Protein AF-A0A524PAL6-F1 (afdb_monomer_lite)

Radius of gyration: 29.42 Å; chains: 1; bounding box: 69×74×75 Å

Structure (mmCIF, N/CA/C/O backbone):
data_AF-A0A524PAL6-F1
#
_entry.id   AF-A0A524PAL6-F1
#
loop_
_atom_site.group_PDB
_atom_site.id
_atom_site.type_symbol
_atom_site.label_atom_id
_atom_site.label_alt_id
_atom_site.label_comp_id
_atom_site.label_asym_id
_atom_site.label_entity_id
_atom_site.label_seq_id
_atom_site.pdbx_PDB_ins_code
_atom_site.Cartn_x
_atom_site.Cartn_y
_atom_site.Cartn_z
_atom_site.occupancy
_atom_site.B_iso_or_equiv
_atom_site.auth_seq_id
_atom_site.auth_comp_id
_atom_site.auth_asym_id
_atom_site.auth_atom_id
_atom_site.pdbx_PDB_model_num
ATOM 1 N N . MET A 1 1 ? -21.044 19.427 4.331 1.00 35.91 1 MET A N 1
ATOM 2 C CA . MET A 1 1 ? -19.814 20.112 3.865 1.00 35.91 1 MET A CA 1
ATOM 3 C C . MET A 1 1 ? -18.650 19.748 4.795 1.00 35.91 1 MET A C 1
ATOM 5 O O . MET A 1 1 ? -18.665 20.103 5.966 1.00 35.91 1 MET A O 1
ATOM 9 N N . TRP A 1 2 ? -17.703 18.942 4.311 1.00 35.75 2 TRP A N 1
ATOM 10 C CA . TRP A 1 2 ? -16.699 18.186 5.087 1.00 35.75 2 TRP A CA 1
ATOM 11 C C . TRP A 1 2 ? -15.317 18.889 5.138 1.00 35.75 2 TRP A C 1
ATOM 13 O O . TRP A 1 2 ? -14.285 18.252 4.978 1.00 35.75 2 TRP A O 1
ATOM 23 N N . PHE A 1 3 ? -15.283 20.210 5.358 1.00 45.22 3 PHE A N 1
ATOM 24 C CA . PHE A 1 3 ? -14.034 21.006 5.452 1.00 45.22 3 PHE A CA 1
ATOM 25 C C . PHE A 1 3 ? -13.681 21.472 6.885 1.00 45.22 3 PHE A C 1
ATOM 27 O O . PHE A 1 3 ? -12.657 22.108 7.119 1.00 45.22 3 PHE A O 1
ATOM 34 N N . ASN A 1 4 ? -14.516 21.126 7.869 1.00 61.00 4 ASN A N 1
ATOM 35 C CA . ASN A 1 4 ? -14.557 21.744 9.201 1.00 61.00 4 ASN A CA 1
ATOM 36 C C . ASN A 1 4 ? -13.306 21.512 10.104 1.00 61.00 4 ASN A C 1
ATOM 38 O O . ASN A 1 4 ? -12.885 22.452 10.774 1.00 61.00 4 ASN A O 1
ATOM 42 N N . PRO A 1 5 ? -12.636 20.336 10.134 1.00 69.12 5 PRO A N 1
ATOM 43 C CA . PRO A 1 5 ? -11.552 20.104 11.101 1.00 69.12 5 PRO A CA 1
ATOM 44 C C . PRO A 1 5 ? -10.222 20.765 10.725 1.00 69.12 5 PRO A C 1
ATOM 46 O O . PRO A 1 5 ? -9.537 21.303 11.587 1.00 69.12 5 PRO A O 1
ATOM 49 N N . MET A 1 6 ? -9.851 20.726 9.443 1.00 71.56 6 MET A N 1
ATOM 50 C CA . MET A 1 6 ? -8.521 21.137 8.985 1.00 71.56 6 MET A CA 1
ATOM 51 C C . MET A 1 6 ? -8.369 22.663 9.011 1.00 71.56 6 MET A C 1
ATOM 53 O O . MET A 1 6 ? -7.381 23.169 9.536 1.00 71.56 6 MET A O 1
ATOM 57 N N . ILE A 1 7 ? -9.398 23.391 8.559 1.00 74.12 7 ILE A N 1
ATOM 58 C CA . ILE A 1 7 ? -9.457 24.859 8.656 1.00 74.12 7 ILE A CA 1
ATOM 59 C C . ILE A 1 7 ? -9.513 25.301 10.123 1.00 74.12 7 ILE A C 1
ATOM 61 O O . ILE A 1 7 ? -8.833 26.249 10.504 1.00 74.12 7 ILE A O 1
ATOM 65 N N . LYS A 1 8 ? -10.239 24.574 10.983 1.00 76.56 8 LYS A N 1
ATOM 66 C CA . LYS A 1 8 ? -10.259 24.843 12.427 1.00 76.56 8 LYS A CA 1
ATOM 67 C C . LYS A 1 8 ? -8.885 24.664 13.071 1.00 76.56 8 LYS A C 1
ATOM 69 O O . LYS A 1 8 ? -8.518 25.467 13.921 1.00 76.56 8 LYS A O 1
ATOM 74 N N . THR A 1 9 ? -8.118 23.649 12.675 1.00 78.75 9 THR A N 1
ATOM 75 C CA . THR A 1 9 ? -6.735 23.474 13.143 1.00 78.75 9 THR A CA 1
ATOM 76 C C . THR A 1 9 ? -5.812 24.565 12.596 1.00 78.75 9 THR A C 1
ATOM 78 O O . THR A 1 9 ? -5.019 25.102 13.362 1.00 78.75 9 THR A O 1
ATOM 81 N N . LEU A 1 10 ? -5.953 24.948 11.321 1.00 79.75 10 LEU A N 1
ATOM 82 C CA . LEU A 1 10 ? -5.163 26.015 10.698 1.00 79.75 10 LEU A CA 1
ATOM 83 C C . LEU A 1 10 ? -5.387 27.371 11.386 1.00 79.75 10 LEU A C 1
ATOM 85 O O . LEU A 1 10 ? -4.418 28.002 11.800 1.00 79.75 10 LEU A O 1
ATOM 89 N N . LEU A 1 11 ? -6.647 27.769 11.601 1.00 75.31 11 LEU A N 1
ATOM 90 C CA . LEU A 1 11 ? -7.023 29.029 12.266 1.00 75.31 11 LEU A CA 1
ATOM 91 C C . LEU A 1 11 ? -6.658 29.072 13.763 1.00 75.31 11 LEU A C 1
ATOM 93 O O . LEU A 1 11 ? -6.590 30.147 14.360 1.00 75.31 11 LEU A O 1
ATOM 97 N N . LYS A 1 12 ? -6.410 27.911 14.384 1.00 78.31 12 LYS A N 1
ATOM 98 C CA . LYS A 1 12 ? -5.885 27.802 15.756 1.00 78.31 12 LYS A CA 1
ATOM 99 C C . LYS A 1 12 ? -4.355 27.756 15.822 1.00 78.31 12 LYS A C 1
ATOM 101 O O . LYS A 1 12 ? -3.807 27.823 16.916 1.00 78.31 12 LYS A O 1
ATOM 106 N N . SER A 1 13 ? -3.671 27.618 14.687 1.00 77.69 13 SER A N 1
ATOM 107 C CA . SER A 1 13 ? -2.213 27.489 14.622 1.00 77.69 13 SER A CA 1
ATOM 108 C C . SER A 1 13 ? -1.515 28.838 14.384 1.00 77.69 13 SER A C 1
ATOM 110 O O . SER A 1 13 ? -2.156 29.790 13.936 1.00 77.69 13 SER A O 1
ATOM 112 N N . PRO A 1 14 ? -0.188 28.929 14.588 1.00 72.31 14 PRO A N 1
ATOM 113 C CA . PRO A 1 14 ? 0.599 30.105 14.198 1.00 72.31 14 PRO A CA 1
ATOM 114 C C . PRO A 1 14 ? 0.484 30.443 12.701 1.00 72.31 14 PRO A C 1
ATOM 116 O O . PRO A 1 14 ? 0.579 31.605 12.325 1.00 72.31 14 PRO A O 1
ATOM 119 N N . LEU A 1 15 ? 0.177 29.449 11.858 1.00 70.12 15 LEU A N 1
ATOM 120 C CA . LEU A 1 15 ? -0.016 29.586 10.409 1.00 70.12 15 LEU A CA 1
ATOM 121 C C . LEU A 1 15 ? -1.411 30.117 10.017 1.00 70.12 15 LEU A C 1
ATOM 123 O O . LEU A 1 15 ? -1.806 30.029 8.856 1.00 70.12 15 LEU A O 1
ATOM 127 N N . HIS A 1 16 ? -2.186 30.654 10.965 1.00 73.88 16 HIS A N 1
ATOM 128 C CA . HIS A 1 16 ? -3.544 31.148 10.715 1.00 73.88 16 HIS A CA 1
ATOM 129 C C . HIS A 1 16 ? -3.627 32.243 9.636 1.00 73.88 16 HIS A C 1
ATOM 131 O O . HIS A 1 16 ? -4.673 32.354 8.997 1.00 73.88 16 HIS A O 1
ATOM 137 N N . PHE A 1 17 ? -2.540 32.985 9.386 1.00 72.06 17 PHE A N 1
ATOM 138 C CA . PHE A 1 17 ? -2.474 34.060 8.388 1.00 72.06 17 PHE A CA 1
ATOM 139 C C . PHE A 1 17 ? -2.884 33.617 6.972 1.00 72.06 17 PHE A C 1
ATOM 141 O O . PHE A 1 17 ? -3.438 34.416 6.224 1.00 72.06 17 PHE A O 1
ATOM 148 N N . PHE A 1 18 ? -2.703 32.335 6.619 1.00 67.25 18 PHE A N 1
ATOM 149 C CA . PHE A 1 18 ? -3.121 31.785 5.321 1.00 67.25 18 PHE A CA 1
ATOM 150 C C . PHE A 1 18 ? -4.645 31.762 5.108 1.00 67.25 18 PHE A C 1
ATOM 152 O O . PHE A 1 18 ? -5.099 31.638 3.974 1.00 67.25 18 PHE A O 1
ATOM 159 N N . ALA A 1 19 ? -5.447 31.843 6.174 1.00 68.81 19 ALA A N 1
ATOM 160 C CA . ALA A 1 19 ? -6.909 31.747 6.098 1.00 68.81 19 ALA A CA 1
ATOM 161 C C . ALA A 1 19 ? -7.648 32.842 6.887 1.00 68.81 19 ALA A C 1
ATOM 163 O O . ALA A 1 19 ? -8.834 33.083 6.650 1.00 68.81 19 ALA A O 1
ATOM 164 N N . SER A 1 20 ? -6.969 33.528 7.809 1.00 71.38 20 SER A N 1
ATOM 165 C CA . SER A 1 20 ? -7.593 34.481 8.725 1.00 71.38 20 SER A CA 1
ATOM 166 C C . SER A 1 20 ? -8.033 35.787 8.078 1.00 71.38 20 SER A C 1
ATOM 168 O O . SER A 1 20 ? -8.810 36.496 8.694 1.00 71.38 20 SER A O 1
ATOM 170 N N . GLY A 1 21 ? -7.586 36.106 6.859 1.00 68.25 21 GLY A N 1
ATOM 171 C CA . GLY A 1 21 ? -8.021 37.313 6.141 1.00 68.25 21 GLY A CA 1
ATOM 172 C C . GLY A 1 21 ? -9.458 37.253 5.605 1.00 68.25 21 GLY A C 1
ATOM 173 O O . GLY A 1 21 ? -9.988 38.256 5.141 1.00 68.25 21 GLY A O 1
ATOM 174 N N . SER A 1 22 ? -10.099 36.080 5.626 1.00 73.94 22 SER A N 1
ATOM 175 C CA . SER A 1 22 ? -11.475 35.913 5.129 1.00 73.94 22 SER A CA 1
ATOM 176 C C . SER A 1 22 ? -12.329 34.947 5.945 1.00 73.94 22 SER A C 1
ATOM 178 O O . SER A 1 22 ? -13.524 34.829 5.679 1.00 73.94 22 SER A O 1
ATOM 180 N N . THR A 1 23 ? -11.747 34.242 6.921 1.00 82.38 23 THR A N 1
ATOM 181 C CA . THR A 1 23 ? -12.428 33.217 7.723 1.00 82.38 23 THR A CA 1
ATOM 182 C C . THR A 1 23 ? -12.092 33.376 9.204 1.00 82.38 23 THR A C 1
ATOM 184 O O . THR A 1 23 ? -10.921 33.453 9.570 1.00 82.38 23 THR A O 1
ATOM 187 N N . LEU A 1 24 ? -13.117 33.370 10.057 1.00 86.38 24 LEU A N 1
ATOM 188 C CA . LEU A 1 24 ? -12.996 33.378 11.517 1.00 86.38 24 LEU A CA 1
ATOM 189 C C . LEU A 1 24 ? -13.575 32.092 12.111 1.00 86.38 24 LEU A C 1
ATOM 191 O O . LEU A 1 24 ? -14.317 31.365 11.444 1.00 86.38 24 LEU A O 1
ATOM 195 N N . LEU A 1 25 ? -13.247 31.795 13.370 1.00 87.88 25 LEU A N 1
ATOM 196 C CA . LEU A 1 25 ? -13.949 30.751 14.121 1.00 87.88 25 LEU A CA 1
ATOM 197 C C . LEU A 1 25 ? -15.036 31.376 14.978 1.00 87.88 25 LEU A C 1
ATOM 199 O O . LEU A 1 25 ? -14.735 32.198 15.832 1.00 87.88 25 LEU A O 1
ATOM 203 N N . LEU A 1 26 ? -16.271 30.933 14.769 1.00 89.25 26 LEU A N 1
ATOM 204 C CA . LEU A 1 26 ? -17.419 31.291 15.585 1.00 89.25 26 LEU A CA 1
ATOM 205 C C . LEU A 1 26 ? -17.714 30.145 16.550 1.00 89.25 26 LEU A C 1
ATOM 207 O O . LEU A 1 26 ? -18.024 29.031 16.110 1.00 89.25 26 LEU A O 1
ATOM 211 N N . THR A 1 27 ? -17.635 30.417 17.847 1.00 88.06 27 THR A N 1
ATOM 212 C CA . THR A 1 27 ? -18.041 29.503 18.912 1.00 88.06 27 THR A CA 1
ATOM 213 C C . THR A 1 27 ? -19.342 29.992 19.540 1.00 88.06 27 THR A C 1
ATOM 215 O O . THR A 1 27 ? -19.436 31.130 19.985 1.00 88.06 27 THR A O 1
ATOM 218 N N . TYR A 1 28 ? -20.353 29.126 19.566 1.00 87.69 28 TYR A N 1
ATOM 219 C CA . TYR A 1 28 ? -21.675 29.419 20.120 1.00 87.69 28 TYR A CA 1
ATOM 220 C C . TYR A 1 28 ? -22.238 28.196 20.849 1.00 87.69 28 TYR A C 1
ATOM 222 O O . TYR A 1 28 ? -21.854 27.054 20.572 1.00 87.69 28 TYR A O 1
ATOM 230 N N . ARG A 1 29 ? -23.176 28.420 21.770 1.00 84.88 29 ARG A N 1
ATOM 231 C CA . ARG A 1 29 ? -23.887 27.355 22.486 1.00 84.88 29 ARG A CA 1
ATOM 232 C C . ARG A 1 29 ? -25.203 27.031 21.778 1.00 84.88 29 ARG A C 1
ATOM 234 O O . ARG A 1 29 ? -25.956 27.929 21.418 1.00 84.88 29 ARG A O 1
ATOM 241 N N . GLY A 1 30 ? -25.481 25.750 21.545 1.00 82.75 30 GLY A N 1
ATOM 242 C CA . GLY A 1 30 ? -26.741 25.323 20.935 1.00 82.75 30 GLY A CA 1
ATOM 243 C C . GLY A 1 30 ? -27.910 25.468 21.907 1.00 82.75 30 GLY A C 1
ATOM 244 O O . GLY A 1 30 ? -27.844 24.927 23.009 1.00 82.75 30 GLY A O 1
ATOM 245 N N . ILE A 1 31 ? -28.994 26.127 21.485 1.00 79.69 31 ILE A N 1
ATOM 246 C CA . ILE A 1 31 ? -30.157 26.406 22.352 1.00 79.69 31 ILE A CA 1
ATOM 247 C C . ILE A 1 31 ? -30.841 25.105 22.805 1.00 79.69 31 ILE A C 1
ATOM 249 O O . ILE A 1 31 ? -31.199 24.965 23.967 1.00 79.69 31 ILE A O 1
ATOM 253 N N . LYS A 1 32 ? -30.991 24.123 21.901 1.00 74.94 32 LYS A N 1
ATOM 254 C CA . LYS A 1 32 ? -31.661 22.842 22.209 1.00 74.94 32 LYS A CA 1
ATOM 255 C C . LYS A 1 32 ? -30.747 21.797 22.851 1.00 74.94 32 LYS A C 1
ATOM 257 O O . LYS A 1 32 ? -31.204 21.010 23.666 1.00 74.94 32 LYS A O 1
ATOM 262 N N . SER A 1 33 ? -29.481 21.734 22.434 1.00 78.94 33 SER A N 1
ATOM 263 C CA . SER A 1 33 ? -28.553 20.678 22.863 1.00 78.94 33 SER A CA 1
ATOM 264 C C . SER A 1 33 ? -27.675 21.075 24.047 1.00 78.94 33 SER A C 1
ATOM 266 O O . SER A 1 33 ? -27.014 20.216 24.620 1.00 78.94 33 SER A O 1
ATOM 268 N N . GLY A 1 34 ? -27.580 22.368 24.372 1.00 79.38 34 GLY A N 1
ATOM 269 C CA . GLY A 1 34 ? -26.705 22.896 25.420 1.00 79.38 34 GLY A CA 1
ATOM 270 C C . GLY A 1 34 ? -25.201 22.775 25.137 1.00 79.38 34 GLY A C 1
ATOM 271 O O . GLY A 1 34 ? -24.407 23.349 25.884 1.00 79.38 34 GLY A O 1
ATOM 272 N N . HIS A 1 35 ? -24.799 22.068 24.074 1.00 80.12 35 HIS A N 1
ATOM 273 C CA . HIS A 1 35 ? -23.407 21.865 23.678 1.00 80.12 35 HIS A CA 1
ATOM 274 C C . HIS A 1 35 ? -22.806 23.102 23.005 1.00 80.12 35 HIS A C 1
ATOM 276 O O . HIS A 1 35 ? -23.481 23.829 22.274 1.00 80.12 35 HIS A O 1
ATOM 282 N N . THR A 1 36 ? -21.503 23.292 23.202 1.00 82.25 36 THR A N 1
ATOM 283 C CA . THR A 1 36 ? -20.721 24.337 22.538 1.00 82.25 36 THR A CA 1
ATOM 284 C C . THR A 1 36 ? -20.215 23.852 21.182 1.00 82.25 36 THR A C 1
ATOM 286 O O . THR A 1 36 ? -19.549 22.819 21.076 1.00 82.25 36 THR A O 1
ATOM 289 N N . TYR A 1 37 ? -20.496 24.620 20.134 1.00 82.94 37 TYR A N 1
ATOM 290 C CA . TYR A 1 37 ? -20.076 24.346 18.765 1.00 82.94 37 TYR A CA 1
ATOM 291 C C . TYR A 1 37 ? -19.119 25.431 18.291 1.00 82.94 37 TYR A C 1
ATOM 293 O O . TYR A 1 37 ? -19.410 26.608 18.434 1.00 82.94 37 TYR A O 1
ATOM 301 N N . THR A 1 38 ? -18.015 25.039 17.650 1.00 86.19 38 THR A N 1
ATOM 302 C CA . THR A 1 38 ? -17.115 25.976 16.957 1.00 86.19 38 THR A CA 1
ATOM 303 C C . THR A 1 38 ? -17.119 25.671 15.470 1.00 86.19 38 THR A C 1
ATOM 305 O O . THR A 1 38 ?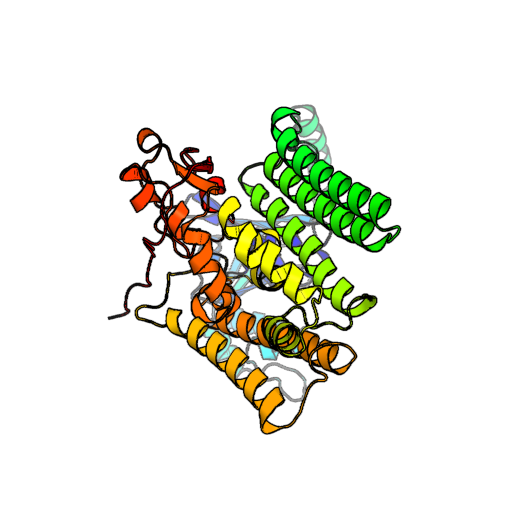 -16.754 24.554 15.082 1.00 86.19 38 THR A O 1
ATOM 308 N N . THR A 1 39 ? -17.475 26.658 14.655 1.00 81.31 39 THR A N 1
ATOM 309 C CA . THR A 1 39 ? -17.598 26.527 13.200 1.00 81.31 39 THR A CA 1
ATOM 310 C C . THR A 1 39 ? -16.794 27.624 12.498 1.00 81.31 39 THR A C 1
ATOM 312 O O . THR A 1 39 ? -16.917 28.787 12.876 1.00 81.31 39 THR A O 1
ATOM 315 N N . PRO A 1 40 ? -15.974 27.292 11.484 1.00 87.50 40 PRO A N 1
ATOM 316 C CA . PRO A 1 40 ? -15.351 28.294 10.637 1.00 87.50 40 PRO A CA 1
ATOM 317 C C . PRO A 1 40 ? -16.414 28.951 9.760 1.00 87.50 40 PRO A C 1
ATOM 319 O O . PRO A 1 40 ? -17.154 28.262 9.051 1.00 87.50 40 PRO A O 1
ATOM 322 N N . VAL A 1 41 ? -16.483 30.276 9.808 1.00 85.31 41 VAL A N 1
ATOM 323 C CA . VAL A 1 41 ? -17.388 31.078 8.986 1.00 85.31 41 VAL A CA 1
ATOM 324 C C . VAL A 1 41 ? -16.586 32.142 8.254 1.00 85.31 41 VAL A C 1
ATOM 326 O O . VAL A 1 41 ? -15.637 32.709 8.797 1.00 85.31 41 VAL A O 1
ATOM 329 N N . SER A 1 42 ? -16.936 32.384 6.993 1.00 82.81 42 SER A N 1
ATOM 330 C CA . SER A 1 42 ? -16.360 33.498 6.248 1.00 82.81 42 SER A CA 1
ATOM 331 C C . SER A 1 42 ? -16.823 34.805 6.871 1.00 82.81 42 SER A C 1
ATOM 333 O O . SER A 1 42 ? -18.004 34.913 7.206 1.00 82.81 42 SER A O 1
ATOM 335 N N . TYR A 1 43 ? -15.944 35.791 6.979 1.00 85.94 43 TYR A N 1
ATOM 336 C CA . TYR A 1 43 ? -16.314 37.104 7.487 1.00 85.94 43 TYR A CA 1
ATOM 337 C C . TYR A 1 43 ? -15.812 38.229 6.589 1.00 85.94 43 TYR A C 1
ATOM 339 O O . TYR A 1 43 ? -14.957 38.035 5.717 1.00 85.94 43 TYR A O 1
ATOM 347 N N . PHE A 1 44 ? -16.382 39.402 6.807 1.00 81.06 44 PHE A N 1
ATOM 348 C CA . PHE A 1 44 ? -15.923 40.663 6.258 1.00 81.06 44 PHE A CA 1
ATOM 349 C C . PHE A 1 44 ? -16.155 41.768 7.283 1.00 81.06 44 PHE A C 1
ATOM 351 O O . PHE A 1 44 ? -17.020 41.649 8.149 1.00 81.06 44 PHE A O 1
ATOM 358 N N . ASP A 1 45 ? -15.334 42.803 7.194 1.00 78.00 45 ASP A N 1
ATOM 359 C CA . ASP A 1 45 ? -15.350 43.956 8.084 1.00 78.00 45 ASP A CA 1
ATOM 360 C C . ASP A 1 45 ? -15.869 45.165 7.301 1.00 78.00 45 ASP A C 1
ATOM 362 O O . ASP A 1 45 ? -15.355 45.485 6.223 1.00 78.00 45 ASP A O 1
ATOM 366 N N . ILE A 1 46 ? -16.921 45.797 7.815 1.00 69.69 46 ILE A N 1
ATOM 367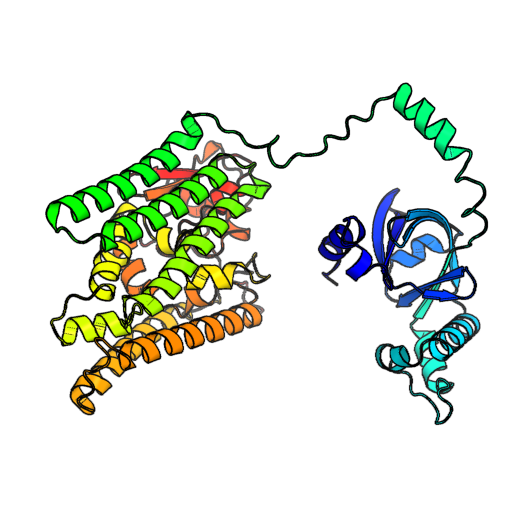 C CA . ILE A 1 46 ? -17.449 47.058 7.300 1.00 69.69 46 ILE A CA 1
ATOM 368 C C . ILE A 1 46 ? -17.448 48.038 8.467 1.00 69.69 46 ILE A C 1
ATOM 370 O O . ILE A 1 46 ? -18.273 47.929 9.373 1.00 69.69 46 ILE A O 1
ATOM 374 N N . ALA A 1 47 ? -16.521 49.000 8.422 1.00 64.94 47 ALA A N 1
ATOM 375 C CA . ALA A 1 47 ? -16.407 50.077 9.407 1.00 64.94 47 ALA A CA 1
ATOM 376 C C . ALA A 1 47 ? -16.352 49.579 10.871 1.00 64.94 47 ALA A C 1
ATOM 378 O O . ALA A 1 47 ? -16.939 50.191 11.757 1.00 64.94 47 ALA A O 1
ATOM 379 N N . GLY A 1 48 ? -15.663 48.459 11.124 1.00 65.38 48 GLY A N 1
ATOM 380 C CA . GLY A 1 48 ? -15.466 47.893 12.460 1.00 65.38 48 GLY A CA 1
ATOM 381 C C . GLY A 1 48 ? -16.541 46.896 12.895 1.00 65.38 48 GLY A C 1
ATOM 382 O O . GLY A 1 48 ? -16.351 46.208 13.895 1.00 65.38 48 GLY A O 1
ATOM 383 N N . THR A 1 49 ? -17.640 46.757 12.147 1.00 76.94 49 THR A N 1
ATOM 384 C CA . THR A 1 49 ? -18.645 45.711 12.390 1.00 76.94 49 THR A CA 1
ATOM 385 C C . THR A 1 49 ? -18.309 44.481 11.555 1.00 76.94 49 THR A C 1
ATOM 387 O O . THR A 1 49 ? -18.088 44.573 10.344 1.00 76.94 49 THR A O 1
ATOM 390 N N . LEU A 1 50 ? -18.272 43.310 12.195 1.00 85.50 50 LEU A N 1
ATOM 391 C CA . LEU A 1 50 ? -18.008 42.052 11.503 1.00 85.50 50 LEU A CA 1
ATOM 392 C C . LEU A 1 50 ? -19.316 41.443 11.008 1.00 85.50 50 LEU A C 1
ATOM 394 O O . LEU A 1 50 ? -20.291 41.333 11.749 1.00 85.50 50 LEU A O 1
ATOM 398 N N . TYR A 1 51 ? -19.299 40.975 9.768 1.00 85.31 51 TYR A N 1
ATOM 399 C CA . TYR A 1 51 ? -20.447 40.362 9.116 1.00 85.31 51 TYR A CA 1
ATOM 400 C C . TYR A 1 51 ? -20.095 38.969 8.619 1.00 85.31 51 TYR A C 1
ATOM 402 O O . TYR A 1 51 ? -18.984 38.710 8.148 1.00 85.31 51 TYR A O 1
ATOM 410 N N . THR A 1 52 ? -21.068 38.066 8.652 1.00 88.75 52 THR A N 1
ATOM 411 C CA . THR A 1 52 ? -20.990 36.774 7.972 1.00 88.75 52 THR A CA 1
ATOM 412 C C . THR A 1 52 ? -22.282 36.484 7.219 1.00 88.75 52 THR A C 1
ATOM 414 O O . THR A 1 52 ? -23.374 36.825 7.668 1.00 88.75 52 THR A O 1
ATOM 417 N N . ILE A 1 53 ? -22.158 35.856 6.048 1.00 87.75 53 ILE A N 1
ATOM 418 C CA . ILE A 1 53 ? -23.290 35.482 5.196 1.00 87.75 53 ILE A CA 1
ATOM 419 C C . ILE A 1 53 ? -23.463 33.969 5.261 1.00 87.75 53 ILE A C 1
ATOM 421 O O . ILE A 1 53 ? -22.521 33.202 5.044 1.00 87.75 53 ILE A O 1
ATOM 425 N N . SER A 1 54 ? -24.691 33.534 5.514 1.00 88.06 54 SER A N 1
ATOM 426 C CA . SER A 1 54 ? -25.064 32.124 5.542 1.00 88.06 54 SER A CA 1
ATOM 427 C C . SER A 1 54 ? -26.272 31.877 4.651 1.00 88.06 54 SER A C 1
ATOM 429 O O . SER A 1 54 ? -27.041 32.785 4.349 1.00 88.06 54 SER A O 1
ATOM 431 N N . SER A 1 55 ? -26.450 30.634 4.222 1.00 86.38 55 SER A N 1
ATOM 432 C CA . SER A 1 55 ? -27.669 30.223 3.526 1.00 86.38 55 SER A CA 1
ATOM 433 C C . SER A 1 55 ? -28.788 29.913 4.537 1.00 86.38 55 SER A C 1
ATOM 435 O O . SER A 1 55 ? -28.519 29.374 5.619 1.00 86.38 55 SER A O 1
ATOM 437 N N . ARG A 1 56 ? -30.045 30.233 4.193 1.00 85.44 56 ARG A N 1
ATOM 438 C CA . ARG A 1 56 ? -31.237 30.029 5.050 1.00 85.44 56 ARG A CA 1
ATOM 439 C C . ARG A 1 56 ? -31.515 28.560 5.405 1.00 85.44 56 ARG A C 1
ATOM 441 O O . ARG A 1 56 ? -32.103 28.276 6.452 1.00 85.44 56 ARG A O 1
ATOM 448 N N . ASP A 1 57 ? -31.066 27.626 4.571 1.00 83.75 57 ASP A N 1
ATOM 449 C CA . ASP A 1 57 ? -31.162 26.176 4.789 1.00 83.75 57 ASP A CA 1
ATOM 450 C C . ASP A 1 57 ? -30.285 25.686 5.958 1.00 83.75 57 ASP A C 1
ATOM 452 O O . ASP A 1 57 ? -30.558 24.646 6.560 1.00 83.75 57 ASP A O 1
ATOM 456 N N . ARG A 1 58 ? -29.242 26.440 6.331 1.00 82.94 58 ARG A N 1
ATOM 457 C CA . ARG A 1 58 ? -28.355 26.071 7.442 1.00 82.94 58 ARG A CA 1
ATOM 458 C C . ARG A 1 58 ? -29.034 26.283 8.796 1.00 82.94 58 ARG A C 1
ATOM 460 O O . ARG A 1 58 ? -29.842 27.182 8.985 1.00 82.94 58 ARG A O 1
ATOM 467 N N . VAL A 1 59 ? -28.661 25.462 9.778 1.00 82.81 59 VAL A N 1
ATOM 468 C CA . VAL A 1 59 ? -29.307 25.472 11.106 1.00 82.81 59 VAL A CA 1
ATOM 469 C C . VAL A 1 59 ? -28.527 26.293 12.142 1.00 82.81 59 VAL A C 1
ATOM 471 O O . VAL A 1 59 ? -29.114 26.793 13.093 1.00 82.81 59 VAL A O 1
ATOM 474 N N . TRP A 1 60 ? -27.212 26.471 11.966 1.00 85.69 60 TRP A N 1
ATOM 475 C CA . TRP A 1 60 ? -26.341 27.053 12.999 1.00 85.69 60 TRP A CA 1
ATOM 476 C C . TRP A 1 60 ? -26.723 28.487 13.390 1.00 85.69 60 TRP A C 1
ATOM 478 O O . TRP A 1 60 ? -26.786 28.784 14.579 1.00 85.69 60 TRP A O 1
ATOM 488 N N . TRP A 1 61 ? -27.041 29.341 12.412 1.00 86.88 61 TRP A N 1
ATOM 489 C CA . TRP A 1 61 ? -27.346 30.760 12.626 1.00 86.88 61 TRP A CA 1
ATOM 490 C C . TRP A 1 61 ? -28.655 30.967 13.396 1.00 86.88 61 TRP A C 1
ATOM 492 O O . TRP A 1 61 ? -28.822 31.978 14.068 1.00 86.88 61 TRP A O 1
ATOM 502 N N . ARG A 1 62 ? -29.563 29.981 13.383 1.00 87.12 62 ARG A N 1
ATOM 503 C CA . ARG A 1 62 ? -30.826 30.036 14.136 1.00 87.12 62 ARG A CA 1
ATOM 504 C C . ARG A 1 62 ? -30.596 30.081 15.646 1.00 87.12 62 ARG A C 1
ATOM 506 O O . ARG A 1 62 ? -31.443 30.601 16.361 1.00 87.12 62 ARG A O 1
ATOM 513 N N . ASN A 1 63 ? -29.450 29.580 16.120 1.00 85.69 63 ASN A N 1
ATOM 514 C CA . ASN A 1 63 ? -29.057 29.674 17.530 1.00 85.69 63 ASN A CA 1
ATOM 515 C C . ASN A 1 63 ? -28.669 31.101 17.952 1.00 85.69 63 ASN A C 1
ATOM 517 O O . ASN A 1 63 ? -28.467 31.331 19.135 1.00 85.69 63 ASN A O 1
ATOM 521 N N . LEU A 1 64 ? -28.547 32.039 17.006 1.00 86.94 64 LEU A N 1
ATOM 522 C CA . LEU A 1 64 ? -28.081 33.407 17.251 1.00 86.94 64 LEU A CA 1
ATOM 523 C C . LEU A 1 64 ? -29.210 34.448 17.190 1.00 86.94 64 LEU A C 1
ATOM 525 O O . LEU A 1 64 ? -28.975 35.610 17.484 1.00 86.94 64 LEU A O 1
ATOM 529 N N . ARG A 1 65 ? -30.441 34.045 16.836 1.00 80.88 65 ARG A N 1
ATOM 530 C CA . ARG A 1 65 ? -31.598 34.946 16.638 1.00 80.88 65 ARG A CA 1
ATOM 531 C C . ARG A 1 65 ? -31.955 35.814 17.850 1.00 80.88 65 ARG A C 1
ATOM 533 O O . ARG A 1 65 ? -32.566 36.855 17.670 1.00 80.88 65 ARG A O 1
ATOM 540 N N . GLN A 1 66 ? -31.620 35.374 19.062 1.00 74.44 66 GLN A N 1
ATOM 541 C CA . GLN A 1 66 ? -31.988 36.044 20.317 1.00 74.44 66 GLN A CA 1
ATOM 542 C C . GLN A 1 66 ? -30.841 36.875 20.919 1.00 74.44 66 GLN A C 1
ATOM 544 O O . GLN A 1 66 ? -30.788 37.031 22.133 1.00 74.44 66 GLN A O 1
ATOM 549 N N . GLY A 1 67 ? -29.896 37.364 20.108 1.00 73.50 67 GLY A N 1
ATOM 550 C CA . GLY A 1 67 ? -28.763 38.137 20.631 1.00 73.50 67 GLY A CA 1
ATOM 551 C C . GLY A 1 67 ? -27.820 37.266 21.461 1.00 73.50 67 GLY A C 1
ATOM 552 O O . GLY A 1 67 ? -27.511 37.578 22.606 1.00 73.50 67 GLY A O 1
ATOM 553 N N . ALA A 1 68 ? -27.410 36.114 20.921 1.00 79.69 68 ALA A N 1
ATOM 554 C CA . ALA A 1 68 ? -26.588 35.168 21.671 1.00 79.69 68 ALA A CA 1
ATOM 555 C C . ALA A 1 68 ? -25.168 35.715 21.886 1.00 79.69 68 ALA A C 1
ATOM 557 O O . ALA A 1 68 ? -24.537 36.200 20.943 1.00 79.69 68 ALA A O 1
ATOM 558 N N . GLN A 1 69 ? -24.639 35.562 23.103 1.00 83.00 69 GLN A N 1
ATOM 559 C CA . GLN A 1 69 ? -23.220 35.784 23.365 1.00 83.00 69 GLN A CA 1
ATOM 560 C C . GLN A 1 69 ? -22.398 34.702 22.652 1.00 83.00 69 GLN A C 1
ATOM 562 O O . GLN A 1 69 ? -22.656 33.501 22.789 1.00 83.00 69 GLN A O 1
ATOM 567 N N . VAL A 1 70 ? -21.413 35.132 21.871 1.00 87.19 70 VAL A N 1
ATOM 568 C CA . VAL A 1 70 ? -20.544 34.270 21.072 1.00 87.19 70 VAL A CA 1
ATOM 569 C C . VAL A 1 70 ? -19.082 34.624 21.284 1.00 87.19 70 VAL A C 1
ATOM 571 O O . VAL A 1 70 ? -18.734 35.767 21.580 1.00 87.19 70 VAL A O 1
ATOM 574 N N . GLU A 1 71 ? -18.215 33.639 21.078 1.00 88.25 71 GLU A N 1
ATOM 575 C CA . GLU A 1 71 ? -16.771 33.852 21.031 1.00 88.25 71 GLU A CA 1
ATOM 576 C C . GLU A 1 71 ? -16.303 33.767 19.576 1.00 88.25 71 GLU A C 1
ATOM 578 O O . GLU A 1 71 ? -16.559 32.784 18.871 1.00 88.25 71 GLU A O 1
ATOM 583 N N . LEU A 1 72 ? -15.590 34.788 19.123 1.00 87.56 72 LEU A N 1
ATOM 584 C CA . LEU A 1 72 ? -14.971 34.858 17.810 1.00 87.56 72 LEU A CA 1
ATOM 585 C C . LEU A 1 72 ? -13.462 34.706 17.949 1.00 87.56 72 LEU A C 1
ATOM 587 O O . LEU A 1 72 ? -12.847 35.360 18.784 1.00 87.56 72 LEU A O 1
ATOM 591 N N . ARG A 1 73 ? -12.841 33.908 17.078 1.00 85.62 73 ARG A N 1
ATOM 592 C CA . ARG A 1 73 ? -11.388 33.934 16.873 1.00 85.62 73 ARG A CA 1
ATOM 593 C C . ARG A 1 73 ? -11.070 34.547 15.516 1.00 85.62 73 ARG A C 1
ATOM 595 O O . ARG A 1 73 ? -11.230 33.877 14.492 1.00 85.62 73 ARG A O 1
ATOM 602 N N . VAL A 1 74 ? -10.609 35.796 15.519 1.00 83.38 74 VAL A N 1
ATOM 603 C CA . VAL A 1 74 ? -10.308 36.605 14.327 1.00 83.38 74 VAL A CA 1
ATOM 604 C C . VAL A 1 74 ? -8.825 36.957 14.339 1.00 83.38 74 VAL A C 1
ATOM 606 O O . VAL A 1 74 ? -8.334 37.495 15.326 1.00 83.38 74 VAL A O 1
ATOM 609 N N . ALA A 1 75 ? -8.093 36.621 13.271 1.00 78.44 75 ALA A N 1
ATOM 610 C CA . ALA A 1 75 ? -6.651 36.899 13.163 1.00 78.44 75 ALA A CA 1
ATOM 611 C C . ALA A 1 75 ? -5.843 36.516 14.431 1.00 78.44 75 ALA A C 1
ATOM 613 O O . ALA A 1 75 ? -4.999 37.267 14.914 1.00 78.44 75 ALA A O 1
ATOM 614 N N . GLY A 1 76 ? -6.167 35.357 15.019 1.00 73.69 76 GLY A N 1
ATOM 615 C CA . GLY A 1 76 ? -5.497 34.832 16.212 1.00 73.69 76 GLY A CA 1
ATOM 616 C C . GLY A 1 76 ? -5.939 35.441 17.550 1.00 73.69 76 GLY A C 1
ATOM 617 O O . GLY A 1 76 ? -5.546 34.906 18.585 1.00 73.69 76 GLY A O 1
ATOM 618 N N . LYS A 1 77 ? -6.777 36.486 17.547 1.00 78.06 77 LYS A N 1
ATOM 619 C CA . LYS A 1 77 ? -7.359 37.117 18.742 1.00 78.06 77 LYS A CA 1
ATOM 620 C C . LYS A 1 77 ? -8.722 36.516 19.065 1.00 78.06 77 LYS A C 1
ATOM 622 O O . LYS A 1 77 ? -9.492 36.236 18.150 1.00 78.06 77 LYS A O 1
ATOM 627 N N . GLU A 1 78 ? -9.011 36.329 20.348 1.00 80.62 78 GLU A N 1
ATOM 628 C CA . GLU A 1 78 ? -10.317 35.874 20.837 1.00 80.62 78 GLU A CA 1
ATOM 629 C C . GLU A 1 78 ? -11.132 37.068 21.336 1.00 80.62 78 GLU A C 1
ATOM 631 O O . GLU A 1 78 ? -10.603 37.934 22.031 1.00 80.62 78 GLU A O 1
ATOM 636 N N . ILE A 1 79 ? -12.396 37.138 20.920 1.00 82.25 79 ILE A N 1
ATOM 637 C CA . ILE A 1 79 ? -13.301 38.265 21.154 1.00 82.25 79 ILE A CA 1
ATOM 638 C C . ILE A 1 79 ? -14.654 37.703 21.590 1.00 82.25 79 ILE A C 1
ATOM 640 O O . ILE A 1 79 ? -15.234 36.895 20.869 1.00 82.25 79 ILE A O 1
ATOM 644 N N . CYS A 1 80 ? -15.178 38.150 22.729 1.00 82.75 80 CYS A N 1
ATOM 645 C CA . CYS A 1 80 ? -16.552 37.864 23.137 1.00 82.75 80 CYS A CA 1
ATOM 646 C C . CYS A 1 80 ? -17.460 39.006 22.676 1.00 82.75 80 CYS A C 1
ATOM 648 O O . CYS A 1 80 ? -17.173 40.168 22.950 1.00 82.75 80 CYS A O 1
ATOM 650 N N . THR A 1 81 ? -18.541 38.692 21.972 1.00 85.62 81 THR A N 1
ATOM 651 C CA . THR A 1 81 ? -19.478 39.690 21.431 1.00 85.62 81 THR A CA 1
ATOM 652 C C . THR A 1 81 ? -20.888 39.108 21.336 1.00 85.62 81 THR A C 1
ATOM 654 O O . THR A 1 81 ? -21.082 37.906 21.526 1.00 85.62 81 THR A O 1
ATOM 657 N N . HIS A 1 82 ? -21.879 39.953 21.073 1.00 85.75 82 HIS A N 1
ATOM 658 C CA . HIS A 1 82 ? -23.242 39.530 20.787 1.00 85.75 82 HIS A CA 1
ATOM 659 C C . HIS A 1 82 ? -23.432 39.401 19.278 1.00 85.75 82 HIS A C 1
ATOM 661 O O . HIS A 1 82 ? -22.990 40.246 18.500 1.00 85.75 82 HIS A O 1
ATOM 667 N N . ALA A 1 83 ? -24.064 38.303 18.869 1.00 88.75 83 ALA A N 1
ATOM 668 C CA . ALA A 1 83 ? -24.429 38.074 17.483 1.00 88.75 83 ALA A CA 1
ATOM 669 C C . ALA A 1 83 ? -25.893 38.455 17.251 1.00 88.75 83 ALA A C 1
ATOM 671 O O . ALA A 1 83 ? -26.773 37.950 17.950 1.00 88.75 83 ALA A O 1
ATOM 672 N N . SER A 1 84 ? -26.146 39.255 16.218 1.00 87.19 84 SER A N 1
ATOM 673 C CA . SER A 1 84 ? -27.490 39.621 15.761 1.00 87.19 84 SER A CA 1
ATOM 674 C C . SER A 1 84 ? -27.733 39.069 14.358 1.00 87.19 84 SER A C 1
ATOM 676 O O . SER A 1 84 ? -26.819 38.994 13.537 1.00 87.19 84 SER A O 1
ATOM 678 N N . VAL A 1 85 ? -28.959 38.621 14.072 1.00 90.00 85 VAL A N 1
ATOM 679 C CA . VAL A 1 85 ? -29.308 37.997 12.785 1.00 90.00 85 VAL A CA 1
ATOM 680 C C . VAL A 1 85 ? -30.267 38.894 12.017 1.00 90.00 85 VAL A C 1
ATOM 682 O O . VAL A 1 85 ? -31.359 39.191 12.490 1.00 90.00 85 VAL A O 1
ATOM 685 N N . ILE A 1 86 ? -29.879 39.259 10.799 1.00 89.12 86 ILE A N 1
ATOM 686 C CA . ILE A 1 86 ? -30.706 39.993 9.845 1.00 89.12 86 ILE A CA 1
ATOM 687 C C . ILE A 1 86 ? -31.356 38.976 8.903 1.00 89.12 86 ILE A C 1
ATOM 689 O O . ILE A 1 86 ? -30.688 38.315 8.098 1.00 89.12 86 ILE A O 1
ATOM 693 N N . GLU A 1 87 ? -32.675 38.840 9.024 1.00 88.00 87 GLU A N 1
ATOM 694 C CA . GLU A 1 87 ? -33.494 37.945 8.196 1.00 88.00 87 GLU A CA 1
ATOM 695 C C . GLU A 1 87 ? -34.412 38.684 7.228 1.00 88.00 87 GLU A C 1
ATOM 697 O O . GLU A 1 87 ? -34.880 38.074 6.259 1.00 88.00 87 GLU A O 1
ATOM 702 N N . ASP A 1 88 ? -34.674 39.965 7.490 1.00 89.19 88 ASP A N 1
ATOM 703 C CA . ASP A 1 88 ? -35.488 40.798 6.620 1.00 89.19 88 ASP A CA 1
ATOM 704 C C . ASP A 1 88 ? -34.834 40.908 5.238 1.00 89.19 88 ASP A C 1
ATOM 706 O O . ASP A 1 88 ? -33.637 41.173 5.112 1.00 89.19 88 ASP A O 1
ATOM 710 N N . ARG A 1 89 ? -35.613 40.638 4.187 1.00 87.62 89 ARG A N 1
ATOM 711 C CA . ARG A 1 89 ? -35.077 40.508 2.825 1.00 87.62 89 ARG A CA 1
ATOM 712 C C . ARG A 1 89 ? -34.515 41.828 2.314 1.00 87.62 89 ARG A C 1
ATOM 714 O O . ARG A 1 89 ? -33.524 41.806 1.589 1.00 87.62 89 ARG A O 1
ATOM 721 N N . GLU A 1 90 ? -35.108 42.948 2.707 1.00 84.31 90 GLU A N 1
ATOM 722 C CA . GLU A 1 90 ? -34.685 44.270 2.264 1.00 84.31 90 GLU A CA 1
ATOM 723 C C . GLU A 1 90 ? -33.388 44.697 2.964 1.00 84.31 90 GLU A C 1
ATOM 725 O O . GLU A 1 90 ? -32.443 45.174 2.327 1.00 84.31 90 GLU A O 1
ATOM 730 N N . GLN A 1 91 ? -33.278 44.404 4.260 1.00 84.19 91 GLN A N 1
ATOM 731 C CA . GLN A 1 91 ? -32.050 44.630 5.024 1.00 84.19 91 GLN A CA 1
ATOM 732 C C . GLN A 1 91 ? -30.905 43.702 4.582 1.00 84.19 91 GLN A C 1
ATOM 734 O O . GLN A 1 91 ? -29.771 44.156 4.420 1.00 84.19 91 GLN A O 1
ATOM 739 N N . VAL A 1 92 ? -31.183 42.418 4.307 1.00 88.00 92 VAL A N 1
ATOM 740 C CA . VAL A 1 92 ? -30.194 41.478 3.742 1.00 88.00 92 VAL A CA 1
ATOM 741 C C . VAL A 1 92 ? -29.724 41.951 2.366 1.00 88.00 92 VAL A C 1
ATOM 743 O O . VAL A 1 92 ? -28.523 41.931 2.094 1.00 88.00 92 VAL A O 1
ATOM 746 N N . ARG A 1 93 ? -30.646 42.405 1.506 1.00 88.06 93 ARG A N 1
ATOM 747 C CA . ARG A 1 93 ? -30.329 42.964 0.185 1.00 88.06 93 ARG A CA 1
ATOM 748 C C . ARG A 1 93 ? -29.397 44.167 0.303 1.00 88.06 93 ARG A C 1
ATOM 750 O O . ARG A 1 93 ? -28.377 44.210 -0.381 1.00 88.06 93 ARG A O 1
ATOM 757 N N . SER A 1 94 ? -29.714 45.095 1.202 1.00 85.00 94 SER A N 1
ATOM 758 C CA . SER A 1 94 ? -28.914 46.297 1.453 1.00 85.00 94 SER A CA 1
ATOM 759 C C . SER A 1 94 ? -27.505 45.957 1.956 1.00 85.00 94 SER A C 1
ATOM 761 O O . SER A 1 94 ? -26.519 46.476 1.431 1.00 85.00 94 SER A O 1
ATOM 763 N N . ALA A 1 95 ? -27.383 45.014 2.898 1.00 84.31 95 ALA A N 1
ATOM 764 C CA . ALA A 1 95 ? -26.091 44.555 3.413 1.00 84.31 95 ALA A CA 1
ATOM 765 C C . ALA A 1 95 ? -25.242 43.836 2.344 1.00 84.31 95 ALA A C 1
ATOM 767 O O . ALA A 1 95 ? -24.029 44.034 2.269 1.00 84.31 95 ALA A O 1
ATOM 768 N N . LEU A 1 96 ? -25.870 43.021 1.488 1.00 85.44 96 LEU A N 1
ATOM 769 C CA . LEU A 1 96 ? -25.198 42.354 0.367 1.00 85.44 96 LEU A CA 1
ATOM 770 C C . LEU A 1 96 ? -24.742 43.349 -0.705 1.00 85.44 96 LEU A C 1
ATOM 772 O O . LEU A 1 96 ? -23.648 43.187 -1.247 1.00 85.44 96 LEU A O 1
ATOM 776 N N . ALA A 1 97 ? -25.547 44.376 -0.991 1.00 86.12 97 ALA A N 1
ATOM 777 C CA . ALA A 1 97 ? -25.192 45.434 -1.930 1.00 86.12 97 ALA A CA 1
ATOM 778 C C . ALA A 1 97 ? -23.942 46.190 -1.463 1.00 86.12 97 ALA A C 1
ATOM 780 O O . ALA A 1 97 ? -22.985 46.322 -2.225 1.00 86.12 97 ALA A O 1
ATOM 781 N N . GLU A 1 98 ? -23.916 46.621 -0.199 1.00 83.69 98 GLU A N 1
ATOM 782 C CA . GLU A 1 98 ? -22.772 47.333 0.379 1.00 83.69 98 GLU A CA 1
ATOM 783 C C . GLU A 1 98 ? -21.504 46.469 0.386 1.00 83.69 98 GLU A C 1
ATOM 785 O O . GLU A 1 98 ? -20.420 46.917 0.006 1.00 83.69 98 GLU A O 1
ATOM 790 N N . TYR A 1 99 ? -21.641 45.190 0.733 1.00 82.50 99 TYR A N 1
ATOM 791 C CA . TYR A 1 99 ? -20.533 44.246 0.692 1.00 82.50 99 TYR A CA 1
ATOM 792 C C . TYR A 1 99 ? -19.961 44.056 -0.722 1.00 82.50 99 TYR A C 1
ATOM 794 O O . TYR A 1 99 ? -18.741 44.084 -0.903 1.00 82.50 99 TYR A O 1
ATOM 802 N N . LEU A 1 100 ? -20.817 43.876 -1.732 1.00 83.62 100 LEU A N 1
ATOM 803 C CA . LEU A 1 100 ? -20.369 43.651 -3.108 1.00 83.62 100 LEU A CA 1
ATOM 804 C C . LEU A 1 100 ? -19.789 44.912 -3.759 1.00 83.62 100 LEU A C 1
ATOM 806 O O . LEU A 1 100 ? -18.877 44.772 -4.568 1.00 83.62 100 LEU A O 1
ATOM 810 N N . ARG A 1 101 ? -20.218 46.119 -3.362 1.00 83.38 101 ARG A N 1
ATOM 811 C CA . ARG A 1 101 ? -19.564 47.373 -3.785 1.00 83.38 101 ARG A CA 1
ATOM 812 C C . ARG A 1 101 ? -18.125 47.475 -3.280 1.00 83.38 101 ARG A C 1
ATOM 814 O O . ARG A 1 101 ? -17.246 47.908 -4.015 1.00 83.38 101 ARG A O 1
ATOM 821 N N . ARG A 1 102 ? -17.860 47.043 -2.041 1.00 76.19 102 ARG A N 1
ATOM 822 C CA . ARG A 1 102 ? -16.504 47.059 -1.456 1.00 76.19 102 ARG A CA 1
ATOM 823 C C . ARG A 1 102 ? -15.623 45.904 -1.931 1.00 76.19 102 ARG A C 1
ATOM 825 O O . ARG A 1 102 ? -14.401 46.015 -1.910 1.00 76.19 102 ARG A O 1
ATOM 832 N N . ALA A 1 103 ? -16.227 44.789 -2.337 1.00 74.75 103 ALA A N 1
ATOM 833 C CA . ALA A 1 103 ? -15.521 43.592 -2.786 1.00 74.75 103 ALA A CA 1
ATOM 834 C C . ALA A 1 103 ? -16.098 43.041 -4.108 1.00 74.75 103 ALA A C 1
ATOM 836 O O . ALA A 1 103 ? -16.582 41.901 -4.132 1.00 74.75 103 ALA A O 1
ATOM 837 N N . PRO A 1 104 ? -16.000 43.789 -5.227 1.00 77.06 104 PRO A N 1
ATOM 838 C CA . PRO A 1 104 ? -16.627 43.417 -6.501 1.00 77.06 104 PRO A CA 1
ATOM 839 C C . PRO A 1 104 ? -16.142 42.058 -7.027 1.00 77.06 104 PRO A C 1
ATOM 841 O O . PRO A 1 104 ? -16.925 41.271 -7.557 1.00 77.06 104 PRO A O 1
ATOM 844 N N . GLY A 1 105 ? -14.880 41.690 -6.765 1.00 74.62 105 GLY A N 1
ATOM 845 C CA . GLY A 1 105 ? -14.325 40.377 -7.121 1.00 74.62 105 GLY A CA 1
ATOM 846 C C . GLY A 1 105 ? -15.040 39.174 -6.483 1.00 74.62 105 GLY A C 1
ATOM 847 O O . GLY A 1 105 ? -14.872 38.043 -6.939 1.00 74.62 105 GLY A O 1
ATOM 848 N N . ARG A 1 106 ? -15.869 39.386 -5.450 1.00 78.12 106 ARG A N 1
ATOM 849 C CA . ARG A 1 106 ? -16.665 38.330 -4.809 1.00 78.12 106 ARG A CA 1
ATOM 850 C C . ARG A 1 106 ? -18.057 38.160 -5.421 1.00 78.12 106 ARG A C 1
ATOM 852 O O . ARG A 1 106 ? -18.705 37.160 -5.119 1.00 78.12 106 ARG A O 1
ATOM 859 N N . ALA A 1 107 ? -18.495 39.042 -6.321 1.00 80.81 107 ALA A N 1
ATOM 860 C CA . ALA A 1 107 ? -19.806 38.955 -6.971 1.00 80.81 107 ALA A CA 1
ATOM 861 C C . ALA A 1 107 ? -20.001 37.620 -7.715 1.00 80.81 107 ALA A C 1
ATOM 863 O O . ALA A 1 107 ? -21.032 36.964 -7.562 1.00 80.81 107 ALA A O 1
ATOM 864 N N . ARG A 1 108 ? -18.944 37.122 -8.381 1.00 78.50 108 ARG A N 1
ATOM 865 C CA . ARG A 1 108 ? -18.932 35.812 -9.062 1.00 78.50 108 ARG A CA 1
ATOM 866 C C . ARG A 1 108 ? -19.234 34.637 -8.128 1.00 78.50 108 ARG A C 1
ATOM 868 O O . ARG A 1 108 ? -19.888 33.690 -8.546 1.00 78.50 108 ARG A O 1
ATOM 875 N N . TYR A 1 109 ? -18.778 34.685 -6.875 1.00 75.50 109 TYR A N 1
ATOM 876 C CA . TYR A 1 109 ? -19.045 33.626 -5.893 1.00 75.50 109 TYR A CA 1
ATOM 877 C C . TYR A 1 109 ? -20.527 33.568 -5.500 1.00 75.50 109 TYR A C 1
ATOM 879 O O . TYR A 1 109 ? -21.053 32.494 -5.220 1.00 75.50 109 TYR A O 1
ATOM 887 N N . PHE A 1 110 ? -21.200 34.719 -5.499 1.00 79.44 110 PHE A N 1
ATOM 888 C CA . PHE A 1 110 ? -22.623 34.830 -5.188 1.00 79.44 110 PHE A CA 1
ATOM 889 C C . PHE A 1 110 ? -23.529 34.756 -6.423 1.00 79.44 110 PHE A C 1
ATOM 891 O O . PHE A 1 110 ? -24.744 34.791 -6.264 1.00 79.44 110 PHE A O 1
ATOM 898 N N . GLY A 1 111 ? -22.961 34.631 -7.627 1.00 79.69 111 GLY A N 1
ATOM 899 C CA . GLY A 1 111 ? -23.722 34.615 -8.878 1.00 79.69 111 GLY A CA 1
ATOM 900 C C . GLY A 1 111 ? -24.350 35.964 -9.239 1.00 79.69 111 GLY A C 1
ATOM 901 O O . GLY A 1 111 ? -25.313 35.981 -9.992 1.00 79.69 111 GLY A O 1
ATOM 902 N N . VAL A 1 112 ? -23.824 37.072 -8.706 1.00 86.19 112 VAL A N 1
ATOM 903 C CA . VAL A 1 112 ? -24.333 38.431 -8.947 1.00 86.19 112 VAL A CA 1
ATOM 904 C C . VAL A 1 112 ? -23.540 39.081 -10.077 1.00 86.19 112 VAL A C 1
ATOM 906 O O . VAL A 1 112 ? -22.305 39.087 -10.039 1.00 86.19 112 VAL A O 1
ATOM 909 N N . LYS A 1 113 ? -24.230 39.629 -11.079 1.00 86.75 113 LYS A N 1
ATOM 910 C CA . LYS A 1 113 ? -23.611 40.416 -12.152 1.00 86.75 113 LYS A CA 1
ATOM 911 C C . LYS A 1 113 ? -23.347 41.849 -11.690 1.00 86.75 113 LYS A C 1
ATOM 913 O O . LYS A 1 113 ? -24.071 42.387 -10.853 1.00 86.75 113 LYS A O 1
ATOM 918 N N . LEU A 1 114 ? -22.297 42.456 -12.240 1.00 86.25 114 LEU A N 1
ATOM 919 C CA . LEU A 1 114 ? -21.945 43.855 -12.000 1.00 86.25 114 LEU A CA 1
ATOM 920 C C . LEU A 1 114 ? -22.282 44.692 -13.238 1.00 86.25 114 LEU A C 1
ATOM 922 O O . LEU A 1 114 ? -22.130 44.214 -14.364 1.00 86.25 114 LEU A O 1
ATOM 926 N N . ASP A 1 115 ? -22.738 45.921 -13.022 1.00 83.25 115 ASP A N 1
ATOM 927 C CA . ASP A 1 115 ? -22.916 46.925 -14.067 1.00 83.25 115 ASP A CA 1
ATOM 928 C C . ASP A 1 115 ? -21.548 47.459 -14.567 1.00 83.25 115 ASP A C 1
ATOM 930 O O . ASP A 1 115 ? -20.504 47.154 -13.976 1.00 83.25 115 ASP A O 1
ATOM 934 N N . PRO A 1 116 ? -21.512 48.260 -15.651 1.00 75.38 116 PRO A N 1
ATOM 935 C CA . PRO A 1 116 ? -20.270 48.849 -16.165 1.00 75.38 116 PRO A CA 1
ATOM 936 C C . PRO A 1 116 ? -19.523 49.746 -15.164 1.00 75.38 116 PRO A C 1
ATOM 938 O O . PRO A 1 116 ? -18.326 49.967 -15.321 1.00 75.38 116 PRO A O 1
ATOM 941 N N . ASN A 1 117 ? -20.210 50.230 -14.125 1.00 75.00 117 ASN A N 1
ATOM 942 C CA . ASN A 1 117 ? -19.655 51.052 -13.052 1.00 75.00 117 ASN A CA 1
ATOM 943 C C . ASN A 1 117 ? -19.196 50.210 -11.842 1.00 75.00 117 ASN A C 1
ATOM 945 O O . ASN A 1 117 ? -18.776 50.765 -10.827 1.00 75.00 117 ASN A O 1
ATOM 949 N N . GLY A 1 118 ? -19.267 48.875 -11.928 1.00 72.62 118 GLY A N 1
ATOM 950 C CA . GLY A 1 118 ? -18.862 47.946 -10.874 1.00 72.62 118 GLY A CA 1
ATOM 951 C C . GLY A 1 118 ? -19.898 47.727 -9.764 1.00 72.62 118 GLY A C 1
ATOM 952 O O . GLY A 1 118 ? -19.574 47.084 -8.764 1.00 72.62 118 GLY A O 1
ATOM 953 N N . ASN A 1 119 ? -21.134 48.213 -9.912 1.00 83.00 119 ASN A N 1
ATOM 954 C CA . ASN A 1 119 ? -22.199 48.016 -8.929 1.00 83.00 119 ASN A CA 1
ATOM 955 C C . ASN A 1 119 ? -22.962 46.706 -9.163 1.00 83.00 119 ASN A C 1
ATOM 957 O O . ASN A 1 119 ? -23.233 46.340 -10.304 1.00 83.00 119 ASN A O 1
ATOM 961 N N . PRO A 1 120 ? -23.369 45.999 -8.097 1.00 85.88 120 PRO A N 1
ATOM 962 C CA . PRO A 1 120 ? -24.169 44.784 -8.218 1.00 85.88 120 PRO A CA 1
ATOM 963 C C . PRO A 1 120 ? -25.567 45.060 -8.791 1.00 85.88 120 PRO A C 1
ATOM 965 O O . PRO A 1 120 ? -26.259 45.974 -8.341 1.00 85.88 120 PRO A O 1
ATOM 968 N N . MET A 1 121 ? -26.003 44.231 -9.746 1.00 84.44 121 MET A N 1
ATOM 969 C CA . MET A 1 121 ? -27.346 44.305 -10.327 1.00 84.44 121 MET A CA 1
ATOM 970 C C . MET A 1 121 ? -28.425 44.080 -9.254 1.00 84.44 121 MET A C 1
ATOM 972 O O . MET A 1 121 ? -28.368 43.125 -8.475 1.00 84.44 121 MET A O 1
ATOM 976 N N . SER A 1 122 ? -29.432 44.958 -9.226 1.00 81.44 122 SER A N 1
ATOM 977 C CA . SER A 1 122 ? -30.484 44.973 -8.199 1.00 81.44 122 SER A CA 1
ATOM 978 C C . SER A 1 122 ? -31.360 43.715 -8.201 1.00 81.44 122 SER A C 1
ATOM 980 O O . SER A 1 122 ? -31.730 43.232 -7.130 1.00 81.44 122 SER A O 1
ATOM 982 N N . GLU A 1 123 ? -31.652 43.159 -9.380 1.00 84.00 123 GLU A N 1
ATOM 983 C CA . GLU A 1 123 ? -32.464 41.944 -9.528 1.00 84.00 123 GLU A CA 1
ATOM 984 C C . GLU A 1 123 ? -31.743 40.709 -8.965 1.00 84.00 123 GLU A C 1
ATOM 986 O O . GLU A 1 123 ? -32.307 39.966 -8.161 1.00 84.00 123 GLU A O 1
ATOM 991 N N . ASP A 1 124 ? -30.457 40.537 -9.280 1.00 84.31 124 ASP A N 1
ATOM 992 C CA . ASP A 1 124 ? -29.644 39.426 -8.768 1.00 84.31 124 ASP A CA 1
ATOM 993 C C . ASP A 1 124 ? -29.514 39.482 -7.235 1.00 84.31 124 ASP A C 1
ATOM 995 O O . ASP A 1 124 ? -29.586 38.458 -6.550 1.00 84.31 124 ASP A O 1
ATOM 999 N N . LEU A 1 125 ? -29.375 40.689 -6.674 1.00 85.19 125 LEU A N 1
ATOM 1000 C CA . LEU A 1 125 ? -29.373 40.913 -5.228 1.00 85.19 125 LEU A CA 1
ATOM 1001 C C . LEU A 1 125 ? -30.718 40.567 -4.579 1.00 85.19 125 LEU A C 1
ATOM 1003 O O . LEU A 1 125 ? -30.738 40.003 -3.482 1.00 85.19 125 LEU A O 1
ATOM 1007 N N . TYR A 1 126 ? -31.834 40.885 -5.242 1.00 84.56 126 TYR A N 1
ATOM 1008 C CA . TYR A 1 126 ? -33.170 40.542 -4.761 1.00 84.56 126 TYR A CA 1
ATOM 1009 C C . TYR A 1 126 ? -33.371 39.024 -4.708 1.00 84.56 126 TYR A C 1
ATOM 1011 O O . TYR A 1 126 ? -33.859 38.503 -3.702 1.00 84.56 126 TYR A O 1
ATOM 1019 N N . GLN A 1 127 ? -32.933 38.296 -5.739 1.00 84.31 127 GLN A N 1
ATOM 1020 C CA . GLN A 1 127 ? -32.980 36.831 -5.741 1.00 84.31 127 GLN A CA 1
ATOM 1021 C C . GLN A 1 127 ? -32.052 36.235 -4.674 1.00 84.31 127 GLN A C 1
ATOM 1023 O O . GLN A 1 127 ? -32.467 35.361 -3.915 1.00 84.31 127 GLN A O 1
ATOM 1028 N N . LEU A 1 128 ? -30.833 36.758 -4.524 1.00 85.81 128 LEU A N 1
ATOM 1029 C CA . LEU A 1 128 ? -29.883 36.288 -3.514 1.00 85.81 128 LEU A CA 1
ATOM 1030 C C . LEU A 1 128 ? -30.392 36.503 -2.077 1.00 85.81 128 LEU A C 1
ATOM 1032 O O . LEU A 1 128 ? -30.230 35.629 -1.223 1.00 85.81 128 LEU A O 1
ATOM 1036 N N . ALA A 1 129 ? -31.044 37.635 -1.797 1.00 88.06 129 ALA A N 1
ATOM 1037 C CA . ALA A 1 129 ? -31.587 37.949 -0.474 1.00 88.06 129 ALA A CA 1
ATOM 1038 C C . ALA A 1 129 ? -32.712 36.992 -0.028 1.00 88.06 129 ALA A C 1
ATOM 1040 O O . ALA A 1 129 ? -32.929 36.806 1.179 1.00 88.06 129 ALA A O 1
ATOM 1041 N N . LYS A 1 130 ? -33.395 36.325 -0.974 1.00 86.38 130 LYS A N 1
ATOM 1042 C CA . LYS A 1 130 ? -34.393 35.287 -0.662 1.00 86.38 130 LYS A CA 1
ATOM 1043 C C . LYS A 1 130 ? -33.770 34.078 0.025 1.00 86.38 130 LYS A C 1
ATOM 1045 O O . LYS A 1 130 ? -34.403 33.524 0.918 1.00 86.38 130 LYS A O 1
ATOM 1050 N N . ASP A 1 131 ? -32.522 33.745 -0.303 1.00 85.81 131 ASP A N 1
ATOM 1051 C CA . ASP A 1 131 ? -31.869 32.501 0.128 1.00 85.81 131 ASP A CA 1
ATOM 1052 C C . ASP A 1 131 ? -30.769 32.702 1.178 1.00 85.81 131 ASP A C 1
ATOM 1054 O O . ASP A 1 131 ? -30.234 31.728 1.727 1.00 85.81 131 ASP A O 1
ATOM 1058 N N . LYS A 1 132 ? -30.410 33.955 1.479 1.00 88.62 132 LYS A N 1
ATOM 1059 C CA . LYS A 1 132 ? -29.348 34.306 2.431 1.00 88.62 132 LYS A CA 1
ATOM 1060 C C . LYS A 1 132 ? -29.874 34.939 3.715 1.00 88.62 132 LYS A C 1
ATOM 1062 O O . LYS A 1 132 ? -30.961 35.508 3.758 1.00 88.62 132 LYS A O 1
ATOM 1067 N N . VAL A 1 133 ? -29.056 34.817 4.755 1.00 90.44 133 VAL A N 1
ATOM 1068 C CA . VAL A 1 133 ? -29.138 35.561 6.016 1.00 90.44 133 VAL A CA 1
ATOM 1069 C C . VAL A 1 133 ? -27.785 36.191 6.300 1.00 90.44 133 VAL A C 1
ATOM 1071 O O . VAL A 1 133 ? -26.742 35.628 5.940 1.00 90.44 133 VAL A O 1
ATOM 1074 N N . VAL A 1 134 ? -27.810 37.338 6.966 1.00 88.81 134 VAL A N 1
ATOM 1075 C CA . VAL A 1 134 ? -26.608 38.039 7.416 1.00 88.81 134 VAL A CA 1
ATOM 1076 C C . VAL A 1 134 ? -26.574 37.989 8.937 1.00 88.81 134 VAL A C 1
ATOM 1078 O O . VAL A 1 134 ? -27.595 38.184 9.588 1.00 88.81 134 VAL A O 1
ATOM 1081 N N . VAL A 1 135 ? -25.413 37.686 9.505 1.00 90.25 135 VAL A N 1
ATOM 1082 C CA . VAL A 1 135 ? -25.182 37.748 10.951 1.00 90.25 135 VAL A CA 1
ATOM 1083 C C . VAL A 1 135 ? -24.140 38.824 11.210 1.00 90.25 135 VAL A C 1
ATOM 1085 O O . VAL A 1 135 ? -23.099 38.830 10.548 1.00 90.25 135 VAL A O 1
ATOM 1088 N N . THR A 1 136 ? -24.434 39.718 12.147 1.00 88.56 136 THR A N 1
ATOM 1089 C CA . THR A 1 136 ? -23.574 40.828 12.561 1.00 88.56 136 THR A CA 1
ATOM 1090 C C . THR A 1 136 ? -23.026 40.584 13.960 1.00 88.56 136 THR A C 1
ATOM 1092 O O . THR A 1 136 ? -23.642 39.876 14.761 1.00 88.56 136 THR A O 1
ATOM 1095 N N . PHE A 1 137 ? -21.857 41.154 14.241 1.00 87.25 137 PHE A N 1
ATOM 1096 C CA . PHE A 1 137 ? -21.206 41.087 15.545 1.00 87.25 137 PHE A CA 1
ATOM 1097 C C . PHE A 1 137 ? -20.772 42.493 15.979 1.00 87.25 137 PHE A C 1
ATOM 1099 O O . PHE A 1 137 ? -20.008 43.140 15.254 1.00 87.25 137 PHE A O 1
ATOM 1106 N N . ASP A 1 138 ? -21.243 42.948 17.142 1.00 75.19 138 ASP A N 1
ATOM 1107 C CA . ASP A 1 138 ? -21.030 44.319 17.633 1.00 75.19 138 ASP A CA 1
ATOM 1108 C C . ASP A 1 138 ? -19.618 44.520 18.224 1.00 75.19 138 ASP A C 1
ATOM 1110 O O . ASP A 1 138 ? -19.053 43.627 18.867 1.00 75.19 138 ASP A O 1
ATOM 1114 N N . HIS A 1 139 ? -19.027 45.700 18.003 1.00 57.16 139 HIS A N 1
ATOM 1115 C CA . HIS A 1 139 ? -17.613 45.991 18.296 1.00 57.16 139 HIS A CA 1
ATOM 1116 C C . HIS A 1 139 ? -17.345 46.610 19.690 1.00 57.16 139 HIS A C 1
ATOM 1118 O O . HIS A 1 139 ? -16.200 46.607 20.146 1.00 57.16 139 HIS A O 1
ATOM 1124 N N . ASP A 1 140 ? -18.351 47.089 20.430 1.00 46.78 140 ASP A N 1
ATOM 1125 C CA . ASP A 1 140 ? -18.131 47.915 21.641 1.00 46.78 140 ASP A CA 1
ATOM 1126 C C . ASP A 1 140 ? -17.479 47.198 22.847 1.00 46.78 140 ASP A C 1
ATOM 1128 O O . ASP A 1 140 ? -17.079 47.837 23.820 1.00 46.78 140 ASP A O 1
ATOM 1132 N N . ALA A 1 141 ? -17.260 45.883 22.777 1.00 44.00 141 ALA A N 1
ATOM 1133 C CA . ALA A 1 141 ? -16.524 45.121 23.793 1.00 44.00 141 ALA A CA 1
ATOM 1134 C C . ALA A 1 141 ? -15.020 44.927 23.482 1.00 44.00 141 ALA A C 1
ATOM 1136 O O . ALA A 1 141 ? -14.291 44.339 24.281 1.00 44.00 141 ALA A O 1
ATOM 1137 N N . VAL A 1 142 ? -14.520 45.398 22.330 1.00 45.75 142 VAL A N 1
ATOM 1138 C CA . VAL A 1 142 ? -13.187 45.013 21.816 1.00 45.75 142 VAL A CA 1
ATOM 1139 C C . VAL A 1 142 ? -12.022 45.783 22.464 1.00 45.75 142 VAL A C 1
ATOM 1141 O O . VAL A 1 142 ? -10.898 45.277 22.475 1.00 45.75 142 VAL A O 1
ATOM 1144 N N . GLN A 1 143 ? -12.245 46.966 23.054 1.00 39.94 143 GLN A N 1
ATOM 1145 C CA . GLN A 1 143 ? -11.149 47.804 23.584 1.00 39.94 143 GLN A CA 1
ATOM 1146 C C . GLN A 1 143 ? -11.098 47.971 25.114 1.00 39.94 143 GLN A C 1
ATOM 1148 O O . GLN A 1 143 ? -10.011 48.194 25.646 1.00 39.94 143 GLN A O 1
ATOM 1153 N N . SER A 1 144 ? -12.200 47.816 25.855 1.00 38.03 144 SER A N 1
ATOM 1154 C CA . SER A 1 144 ? -12.227 48.123 27.300 1.00 38.03 144 SER A CA 1
ATOM 1155 C C . SER A 1 144 ? -11.769 46.965 28.206 1.00 38.03 144 SER A C 1
ATOM 1157 O O . SER A 1 144 ? -11.159 47.198 29.249 1.00 38.03 144 SER A O 1
ATOM 1159 N N . GLN A 1 145 ? -11.966 45.709 27.792 1.00 40.25 145 GLN A N 1
ATOM 1160 C CA . GLN A 1 145 ? -11.633 44.516 28.592 1.00 40.25 145 GLN A CA 1
ATOM 1161 C C . GLN A 1 145 ? -10.170 44.053 28.484 1.00 40.25 145 GLN A C 1
ATOM 1163 O O . GLN A 1 145 ? -9.725 43.219 29.276 1.00 40.25 145 GLN A O 1
ATOM 1168 N N . SER A 1 146 ? -9.374 44.605 27.558 1.00 42.16 146 SER A N 1
ATOM 1169 C CA . SER A 1 146 ? -7.984 44.160 27.351 1.00 42.16 146 SER A CA 1
ATOM 1170 C C . SER A 1 146 ? -7.059 44.477 28.536 1.00 42.16 146 SER A C 1
ATOM 1172 O O . SER A 1 146 ? -6.010 43.848 28.672 1.00 42.16 146 SER A O 1
ATOM 1174 N N . ARG A 1 147 ? -7.420 45.451 29.385 1.00 37.22 147 ARG A N 1
ATOM 1175 C CA . ARG A 1 147 ? -6.608 45.882 30.537 1.00 37.22 147 ARG A CA 1
ATOM 1176 C C . ARG A 1 147 ? -7.034 45.245 31.865 1.00 37.22 147 ARG A C 1
ATOM 1178 O O . ARG A 1 147 ? -6.158 44.977 32.685 1.00 37.22 147 ARG A O 1
ATOM 1185 N N . SER A 1 148 ? -8.321 44.947 32.073 1.00 41.22 148 SER A N 1
ATOM 1186 C CA . SER A 1 148 ? -8.798 44.259 33.288 1.00 41.22 148 SER A CA 1
ATOM 1187 C C . SER A 1 148 ? -8.519 42.755 33.234 1.00 41.22 148 SER A C 1
ATOM 1189 O O . SER A 1 148 ? -7.956 42.200 34.179 1.00 41.22 148 SER A O 1
ATOM 1191 N N . ASN A 1 149 ? -8.770 42.116 32.083 1.00 45.12 149 ASN A N 1
ATOM 1192 C CA . ASN A 1 149 ? -8.602 40.670 31.921 1.00 45.12 149 ASN A CA 1
ATOM 1193 C C . ASN A 1 149 ? -7.136 40.229 32.016 1.00 45.12 149 ASN A C 1
ATOM 1195 O O . ASN A 1 149 ? -6.869 39.092 32.381 1.00 45.12 149 ASN A O 1
ATOM 1199 N N . GLN A 1 150 ? -6.160 41.108 31.752 1.00 44.56 150 GLN A N 1
ATOM 1200 C CA . GLN A 1 150 ? -4.741 40.788 31.965 1.00 44.56 150 GLN A CA 1
ATOM 1201 C C . GLN A 1 150 ? -4.342 40.741 33.446 1.00 44.56 150 GLN A C 1
ATOM 1203 O O . GLN A 1 150 ? -3.396 40.028 33.790 1.00 44.56 150 GLN A O 1
ATOM 1208 N N . ARG A 1 151 ? -5.030 41.488 34.321 1.00 42.53 151 ARG A N 1
ATOM 1209 C CA . ARG A 1 151 ? -4.789 41.449 35.771 1.00 42.53 151 ARG A CA 1
ATOM 1210 C C . ARG A 1 151 ? -5.504 40.260 36.410 1.00 42.53 151 ARG A C 1
ATOM 1212 O O . ARG A 1 151 ? -4.851 39.505 37.122 1.00 42.53 151 ARG A O 1
ATOM 1219 N N . GLU A 1 152 ? -6.767 40.016 36.060 1.00 43.22 152 GLU A N 1
ATOM 1220 C CA . GLU A 1 152 ? -7.504 38.838 36.543 1.00 43.22 152 GLU A CA 1
ATOM 1221 C C . GLU A 1 152 ? -6.949 37.519 35.993 1.00 43.22 152 GLU A C 1
ATOM 1223 O O . GLU A 1 152 ? -6.800 36.570 36.756 1.00 43.22 152 GLU A O 1
ATOM 1228 N N . ALA A 1 153 ? -6.545 37.441 34.718 1.00 42.31 153 ALA A N 1
ATOM 1229 C CA . ALA A 1 153 ? -5.932 36.222 34.181 1.00 42.31 153 ALA A CA 1
ATOM 1230 C C . ALA A 1 153 ? -4.594 35.903 34.863 1.00 42.31 153 ALA A C 1
ATOM 1232 O O . ALA A 1 153 ? -4.299 34.735 35.103 1.00 42.31 153 ALA A O 1
ATOM 1233 N N . LYS A 1 154 ? -3.799 36.916 35.241 1.00 43.41 154 LYS A N 1
ATOM 1234 C CA . LYS A 1 154 ? -2.566 36.694 36.013 1.00 43.41 154 LYS A CA 1
ATOM 1235 C C . LYS A 1 154 ? -2.851 36.194 37.428 1.00 43.41 154 LYS A C 1
ATOM 1237 O O . LYS A 1 154 ? -2.112 35.334 37.897 1.00 43.41 154 LYS A O 1
ATOM 1242 N N . ASP A 1 155 ? -3.908 36.674 38.079 1.00 42.72 155 ASP A N 1
ATOM 1243 C CA . ASP A 1 155 ? -4.274 36.240 39.433 1.00 42.72 155 ASP A CA 1
ATOM 1244 C C . ASP A 1 155 ? -4.938 34.856 39.452 1.00 42.72 155 ASP A C 1
ATOM 1246 O O . ASP A 1 155 ? -4.593 34.007 40.275 1.00 42.72 155 ASP A O 1
ATOM 1250 N N . VAL A 1 156 ? -5.819 34.564 38.492 1.00 44.94 156 VAL A N 1
ATOM 1251 C CA . VAL A 1 156 ? -6.454 33.244 38.346 1.00 44.94 156 VAL A CA 1
ATOM 1252 C C . VAL A 1 156 ? -5.422 32.181 37.974 1.00 44.94 156 VAL A C 1
ATOM 1254 O O . VAL A 1 156 ? -5.451 31.088 38.533 1.00 44.94 156 VAL A O 1
ATOM 1257 N N . GLN A 1 157 ? -4.453 32.499 37.114 1.00 47.59 157 GLN A N 1
ATOM 1258 C CA . GLN A 1 157 ? -3.395 31.563 36.717 1.00 47.59 157 GLN A CA 1
ATOM 1259 C C . GLN A 1 157 ? -2.338 31.351 37.810 1.00 47.59 157 GLN A C 1
ATOM 1261 O O . GLN A 1 157 ? -1.664 30.321 37.829 1.00 47.59 157 GLN A O 1
ATOM 1266 N N . ARG A 1 158 ? -2.238 32.287 38.763 1.00 48.25 158 ARG A N 1
ATOM 1267 C CA . ARG A 1 158 ? -1.460 32.138 40.000 1.00 48.25 158 ARG A CA 1
ATOM 1268 C C . ARG A 1 158 ? -2.190 31.280 41.039 1.00 48.25 158 ARG A C 1
ATOM 1270 O O . ARG A 1 158 ? -1.535 30.560 41.785 1.00 48.25 158 ARG A O 1
ATOM 1277 N N . LYS A 1 159 ? -3.527 31.345 41.075 1.00 38.66 159 LYS A N 1
ATOM 1278 C CA . LYS A 1 159 ? -4.382 30.645 42.052 1.00 38.66 159 LYS A CA 1
ATOM 1279 C C . LYS A 1 159 ? -4.792 29.232 41.610 1.00 38.66 159 LYS A C 1
ATOM 1281 O O . LYS A 1 159 ? -4.983 28.365 42.455 1.00 38.66 159 LYS A O 1
ATOM 1286 N N . TYR A 1 160 ? -4.872 28.988 40.301 1.00 35.22 160 TYR A N 1
ATOM 1287 C CA . TYR A 1 160 ? -5.188 27.700 39.685 1.00 35.22 160 TYR A CA 1
ATOM 1288 C C . TYR A 1 160 ? -4.282 27.476 38.467 1.00 35.22 160 TYR A C 1
ATOM 1290 O O . TYR A 1 160 ? -4.629 27.897 37.359 1.00 35.22 160 TYR A O 1
ATOM 1298 N N . PRO A 1 161 ? -3.117 26.822 38.624 1.00 35.06 161 PRO A N 1
ATOM 1299 C CA . PRO A 1 161 ? -2.286 26.480 37.483 1.00 35.06 161 PRO A CA 1
ATOM 1300 C C . PRO A 1 161 ? -3.056 25.492 36.604 1.00 35.06 161 PRO A C 1
ATOM 1302 O O . PRO A 1 161 ? -3.210 24.313 36.931 1.00 35.06 161 PRO A O 1
ATOM 1305 N N . THR A 1 162 ? -3.561 25.973 35.469 1.00 36.97 162 THR A N 1
ATOM 1306 C CA . THR A 1 162 ? -4.039 25.109 34.400 1.00 36.97 162 THR A CA 1
ATOM 1307 C C . THR A 1 162 ? -2.861 24.250 33.970 1.00 36.97 162 THR A C 1
ATOM 1309 O O . THR A 1 162 ? -1.871 24.727 33.417 1.00 36.97 162 THR A O 1
ATOM 1312 N N . THR A 1 163 ? -2.954 22.949 34.225 1.00 36.84 163 THR A N 1
ATOM 1313 C CA . THR A 1 163 ? -2.098 21.958 33.580 1.00 36.84 163 THR A CA 1
ATOM 1314 C C . THR A 1 163 ? -2.506 21.873 32.108 1.00 36.84 163 THR A C 1
ATOM 1316 O O . THR A 1 163 ? -3.046 20.876 31.633 1.00 36.84 163 THR A O 1
ATOM 1319 N N . GLU A 1 164 ? -2.242 22.942 31.349 1.00 39.59 164 GLU A N 1
ATOM 1320 C CA . GLU A 1 164 ? -2.057 22.856 29.910 1.00 39.59 164 GLU A CA 1
ATOM 1321 C C . GLU A 1 164 ? -0.877 21.918 29.695 1.00 39.59 164 GLU A C 1
ATOM 1323 O O . GLU A 1 164 ? 0.293 22.305 29.686 1.00 39.59 164 GLU A O 1
ATOM 1328 N N . ARG A 1 165 ? -1.187 20.634 29.533 1.00 37.31 165 ARG A N 1
ATOM 1329 C CA . ARG A 1 165 ? -0.247 19.674 28.987 1.00 37.31 165 ARG A CA 1
ATOM 1330 C C . ARG A 1 165 ? -0.036 20.091 27.529 1.00 37.31 165 ARG A C 1
ATOM 1332 O O . ARG A 1 165 ? -0.678 19.569 26.620 1.00 37.31 165 ARG A O 1
ATOM 1339 N N . ARG A 1 166 ? 0.845 21.077 27.303 1.00 38.47 166 ARG A N 1
ATOM 1340 C CA . ARG A 1 166 ? 1.537 21.279 26.029 1.00 38.47 166 ARG A CA 1
ATOM 1341 C C . ARG A 1 166 ? 2.143 19.927 25.703 1.00 38.47 166 ARG A C 1
ATOM 1343 O O . ARG A 1 166 ? 3.167 19.551 26.268 1.00 38.47 166 ARG A O 1
ATOM 1350 N N . GLY A 1 167 ? 1.459 19.161 24.861 1.00 39.34 167 GLY A N 1
ATOM 1351 C C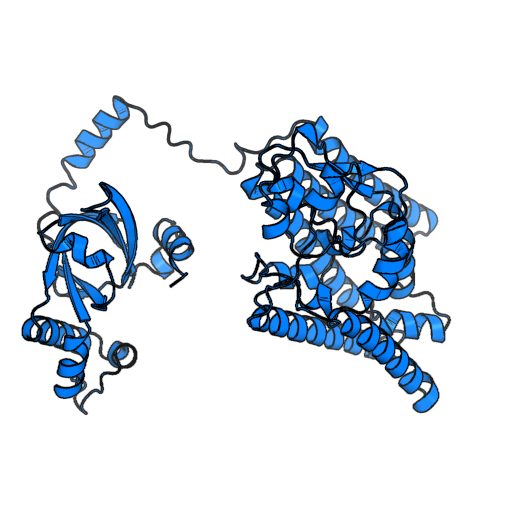A . GLY A 1 167 ? 1.968 17.905 24.348 1.00 39.34 167 GLY A CA 1
ATOM 1352 C C . GLY A 1 167 ? 3.178 18.218 23.487 1.00 39.34 167 GLY A C 1
ATOM 1353 O O . GLY A 1 167 ? 3.054 18.357 22.273 1.00 39.34 167 GLY A O 1
ATOM 1354 N N . HIS A 1 168 ? 4.347 18.351 24.114 1.00 43.72 168 HIS A N 1
ATOM 1355 C CA . HIS A 1 168 ? 5.602 18.098 23.436 1.00 43.72 168 HIS A CA 1
ATOM 1356 C C . HIS A 1 168 ? 5.420 16.748 22.749 1.00 43.72 168 HIS A C 1
ATOM 1358 O O . HIS A 1 168 ? 5.107 15.760 23.407 1.00 43.72 168 HIS A O 1
ATOM 1364 N N . PHE A 1 169 ? 5.566 16.695 21.426 1.00 48.62 169 PHE A N 1
ATOM 1365 C CA . PHE A 1 169 ? 5.442 15.451 20.660 1.00 48.62 169 PHE A CA 1
ATOM 1366 C C . PHE A 1 169 ? 6.350 14.337 21.231 1.00 48.62 169 PHE A C 1
ATOM 1368 O O . PHE A 1 169 ? 6.019 13.160 21.123 1.00 48.62 169 PHE A O 1
ATOM 1375 N N . ALA A 1 170 ? 7.438 14.736 21.904 1.00 48.81 170 ALA A N 1
ATOM 1376 C CA . ALA A 1 170 ? 8.356 13.897 22.667 1.00 48.81 170 ALA A CA 1
ATOM 1377 C C . ALA A 1 170 ? 7.754 13.250 23.939 1.00 48.81 170 ALA A C 1
ATOM 1379 O O . ALA A 1 170 ? 8.138 12.139 24.286 1.00 48.81 170 ALA A O 1
ATOM 1380 N N . ALA A 1 171 ? 6.804 13.901 24.620 1.00 50.88 171 ALA A N 1
ATOM 1381 C CA . ALA A 1 171 ? 6.311 13.501 25.945 1.00 50.88 171 ALA A CA 1
ATOM 1382 C C . ALA A 1 171 ? 5.329 12.307 25.938 1.00 50.88 171 ALA A C 1
ATOM 1384 O O . ALA A 1 171 ? 5.026 11.766 26.998 1.00 50.88 171 ALA A O 1
ATOM 1385 N N . ASP A 1 172 ? 4.860 11.871 24.762 1.00 66.69 172 ASP A N 1
ATOM 1386 C CA . ASP A 1 172 ? 3.912 10.752 24.603 1.00 66.69 172 ASP A CA 1
ATOM 1387 C C . ASP A 1 172 ? 4.549 9.482 23.986 1.00 66.69 172 ASP A C 1
ATOM 1389 O O . ASP A 1 172 ? 3.832 8.533 23.650 1.00 66.69 172 ASP A O 1
ATOM 1393 N N . LEU A 1 173 ? 5.870 9.460 23.759 1.00 78.12 173 LEU A N 1
ATOM 1394 C CA . LEU A 1 173 ? 6.577 8.314 23.170 1.00 78.12 173 LEU A CA 1
ATOM 1395 C C . LEU A 1 173 ? 6.943 7.282 24.244 1.00 78.12 173 LEU A C 1
ATOM 1397 O O . LEU A 1 173 ? 7.717 7.561 25.154 1.00 78.12 173 LEU A O 1
ATOM 1401 N N . ASP A 1 174 ? 6.434 6.057 24.105 1.00 82.50 174 ASP A N 1
ATOM 1402 C CA . ASP A 1 174 ? 6.815 4.940 24.975 1.00 82.50 174 ASP A CA 1
ATOM 1403 C C . ASP A 1 174 ? 8.027 4.196 24.392 1.00 82.50 174 ASP A C 1
ATOM 1405 O O . ASP A 1 174 ? 7.884 3.288 23.567 1.00 82.50 174 ASP A O 1
ATOM 1409 N N . LEU A 1 175 ? 9.223 4.601 24.826 1.00 85.19 175 LEU A N 1
ATOM 1410 C CA . LEU A 1 175 ? 10.516 4.083 24.360 1.00 85.19 175 LEU A CA 1
ATOM 1411 C C . LEU A 1 175 ? 11.022 2.869 25.160 1.00 85.19 175 LEU A C 1
ATOM 1413 O O . LEU A 1 175 ? 12.223 2.605 25.196 1.00 85.19 175 LEU A O 1
ATOM 1417 N N . LYS A 1 176 ? 10.135 2.105 25.812 1.00 88.88 176 LYS A N 1
ATOM 1418 C CA . LYS A 1 176 ? 10.546 0.900 26.552 1.00 88.88 176 LYS A CA 1
ATOM 1419 C C . LYS A 1 176 ? 11.357 -0.058 25.658 1.00 88.88 176 LYS A C 1
ATOM 1421 O O . LYS A 1 176 ? 10.883 -0.396 24.567 1.00 88.88 176 LYS A O 1
ATOM 1426 N N . PRO A 1 177 ? 12.492 -0.611 26.137 1.00 86.06 177 PRO A N 1
ATOM 1427 C CA . PRO A 1 177 ? 13.366 -1.479 25.340 1.00 86.06 177 PRO A CA 1
ATOM 1428 C C . PRO A 1 177 ? 12.626 -2.657 24.698 1.00 86.06 177 PRO A C 1
ATOM 1430 O O . PRO A 1 177 ? 12.816 -2.956 23.524 1.00 86.06 177 PRO A O 1
ATOM 1433 N N . ARG A 1 178 ? 11.682 -3.266 25.430 1.00 88.44 178 ARG A N 1
ATOM 1434 C CA . ARG A 1 178 ? 10.853 -4.377 24.930 1.00 88.44 178 ARG A CA 1
ATOM 1435 C C . ARG A 1 178 ? 10.028 -4.019 23.686 1.00 88.44 178 ARG A C 1
ATOM 1437 O O . ARG A 1 178 ? 9.784 -4.889 22.859 1.00 88.44 178 ARG A O 1
ATOM 1444 N N . LYS A 1 179 ? 9.596 -2.762 23.535 1.00 86.44 179 LYS A N 1
ATOM 1445 C CA . LYS A 1 179 ? 8.843 -2.293 22.356 1.00 86.44 179 LYS A CA 1
ATOM 1446 C C . LYS A 1 179 ? 9.750 -1.980 21.168 1.00 86.44 179 LYS A C 1
ATOM 1448 O O . LYS A 1 179 ? 9.324 -2.131 20.026 1.00 86.44 179 LYS A O 1
ATOM 1453 N N . LEU A 1 180 ? 10.980 -1.550 21.443 1.00 91.69 180 LEU A N 1
ATOM 1454 C CA . LEU A 1 180 ? 11.968 -1.174 20.431 1.00 91.69 180 LEU A CA 1
ATOM 1455 C C . LEU A 1 180 ? 12.859 -2.342 19.987 1.00 91.69 180 LEU A C 1
ATOM 1457 O O . LEU A 1 180 ? 13.523 -2.228 18.961 1.00 91.69 180 LEU A O 1
ATOM 1461 N N . ALA A 1 181 ? 12.814 -3.475 20.692 1.00 92.94 181 ALA A N 1
ATOM 1462 C CA . ALA A 1 181 ? 13.584 -4.671 20.368 1.00 92.94 181 ALA A CA 1
ATOM 1463 C C . ALA A 1 181 ? 13.344 -5.157 18.930 1.00 92.94 181 ALA A C 1
ATOM 1465 O O . ALA A 1 181 ? 14.294 -5.294 18.170 1.00 92.94 181 ALA A O 1
ATOM 1466 N N . LEU A 1 182 ? 12.084 -5.356 18.518 1.00 90.94 182 LEU A N 1
ATOM 1467 C CA . LEU A 1 182 ? 11.771 -5.807 17.156 1.00 90.94 182 LEU A CA 1
ATOM 1468 C C . LEU A 1 182 ? 12.252 -4.810 16.076 1.00 90.94 182 LEU A C 1
ATOM 1470 O O . LEU A 1 182 ? 12.951 -5.245 15.162 1.00 90.94 182 LEU A O 1
ATOM 1474 N N . PRO A 1 183 ? 11.941 -3.499 16.156 1.00 93.88 183 PRO A N 1
ATOM 1475 C CA . PRO A 1 183 ? 12.503 -2.504 15.242 1.00 93.88 183 PRO A CA 1
ATOM 1476 C C . PRO A 1 183 ? 14.035 -2.535 15.153 1.00 93.88 183 PRO A C 1
ATOM 1478 O O . PRO A 1 183 ? 14.578 -2.491 14.049 1.00 93.88 183 PRO A O 1
ATOM 1481 N N . ALA A 1 184 ? 14.725 -2.649 16.293 1.00 94.19 184 ALA A N 1
ATOM 1482 C CA . ALA A 1 184 ? 16.182 -2.707 16.345 1.00 94.19 184 ALA A CA 1
ATOM 1483 C C . ALA A 1 184 ? 16.730 -3.988 15.698 1.00 94.19 184 ALA A C 1
ATOM 1485 O O . ALA A 1 184 ? 17.651 -3.909 14.892 1.00 94.19 184 ALA A O 1
ATOM 1486 N N . ILE A 1 185 ? 16.126 -5.150 15.972 1.00 95.12 185 ILE A N 1
ATOM 1487 C CA . ILE A 1 185 ? 16.504 -6.434 15.357 1.00 95.12 185 ILE A CA 1
ATOM 1488 C C . ILE A 1 185 ? 16.362 -6.366 13.836 1.00 95.12 185 ILE A C 1
ATOM 1490 O O . ILE A 1 185 ? 17.273 -6.773 13.118 1.00 95.12 185 ILE A O 1
ATOM 1494 N N . VAL A 1 186 ? 15.243 -5.831 13.335 1.00 93.00 186 VAL A N 1
ATOM 1495 C CA . VAL A 1 186 ? 15.022 -5.671 11.890 1.00 93.00 186 VAL A CA 1
ATOM 1496 C C . VAL A 1 186 ? 16.096 -4.767 11.290 1.00 93.00 186 VAL A C 1
ATOM 1498 O O . VAL A 1 186 ? 16.729 -5.148 10.310 1.00 93.00 186 VAL A O 1
ATOM 1501 N N . MET A 1 187 ? 16.355 -3.608 11.897 1.00 94.81 187 MET A N 1
ATOM 1502 C CA . MET A 1 187 ? 17.374 -2.674 11.416 1.00 94.81 187 MET A CA 1
ATOM 1503 C C . MET A 1 187 ? 18.772 -3.310 11.381 1.00 94.81 187 MET A C 1
ATOM 1505 O O . MET A 1 187 ? 19.461 -3.218 10.365 1.00 94.81 187 MET A O 1
ATOM 1509 N N . LEU A 1 188 ? 19.161 -4.003 12.455 1.00 95.56 188 LEU A N 1
ATOM 1510 C CA . LEU A 1 188 ? 20.450 -4.686 12.552 1.00 95.56 188 LEU A CA 1
ATOM 1511 C C . LEU A 1 188 ? 20.565 -5.824 11.541 1.00 95.56 188 LEU A C 1
ATOM 1513 O O . LEU A 1 188 ? 21.593 -5.938 10.893 1.00 95.56 188 LEU A O 1
ATOM 1517 N N . THR A 1 189 ? 19.506 -6.607 11.324 1.00 95.06 189 THR A N 1
ATOM 1518 C CA . THR A 1 189 ? 19.518 -7.715 10.353 1.00 95.06 189 THR A CA 1
ATOM 1519 C C . THR A 1 189 ? 19.807 -7.212 8.939 1.00 95.06 189 THR A C 1
ATOM 1521 O O . THR A 1 189 ? 20.644 -7.779 8.239 1.00 95.06 189 THR A O 1
ATOM 1524 N N . PHE A 1 190 ? 19.160 -6.120 8.523 1.00 94.69 190 PHE A N 1
ATOM 1525 C CA . PHE A 1 190 ? 19.418 -5.501 7.221 1.00 94.69 190 PHE A CA 1
ATOM 1526 C C . PHE A 1 190 ? 20.844 -4.941 7.126 1.00 94.69 190 PHE A C 1
ATOM 1528 O O . PHE A 1 190 ? 21.526 -5.176 6.129 1.00 94.69 190 PHE A O 1
ATOM 1535 N N . LEU A 1 191 ? 21.324 -4.250 8.163 1.00 94.69 191 LEU A N 1
ATOM 1536 C CA . LEU A 1 191 ? 22.682 -3.705 8.185 1.00 94.69 191 LEU A CA 1
ATOM 1537 C C . LEU A 1 191 ? 23.746 -4.813 8.136 1.00 94.69 191 LEU A C 1
ATOM 1539 O O . LEU A 1 191 ? 24.711 -4.709 7.378 1.00 94.69 191 LEU A O 1
ATOM 1543 N N . THR A 1 192 ? 23.554 -5.889 8.900 1.00 95.81 192 THR A N 1
ATOM 1544 C CA . THR A 1 192 ? 24.430 -7.063 8.897 1.00 95.81 192 THR A CA 1
ATOM 1545 C C . THR A 1 192 ? 24.439 -7.717 7.522 1.00 95.81 192 THR A C 1
ATOM 1547 O O . THR A 1 192 ? 25.516 -7.950 6.986 1.00 95.81 192 THR A O 1
ATOM 1550 N N . LEU A 1 193 ? 23.274 -7.938 6.903 1.00 93.88 193 LEU A N 1
ATOM 1551 C CA . LEU A 1 193 ? 23.192 -8.510 5.557 1.00 93.88 193 LEU A CA 1
ATOM 1552 C C . LEU A 1 193 ? 23.924 -7.641 4.522 1.00 93.88 193 LEU A C 1
ATOM 1554 O O . LEU A 1 193 ? 24.740 -8.155 3.760 1.00 93.88 193 LEU A O 1
ATOM 1558 N N . GLY A 1 194 ? 23.695 -6.324 4.536 1.00 93.31 194 GLY A N 1
ATOM 1559 C CA . GLY A 1 194 ? 24.398 -5.385 3.658 1.00 93.31 194 GLY A CA 1
ATOM 1560 C C . GLY A 1 194 ? 25.914 -5.398 3.870 1.00 93.31 194 GLY A C 1
ATOM 1561 O O . GLY A 1 194 ? 26.672 -5.400 2.903 1.00 93.31 194 GLY A O 1
ATOM 1562 N N . THR A 1 195 ? 26.359 -5.482 5.126 1.00 94.38 195 THR A N 1
ATOM 1563 C CA . THR A 1 195 ? 27.785 -5.552 5.479 1.00 94.38 195 THR A CA 1
ATOM 1564 C C . THR A 1 195 ? 28.417 -6.865 5.022 1.00 94.38 195 THR A C 1
ATOM 1566 O O . THR A 1 195 ? 29.513 -6.845 4.472 1.00 94.38 195 THR A O 1
ATOM 1569 N N . LEU A 1 196 ? 27.735 -7.999 5.198 1.00 95.44 196 LEU A N 1
ATOM 1570 C CA . LEU A 1 196 ? 28.222 -9.312 4.763 1.00 95.44 196 LEU A CA 1
ATOM 1571 C C . LEU A 1 196 ? 28.350 -9.398 3.237 1.00 95.44 196 LEU A C 1
ATOM 1573 O O . LEU A 1 196 ? 29.362 -9.884 2.731 1.00 95.44 196 LEU A O 1
ATOM 1577 N N . ILE A 1 197 ? 27.364 -8.886 2.493 1.00 91.38 197 ILE A N 1
ATOM 1578 C CA . ILE A 1 197 ? 27.424 -8.849 1.025 1.00 91.38 197 ILE A CA 1
ATOM 1579 C C . ILE A 1 197 ? 28.560 -7.931 0.567 1.00 91.38 197 ILE A C 1
ATOM 1581 O O . ILE A 1 197 ? 29.338 -8.308 -0.306 1.00 91.38 197 ILE A O 1
ATOM 1585 N N . TRP A 1 198 ? 28.716 -6.757 1.182 1.00 94.44 198 TRP A N 1
ATOM 1586 C CA . TRP A 1 198 ? 29.824 -5.860 0.858 1.00 94.44 198 TRP A CA 1
ATOM 1587 C C . TRP A 1 198 ? 31.187 -6.505 1.130 1.00 94.44 198 TRP A C 1
ATOM 1589 O O . TRP A 1 198 ? 32.070 -6.452 0.280 1.00 94.44 198 TRP A O 1
ATOM 1599 N N . ARG A 1 199 ? 31.356 -7.173 2.275 1.00 96.50 199 ARG A N 1
ATOM 1600 C CA . ARG A 1 199 ? 32.617 -7.839 2.635 1.00 96.50 199 ARG A CA 1
ATOM 1601 C C . ARG A 1 199 ? 32.951 -9.026 1.733 1.00 96.50 199 ARG A C 1
ATOM 1603 O O . ARG A 1 199 ? 34.127 -9.273 1.506 1.00 96.50 199 ARG A O 1
ATOM 1610 N N . SER A 1 200 ? 31.945 -9.740 1.232 1.00 94.12 200 SER A N 1
ATOM 1611 C CA . SER A 1 200 ? 32.148 -10.898 0.349 1.00 94.12 200 SER A CA 1
ATOM 1612 C C . SER A 1 200 ? 32.345 -10.519 -1.120 1.00 94.12 200 SER A C 1
ATOM 1614 O O . SER A 1 200 ? 33.078 -11.205 -1.821 1.00 94.12 200 SER A O 1
ATOM 1616 N N . THR A 1 201 ? 31.716 -9.438 -1.591 1.00 92.00 201 THR A N 1
ATOM 1617 C CA . THR A 1 201 ? 31.748 -9.040 -3.014 1.00 92.00 201 THR A CA 1
ATOM 1618 C C . THR A 1 201 ? 32.656 -7.847 -3.310 1.00 92.00 201 THR A C 1
ATOM 1620 O O . THR A 1 201 ? 32.975 -7.600 -4.467 1.00 92.00 201 THR A O 1
ATOM 1623 N N . GLY A 1 202 ? 33.028 -7.058 -2.298 1.00 91.12 202 GLY A N 1
ATOM 1624 C CA . GLY A 1 202 ? 33.723 -5.775 -2.458 1.00 91.12 202 GLY A CA 1
ATOM 1625 C C . GLY A 1 202 ? 32.829 -4.621 -2.938 1.00 91.12 202 GLY A C 1
ATOM 1626 O O . GLY A 1 202 ? 33.243 -3.464 -2.886 1.00 91.12 202 GLY A O 1
ATOM 1627 N N . VAL A 1 203 ? 31.583 -4.890 -3.349 1.00 86.12 203 VAL A N 1
ATOM 1628 C CA . VAL A 1 203 ? 30.654 -3.882 -3.885 1.00 86.12 203 VAL A CA 1
ATOM 1629 C C . VAL A 1 203 ? 29.929 -3.165 -2.745 1.00 86.12 203 VAL A C 1
ATOM 1631 O O . VAL A 1 203 ? 29.287 -3.800 -1.911 1.00 86.12 203 VAL A O 1
ATOM 1634 N N . ILE A 1 204 ? 29.996 -1.830 -2.705 1.00 88.25 204 ILE A N 1
ATOM 1635 C CA . ILE A 1 204 ? 29.403 -1.024 -1.619 1.00 88.25 204 ILE A CA 1
ATOM 1636 C C . ILE A 1 204 ? 27.886 -0.812 -1.763 1.00 88.25 204 ILE A C 1
ATOM 1638 O O . ILE A 1 204 ? 27.188 -0.590 -0.773 1.00 88.25 204 ILE A O 1
ATOM 1642 N N . THR A 1 205 ? 27.345 -0.905 -2.980 1.00 84.25 205 THR A N 1
ATOM 1643 C CA . THR A 1 205 ? 25.929 -0.632 -3.278 1.00 84.25 205 THR A CA 1
ATOM 1644 C C . THR A 1 205 ? 24.941 -1.418 -2.400 1.00 84.25 205 THR A C 1
ATOM 1646 O O . THR A 1 205 ? 24.014 -0.800 -1.868 1.00 84.25 205 THR A O 1
ATOM 1649 N N . PRO A 1 206 ? 25.124 -2.733 -2.148 1.00 84.81 206 PRO A N 1
ATOM 1650 C CA . PRO A 1 206 ? 24.271 -3.486 -1.230 1.00 84.81 206 PRO A CA 1
ATOM 1651 C C . PRO A 1 206 ? 24.253 -2.920 0.193 1.00 84.81 206 PRO A C 1
ATOM 1653 O O . PRO A 1 206 ? 23.192 -2.885 0.811 1.00 84.81 206 PRO A O 1
ATOM 1656 N N . LEU A 1 207 ? 25.381 -2.426 0.715 1.00 88.56 207 LEU A N 1
ATOM 1657 C CA . LEU A 1 207 ? 25.421 -1.825 2.050 1.00 88.56 207 LEU A CA 1
ATOM 1658 C C . LEU A 1 207 ? 24.529 -0.583 2.124 1.00 88.56 207 LEU A C 1
ATOM 1660 O O . LEU A 1 207 ? 23.747 -0.449 3.064 1.00 88.56 207 LEU A O 1
ATOM 1664 N N . PHE A 1 208 ? 24.598 0.292 1.119 1.00 88.25 208 PHE A N 1
ATOM 1665 C CA . PHE A 1 208 ? 23.731 1.469 1.048 1.00 88.25 208 PHE A CA 1
ATOM 1666 C C . PHE A 1 208 ? 22.257 1.071 0.902 1.00 88.25 208 PHE A C 1
ATOM 1668 O O . PHE A 1 208 ? 21.401 1.589 1.618 1.00 88.25 208 PHE A O 1
ATOM 1675 N N . PHE A 1 209 ? 21.962 0.102 0.033 1.00 87.38 209 PHE A N 1
ATOM 1676 C CA . PHE A 1 209 ? 20.602 -0.365 -0.227 1.00 87.38 209 PHE A CA 1
ATOM 1677 C C . PHE A 1 209 ? 19.950 -1.007 1.004 1.00 87.38 209 PHE A C 1
ATOM 1679 O O . PHE A 1 209 ? 18.888 -0.571 1.458 1.00 87.38 209 PHE A O 1
ATOM 1686 N N . PHE A 1 210 ? 20.595 -2.021 1.584 1.00 90.88 210 PHE A N 1
ATOM 1687 C CA . PHE A 1 210 ? 20.087 -2.694 2.776 1.00 90.88 210 PHE A CA 1
ATOM 1688 C C . PHE A 1 210 ? 20.130 -1.776 4.000 1.00 90.88 210 PHE A C 1
ATOM 1690 O O . PHE A 1 210 ? 19.176 -1.777 4.775 1.00 90.88 210 PHE A O 1
ATOM 1697 N N . GLY A 1 211 ? 21.164 -0.944 4.149 1.00 93.06 211 GLY A N 1
ATOM 1698 C CA . GLY A 1 211 ? 21.268 0.035 5.230 1.00 93.06 211 GLY A CA 1
ATOM 1699 C C . GLY A 1 211 ? 20.127 1.054 5.209 1.00 93.06 211 GLY A C 1
ATOM 1700 O O . GLY A 1 211 ? 19.462 1.252 6.227 1.00 93.06 211 GLY A O 1
ATOM 1701 N N . TYR A 1 212 ? 19.829 1.640 4.044 1.00 93.62 212 TYR A N 1
ATOM 1702 C CA . TYR A 1 212 ? 18.745 2.613 3.905 1.00 93.62 212 TYR A CA 1
ATOM 1703 C C . TYR A 1 212 ? 17.372 1.983 4.169 1.00 93.62 212 TYR A C 1
ATOM 1705 O O . TYR A 1 212 ? 16.569 2.532 4.931 1.00 93.62 212 TYR A O 1
ATOM 1713 N N . ILE A 1 213 ? 17.085 0.821 3.569 1.00 92.81 213 ILE A N 1
ATOM 1714 C CA . ILE A 1 213 ? 15.808 0.123 3.780 1.00 92.81 213 ILE A CA 1
ATOM 1715 C C . ILE A 1 213 ? 15.672 -0.309 5.242 1.00 92.81 213 ILE A C 1
ATOM 1717 O O . ILE A 1 213 ? 14.621 -0.090 5.847 1.00 92.81 213 ILE A O 1
ATOM 1721 N N . GLY A 1 214 ? 16.734 -0.869 5.826 1.00 94.69 214 GLY A N 1
ATOM 1722 C CA . GLY A 1 214 ? 16.781 -1.293 7.222 1.00 94.69 214 GLY A CA 1
ATOM 1723 C C . GLY A 1 214 ? 16.497 -0.146 8.185 1.00 94.69 214 GLY A C 1
ATOM 1724 O O . GLY A 1 214 ? 15.641 -0.281 9.059 1.00 94.69 214 GLY A O 1
ATOM 1725 N N . LEU A 1 215 ? 17.137 1.008 7.979 1.00 95.38 215 LEU A N 1
ATOM 1726 C CA . LEU A 1 215 ? 16.889 2.215 8.765 1.00 95.38 215 LEU A CA 1
ATOM 1727 C C . LEU A 1 215 ? 15.456 2.727 8.574 1.00 95.38 215 LEU A C 1
ATOM 1729 O O . LEU A 1 215 ? 14.764 3.015 9.548 1.00 95.38 215 LEU A O 1
ATOM 1733 N N . SER A 1 216 ? 14.972 2.789 7.334 1.00 96.06 216 SER A N 1
ATOM 1734 C CA . SER A 1 216 ? 13.631 3.290 7.005 1.00 96.06 216 SER A CA 1
ATOM 1735 C C . SER A 1 216 ? 12.516 2.450 7.631 1.00 96.06 216 SER A C 1
ATOM 1737 O O . SER A 1 216 ? 11.554 2.981 8.196 1.00 96.06 216 SER A O 1
ATOM 1739 N N . VAL A 1 217 ? 12.637 1.123 7.549 1.00 95.00 217 VAL A N 1
ATOM 1740 C CA . VAL A 1 217 ? 11.696 0.181 8.166 1.00 95.00 217 VAL A CA 1
ATOM 1741 C C . VAL A 1 217 ? 11.859 0.178 9.685 1.00 95.00 217 VAL A C 1
ATOM 1743 O O . VAL A 1 217 ? 10.854 0.219 10.392 1.00 95.00 217 VAL A O 1
ATOM 1746 N N . GLY A 1 218 ? 13.092 0.203 10.198 1.00 95.56 218 GLY A N 1
ATOM 1747 C CA . GLY A 1 218 ? 13.391 0.270 11.629 1.00 95.56 218 GLY A CA 1
ATOM 1748 C C . GLY A 1 218 ? 12.786 1.505 12.296 1.00 95.56 218 GLY A C 1
ATOM 1749 O O . GLY A 1 218 ? 12.041 1.379 13.267 1.00 95.56 218 GLY A O 1
ATOM 1750 N N . VAL A 1 219 ? 13.001 2.695 11.729 1.00 95.38 219 VAL A N 1
ATOM 1751 C CA . VAL A 1 219 ? 12.404 3.954 12.207 1.00 95.38 219 VAL A CA 1
ATOM 1752 C C . VAL A 1 219 ? 10.878 3.901 12.120 1.00 95.38 219 VAL A C 1
ATOM 1754 O O . VAL A 1 219 ? 10.188 4.259 13.076 1.00 95.38 219 VAL A O 1
ATOM 1757 N N . GLY A 1 220 ? 10.324 3.410 11.008 1.00 95.88 220 GLY A N 1
ATOM 1758 C CA . GLY A 1 220 ? 8.877 3.291 10.835 1.00 95.88 220 GLY A CA 1
ATOM 1759 C C . GLY A 1 220 ? 8.209 2.343 11.838 1.00 95.88 220 GLY A C 1
ATOM 1760 O O . GLY A 1 220 ? 7.174 2.686 12.420 1.00 95.88 220 GLY A O 1
ATOM 1761 N N . LEU A 1 221 ? 8.805 1.171 12.078 1.00 94.75 221 LEU A N 1
ATOM 1762 C CA . LEU A 1 221 ? 8.349 0.198 13.073 1.00 94.75 221 LEU A CA 1
ATOM 1763 C C . LEU A 1 221 ? 8.539 0.718 14.500 1.00 94.75 221 LEU A C 1
ATOM 1765 O O . LEU A 1 221 ? 7.634 0.572 15.319 1.00 94.75 221 LEU A O 1
ATOM 1769 N N . GLY A 1 222 ? 9.673 1.360 14.791 1.00 94.69 222 GLY A N 1
ATOM 1770 C CA . GLY A 1 222 ? 9.958 1.974 16.087 1.00 94.69 222 GLY A CA 1
ATOM 1771 C C . GLY A 1 222 ? 8.929 3.040 16.434 1.00 94.69 222 GLY A C 1
ATOM 1772 O O . GLY A 1 222 ? 8.319 2.998 17.503 1.00 94.69 222 GLY A O 1
ATOM 1773 N N . LEU A 1 223 ? 8.630 3.924 15.481 1.00 94.25 223 LEU A N 1
ATOM 1774 C CA . LEU A 1 223 ? 7.606 4.945 15.651 1.00 94.25 223 LEU A CA 1
ATOM 1775 C C . LEU A 1 223 ? 6.205 4.323 15.796 1.00 94.25 223 LEU A C 1
ATOM 1777 O O . LEU A 1 223 ? 5.416 4.760 16.631 1.00 94.25 223 LEU A O 1
ATOM 1781 N N . TYR A 1 224 ? 5.887 3.267 15.040 1.00 93.62 224 TYR A N 1
ATOM 1782 C CA . TYR A 1 224 ? 4.622 2.538 15.191 1.00 93.62 224 TYR A CA 1
ATOM 1783 C C . TYR A 1 224 ? 4.481 1.863 16.570 1.00 93.62 224 TYR A C 1
ATOM 1785 O O . TYR A 1 224 ? 3.378 1.799 17.122 1.00 93.62 224 TYR A O 1
ATOM 1793 N N . ALA A 1 225 ? 5.578 1.361 17.138 1.00 92.25 225 ALA A N 1
ATOM 1794 C CA . ALA A 1 225 ? 5.596 0.716 18.448 1.00 92.25 225 ALA A CA 1
ATOM 1795 C C . ALA A 1 225 ? 5.500 1.726 19.605 1.00 92.25 225 ALA A C 1
ATOM 1797 O O . ALA A 1 225 ? 4.773 1.474 20.572 1.00 92.25 225 ALA A O 1
ATOM 1798 N N . ALA A 1 226 ? 6.192 2.863 19.484 1.00 92.44 226 ALA A N 1
ATOM 1799 C CA . ALA A 1 226 ? 6.306 3.876 20.531 1.00 92.44 226 ALA A CA 1
ATOM 1800 C C . ALA A 1 226 ? 5.133 4.872 20.565 1.00 92.44 226 ALA A C 1
ATOM 1802 O O . ALA A 1 226 ? 4.809 5.394 21.631 1.00 92.44 226 ALA A O 1
ATOM 1803 N N . LEU A 1 227 ? 4.470 5.136 19.430 1.00 92.19 227 LEU A N 1
ATOM 1804 C CA . LEU A 1 227 ? 3.359 6.090 19.371 1.00 92.19 227 LEU A CA 1
ATOM 1805 C C . LEU A 1 227 ? 2.058 5.554 20.005 1.00 92.19 227 LEU A C 1
ATOM 1807 O O . LEU A 1 227 ? 1.737 4.361 19.902 1.00 92.19 227 LEU A O 1
ATOM 1811 N N . PRO A 1 228 ? 1.212 6.448 20.556 1.00 89.06 228 PRO A N 1
ATOM 1812 C CA . PRO A 1 228 ? -0.123 6.085 21.023 1.00 89.06 228 PRO A CA 1
ATOM 1813 C C . PRO A 1 228 ? -0.994 5.579 19.864 1.00 89.06 228 PRO A C 1
ATOM 1815 O O . PRO A 1 228 ? -0.840 6.023 18.722 1.00 89.06 228 PRO A O 1
ATOM 1818 N N . LYS A 1 229 ? -1.971 4.695 20.148 1.00 85.56 229 LYS A N 1
ATOM 1819 C CA . LYS A 1 229 ? -2.817 4.011 19.135 1.00 85.56 229 LYS A CA 1
ATOM 1820 C C . LYS A 1 229 ? -3.323 4.933 18.018 1.00 85.56 229 LYS A C 1
ATOM 1822 O O . LYS A 1 229 ? -3.215 4.595 16.845 1.00 85.56 229 LYS A O 1
ATOM 1827 N N . LYS A 1 230 ? -3.807 6.132 18.364 1.00 86.62 230 LYS A N 1
ATOM 1828 C CA . LYS A 1 230 ? -4.336 7.116 17.398 1.00 86.62 230 LYS A CA 1
ATOM 1829 C C . LYS A 1 230 ? -3.298 7.591 16.368 1.00 86.62 230 LYS A C 1
ATOM 1831 O O . LYS A 1 230 ? -3.675 7.940 15.253 1.00 86.62 230 LYS A O 1
ATOM 1836 N N . LYS A 1 231 ? -2.011 7.616 16.735 1.00 90.00 231 LYS A N 1
ATOM 1837 C CA . LYS A 1 231 ? -0.902 8.104 15.902 1.00 90.00 231 LYS A CA 1
ATOM 1838 C C . LYS A 1 231 ? -0.067 6.979 15.277 1.00 90.00 231 LYS A C 1
ATOM 1840 O O . LYS A 1 231 ? 0.658 7.262 14.332 1.00 90.00 231 LYS A O 1
ATOM 1845 N N . LYS A 1 232 ? -0.212 5.714 15.699 1.00 91.00 232 LYS A N 1
ATOM 1846 C CA . LYS A 1 232 ? 0.524 4.563 15.129 1.00 91.00 232 LYS A CA 1
ATOM 1847 C C . LYS A 1 232 ? 0.567 4.504 13.595 1.00 91.00 232 LYS A C 1
ATOM 1849 O O . LYS A 1 232 ? 1.650 4.266 13.062 1.00 91.00 232 LYS A O 1
ATOM 1854 N N . PRO A 1 233 ? -0.520 4.796 12.844 1.00 91.44 233 PRO A N 1
ATOM 1855 C CA . PRO A 1 233 ? -0.471 4.773 11.380 1.00 91.44 233 PRO A CA 1
ATOM 1856 C C . PRO A 1 233 ? 0.575 5.715 10.763 1.00 91.44 233 PRO A C 1
ATOM 1858 O O . PRO A 1 233 ? 0.932 5.528 9.602 1.00 91.44 233 PRO A O 1
ATOM 1861 N N . LEU A 1 234 ? 1.063 6.710 11.514 1.00 92.50 234 LEU A N 1
ATOM 1862 C CA . LEU A 1 234 ? 2.145 7.595 11.095 1.00 92.50 234 LEU A CA 1
ATOM 1863 C C . LEU A 1 234 ? 3.454 6.830 10.862 1.00 92.50 234 LEU A C 1
ATOM 1865 O O . LEU A 1 234 ? 4.073 7.043 9.829 1.00 92.50 234 LEU A O 1
ATOM 1869 N N . GLY A 1 235 ? 3.831 5.901 11.750 1.00 94.19 235 GLY A N 1
ATOM 1870 C CA . GLY A 1 235 ? 5.051 5.095 11.591 1.00 94.19 235 GLY A CA 1
ATOM 1871 C C . GLY A 1 235 ? 5.035 4.258 10.313 1.00 94.19 235 GLY A C 1
ATOM 1872 O O . GLY A 1 235 ? 5.988 4.269 9.537 1.00 94.19 235 GLY A O 1
ATOM 1873 N N . ARG A 1 236 ? 3.887 3.637 10.015 1.00 94.94 236 ARG A N 1
ATOM 1874 C CA . ARG A 1 236 ? 3.677 2.906 8.757 1.00 94.94 236 ARG A CA 1
ATOM 1875 C C . ARG A 1 236 ? 3.805 3.808 7.529 1.00 94.94 236 ARG A C 1
ATOM 1877 O O . ARG A 1 236 ? 4.446 3.425 6.557 1.00 94.94 236 ARG A O 1
ATOM 1884 N N . ARG A 1 237 ? 3.186 4.994 7.550 1.00 95.00 237 ARG A N 1
ATOM 1885 C CA . ARG A 1 237 ? 3.269 5.948 6.429 1.00 95.00 237 ARG A CA 1
ATOM 1886 C C . ARG A 1 237 ? 4.683 6.481 6.232 1.00 95.00 237 ARG A C 1
ATOM 1888 O O . ARG A 1 237 ? 5.100 6.623 5.093 1.00 95.00 237 ARG A O 1
ATOM 1895 N N . LEU A 1 238 ? 5.408 6.742 7.318 1.00 95.81 238 LEU A N 1
ATOM 1896 C CA . LEU A 1 238 ? 6.799 7.174 7.252 1.00 95.81 238 LEU A CA 1
ATOM 1897 C C . LEU A 1 238 ? 7.666 6.107 6.575 1.00 95.81 238 LEU A C 1
ATOM 1899 O O . LEU A 1 238 ? 8.387 6.431 5.641 1.00 95.81 238 LEU A O 1
ATOM 1903 N N . SER A 1 239 ? 7.521 4.837 6.970 1.00 96.44 239 SER A N 1
ATOM 1904 C CA . SER A 1 239 ? 8.215 3.721 6.311 1.00 96.44 239 SER A CA 1
ATOM 1905 C C . SER A 1 239 ? 7.899 3.649 4.814 1.00 96.44 239 SER A C 1
ATOM 1907 O O . SER A 1 239 ? 8.818 3.580 4.005 1.00 96.44 239 SER A O 1
ATOM 1909 N N . LEU A 1 240 ? 6.616 3.756 4.441 1.00 95.75 240 LEU A N 1
ATOM 1910 C CA . LEU A 1 240 ? 6.184 3.762 3.039 1.00 95.75 240 LEU A CA 1
ATOM 1911 C C . LEU A 1 240 ? 6.817 4.896 2.230 1.00 95.75 240 LEU A C 1
ATOM 1913 O O . LEU A 1 240 ? 7.203 4.669 1.090 1.00 95.75 240 LEU A O 1
ATOM 1917 N N . ILE A 1 241 ? 6.897 6.101 2.802 1.00 96.25 241 ILE A N 1
ATOM 1918 C CA . ILE A 1 241 ? 7.474 7.273 2.136 1.00 96.25 241 ILE A CA 1
ATOM 1919 C C . ILE A 1 241 ? 8.978 7.104 1.960 1.00 96.25 241 ILE A C 1
ATOM 1921 O O . ILE A 1 241 ? 9.469 7.249 0.847 1.00 96.25 241 ILE A O 1
ATOM 1925 N N . LEU A 1 242 ? 9.699 6.756 3.026 1.00 96.06 242 LEU A N 1
ATOM 1926 C CA . LEU A 1 242 ? 11.152 6.599 2.967 1.00 96.06 242 LEU A CA 1
ATOM 1927 C C . LEU A 1 242 ? 11.547 5.486 1.988 1.00 96.06 242 LEU A C 1
ATOM 1929 O O . LEU A 1 242 ? 12.309 5.720 1.055 1.00 96.06 242 LEU A O 1
ATOM 1933 N N . VAL A 1 243 ? 10.961 4.293 2.135 1.00 94.88 243 VAL A N 1
ATOM 1934 C CA . VAL A 1 243 ? 11.254 3.157 1.249 1.00 94.88 243 VAL A CA 1
ATOM 1935 C C . VAL A 1 243 ? 10.773 3.428 -0.180 1.00 94.88 243 VAL A C 1
ATOM 1937 O O . VAL A 1 243 ? 11.481 3.118 -1.133 1.00 94.88 243 VAL A O 1
ATOM 1940 N N . GLY A 1 244 ? 9.591 4.024 -0.351 1.00 93.31 244 GLY A N 1
ATOM 1941 C CA . GLY A 1 244 ? 9.023 4.307 -1.667 1.00 93.31 244 GLY A CA 1
ATOM 1942 C C . GLY A 1 244 ? 9.836 5.326 -2.466 1.00 93.31 244 GLY A C 1
ATOM 1943 O O . GLY A 1 244 ? 10.147 5.065 -3.626 1.00 93.31 244 GLY A O 1
ATOM 1944 N N . LEU A 1 245 ? 10.227 6.446 -1.846 1.00 92.81 245 LEU A N 1
ATOM 1945 C CA . LEU A 1 245 ? 11.080 7.457 -2.479 1.00 92.81 245 LEU A CA 1
ATOM 1946 C C . LEU A 1 245 ? 12.450 6.887 -2.836 1.00 92.81 245 LEU A C 1
ATOM 1948 O O . LEU A 1 245 ? 12.951 7.145 -3.928 1.00 92.81 245 LEU A O 1
ATOM 1952 N N . PHE A 1 246 ? 13.023 6.077 -1.947 1.00 90.88 246 PHE A N 1
ATOM 1953 C CA . PHE A 1 246 ? 14.295 5.421 -2.207 1.00 90.88 246 PHE A CA 1
ATOM 1954 C C . PHE A 1 246 ? 14.233 4.492 -3.413 1.00 90.88 246 PHE A C 1
ATOM 1956 O O . PHE A 1 246 ? 15.102 4.572 -4.267 1.00 90.88 246 PHE A O 1
ATOM 1963 N N . LEU A 1 247 ? 13.204 3.654 -3.536 1.00 87.00 247 LEU A N 1
ATOM 1964 C CA . LEU A 1 247 ? 13.108 2.713 -4.655 1.00 87.00 247 LEU A CA 1
ATOM 1965 C C . LEU A 1 247 ? 12.848 3.407 -5.997 1.00 87.00 247 LEU A C 1
ATOM 1967 O O . LEU A 1 247 ? 13.413 2.987 -7.002 1.00 87.00 247 LEU A O 1
ATOM 1971 N N . ILE A 1 248 ? 12.049 4.481 -6.010 1.00 86.88 248 ILE A N 1
ATOM 1972 C CA . ILE A 1 248 ? 11.846 5.300 -7.217 1.00 86.88 248 ILE A CA 1
ATOM 1973 C C . ILE A 1 248 ? 13.145 6.010 -7.611 1.00 86.88 248 ILE A C 1
ATOM 1975 O O . ILE A 1 248 ? 13.542 5.972 -8.773 1.00 86.88 248 ILE A O 1
ATOM 1979 N N . GLY A 1 249 ? 13.817 6.641 -6.645 1.00 82.81 249 GLY A N 1
ATOM 1980 C CA . GLY A 1 249 ? 15.054 7.381 -6.889 1.00 82.81 249 GLY A CA 1
ATOM 1981 C C . GLY A 1 249 ? 16.225 6.476 -7.267 1.00 82.81 249 GLY A C 1
ATOM 1982 O O . GLY A 1 249 ? 16.961 6.776 -8.200 1.00 82.81 249 GLY A O 1
ATOM 1983 N N . PHE A 1 250 ? 16.382 5.339 -6.590 1.00 78.38 250 PHE A N 1
ATOM 1984 C CA . PHE A 1 250 ? 17.467 4.391 -6.838 1.00 78.38 250 PHE A CA 1
ATOM 1985 C C . PHE A 1 250 ? 17.384 3.786 -8.243 1.00 78.38 250 PHE A C 1
ATOM 1987 O O . PHE A 1 250 ? 18.395 3.739 -8.943 1.00 78.38 250 PHE A O 1
ATOM 1994 N N . ALA A 1 251 ? 16.183 3.394 -8.685 1.00 71.44 251 ALA A N 1
ATOM 1995 C CA . ALA A 1 251 ? 15.970 2.884 -10.039 1.00 71.44 251 ALA A CA 1
ATOM 1996 C C . ALA A 1 251 ? 16.346 3.921 -11.116 1.00 71.44 251 ALA A C 1
ATOM 1998 O O . ALA A 1 251 ? 16.941 3.560 -12.130 1.00 71.44 251 ALA A O 1
ATOM 1999 N N . ALA A 1 252 ? 16.067 5.207 -10.866 1.00 68.88 252 ALA A N 1
ATOM 2000 C CA . ALA A 1 252 ? 16.398 6.297 -11.783 1.00 68.88 252 ALA A CA 1
ATOM 2001 C C . ALA A 1 252 ? 17.897 6.655 -11.812 1.00 68.88 252 ALA A C 1
ATOM 2003 O O . ALA A 1 252 ? 18.410 7.023 -12.865 1.00 68.88 252 ALA A O 1
ATOM 2004 N N . ILE A 1 253 ? 18.597 6.554 -10.674 1.00 67.69 253 ILE A N 1
ATOM 2005 C CA . ILE A 1 253 ? 19.986 7.028 -10.527 1.00 67.69 253 ILE A CA 1
ATOM 2006 C C . ILE A 1 253 ? 21.018 5.928 -10.811 1.00 67.69 253 ILE A C 1
ATOM 2008 O O . ILE A 1 253 ? 22.016 6.197 -11.471 1.00 67.69 253 ILE A O 1
ATOM 2012 N N . GLN A 1 254 ? 20.810 4.708 -10.303 1.00 65.81 254 GLN A N 1
ATOM 2013 C CA . GLN A 1 254 ? 21.790 3.612 -10.408 1.00 65.81 254 GLN A CA 1
ATOM 2014 C C . GLN A 1 254 ? 21.342 2.474 -11.326 1.00 65.81 254 GLN A C 1
ATOM 2016 O O . GLN A 1 254 ? 22.185 1.729 -11.812 1.00 65.81 254 GLN A O 1
ATOM 2021 N N . GLY A 1 255 ? 20.031 2.311 -11.522 1.00 63.56 255 GLY A N 1
ATOM 2022 C CA . GLY A 1 255 ? 19.474 1.091 -12.098 1.00 63.56 255 GLY A CA 1
ATOM 2023 C C . GLY A 1 255 ? 19.388 1.082 -13.615 1.00 63.56 255 GLY A C 1
ATOM 2024 O O . GLY A 1 255 ? 19.721 0.066 -14.201 1.00 63.56 255 GLY A O 1
ATOM 2025 N N . GLN A 1 256 ? 18.897 2.155 -14.256 1.00 70.75 256 GLN A N 1
ATOM 2026 C CA . GLN A 1 256 ? 18.469 2.109 -15.675 1.00 70.75 256 GLN A CA 1
ATOM 2027 C C . GLN A 1 256 ? 17.716 0.792 -15.996 1.00 70.75 256 GLN A C 1
ATOM 2029 O O . GLN A 1 256 ? 17.871 0.190 -17.054 1.00 70.75 256 GLN A O 1
ATOM 2034 N N . GLU A 1 257 ? 16.949 0.299 -15.023 1.00 81.62 257 GLU A N 1
ATOM 2035 C CA . GLU A 1 257 ? 16.333 -1.023 -15.002 1.00 81.62 257 GLU A CA 1
ATOM 2036 C C . GLU A 1 257 ? 14.850 -0.839 -14.710 1.00 81.62 257 GLU A C 1
ATOM 2038 O O . GLU A 1 257 ? 14.448 -0.002 -13.891 1.00 81.62 257 GLU A O 1
ATOM 2043 N N . ASN A 1 258 ? 14.019 -1.663 -15.340 1.00 87.31 258 ASN A N 1
ATOM 2044 C CA . ASN A 1 258 ? 12.589 -1.614 -15.109 1.00 87.31 258 ASN A CA 1
ATOM 2045 C C . ASN A 1 258 ? 12.192 -2.474 -13.900 1.00 87.31 258 ASN A C 1
ATOM 2047 O O . ASN A 1 258 ? 12.026 -3.684 -14.005 1.00 87.31 258 ASN A O 1
ATOM 2051 N N . MET A 1 259 ? 11.960 -1.848 -12.742 1.00 87.38 259 MET A N 1
ATOM 2052 C CA . MET A 1 259 ? 11.501 -2.562 -11.536 1.00 87.38 259 MET A CA 1
ATOM 2053 C C . MET A 1 259 ? 9.995 -2.909 -11.527 1.00 87.38 259 MET A C 1
ATOM 2055 O O . MET A 1 259 ? 9.457 -3.315 -10.488 1.00 87.38 259 MET A O 1
ATOM 2059 N N . GLN A 1 260 ? 9.275 -2.726 -12.638 1.00 91.31 260 GLN A N 1
ATOM 2060 C CA . GLN A 1 260 ? 7.899 -3.206 -12.799 1.00 91.31 260 GLN A CA 1
ATOM 2061 C C . GLN A 1 260 ? 7.865 -4.676 -13.235 1.00 91.31 260 GLN A C 1
ATOM 2063 O O . GLN A 1 260 ? 8.894 -5.338 -13.348 1.00 91.31 260 GLN A O 1
ATOM 2068 N N . ILE A 1 261 ? 6.661 -5.221 -13.409 1.00 92.75 261 ILE A N 1
ATOM 2069 C CA . ILE A 1 261 ? 6.499 -6.644 -13.715 1.00 92.75 261 ILE A CA 1
ATOM 2070 C C . ILE A 1 261 ? 6.969 -6.968 -15.136 1.00 92.75 261 ILE A C 1
ATOM 2072 O O . ILE A 1 261 ? 7.530 -8.031 -15.375 1.00 92.75 261 ILE A O 1
ATOM 2076 N N . GLU A 1 262 ? 6.823 -6.014 -16.051 1.00 93.31 262 GLU A N 1
ATOM 2077 C CA . GLU A 1 262 ? 7.291 -6.094 -17.428 1.00 93.31 262 GLU A CA 1
ATOM 2078 C C . GLU A 1 262 ? 8.816 -6.238 -17.486 1.00 93.31 262 GLU A C 1
ATOM 2080 O O . GLU A 1 262 ? 9.322 -7.061 -18.242 1.00 93.31 262 GLU A O 1
ATOM 2085 N N . GLY A 1 263 ? 9.556 -5.516 -16.635 1.00 91.56 263 GLY A N 1
ATOM 2086 C CA . GLY A 1 263 ? 11.012 -5.650 -16.552 1.00 91.56 263 GLY A CA 1
ATOM 2087 C C . GLY A 1 263 ? 11.472 -7.021 -16.057 1.00 91.56 263 GLY A C 1
ATOM 2088 O O . GLY A 1 263 ? 12.479 -7.539 -16.528 1.00 91.56 263 GLY A O 1
ATOM 2089 N N . VAL A 1 264 ? 10.691 -7.675 -15.187 1.00 92.75 264 VAL A N 1
ATOM 2090 C CA . VAL A 1 264 ? 10.938 -9.079 -14.816 1.00 92.75 264 VAL A CA 1
ATOM 2091 C C . VAL A 1 264 ? 10.773 -9.989 -16.029 1.00 92.75 264 VAL A C 1
ATOM 2093 O O . VAL A 1 264 ? 11.608 -10.861 -16.245 1.00 92.75 264 VAL A O 1
ATOM 2096 N N . PHE A 1 265 ? 9.724 -9.792 -16.832 1.00 94.56 265 PHE A N 1
ATOM 2097 C CA . PHE A 1 265 ? 9.505 -10.592 -18.037 1.00 94.56 265 PHE A CA 1
ATOM 2098 C C . PHE A 1 265 ? 10.623 -10.390 -19.067 1.00 94.56 265 PHE A C 1
ATOM 2100 O O . PHE A 1 265 ? 11.151 -11.380 -19.568 1.00 94.56 265 PHE A O 1
ATOM 2107 N N . PHE A 1 266 ? 11.050 -9.146 -19.316 1.00 92.69 266 PHE A N 1
ATOM 2108 C CA . PHE A 1 266 ? 12.212 -8.864 -20.166 1.00 92.69 266 PHE A CA 1
ATOM 2109 C C . PHE A 1 266 ? 13.492 -9.512 -19.633 1.00 92.69 266 PHE A C 1
ATOM 2111 O O . PHE A 1 266 ? 14.200 -10.169 -20.392 1.00 92.69 266 PHE A O 1
ATOM 2118 N N . GLY A 1 267 ? 13.768 -9.390 -18.331 1.00 91.12 267 GLY A N 1
ATOM 2119 C CA . GLY A 1 267 ? 14.946 -9.997 -17.710 1.00 91.12 267 GLY A CA 1
ATOM 2120 C C . GLY A 1 267 ? 14.973 -11.520 -17.831 1.00 91.12 267 GLY A C 1
ATOM 2121 O O . GLY A 1 267 ? 16.001 -12.087 -18.197 1.00 91.12 267 GLY A O 1
ATOM 2122 N N . LEU A 1 268 ? 13.834 -12.183 -17.603 1.00 92.06 268 LEU A N 1
ATOM 2123 C CA . LEU A 1 268 ? 13.718 -13.635 -17.754 1.00 92.06 268 LEU A CA 1
ATOM 2124 C C . LEU A 1 268 ? 13.888 -14.086 -19.213 1.00 92.06 268 LEU A C 1
ATOM 2126 O O . LEU A 1 268 ? 14.601 -15.056 -19.452 1.00 92.06 268 LEU A O 1
ATOM 2130 N N . LEU A 1 269 ? 13.285 -13.386 -20.182 1.00 92.25 269 LEU A N 1
ATOM 2131 C CA . LEU A 1 269 ? 13.426 -13.706 -21.612 1.00 92.25 269 LEU A CA 1
ATOM 2132 C C . LEU A 1 269 ? 14.848 -13.467 -22.130 1.00 92.25 269 LEU A C 1
ATOM 2134 O O . LEU A 1 269 ? 15.348 -14.243 -22.940 1.00 92.25 269 LEU A O 1
ATOM 2138 N N . GLY A 1 270 ? 15.505 -12.410 -21.652 1.00 87.88 270 GLY A N 1
ATOM 2139 C CA . GLY A 1 270 ? 16.887 -12.098 -22.003 1.00 87.88 270 GLY A CA 1
ATOM 2140 C C . GLY A 1 270 ? 17.931 -12.959 -21.296 1.00 87.88 270 GLY A C 1
ATOM 2141 O O . GLY A 1 270 ? 19.108 -12.840 -21.619 1.00 87.88 270 GLY A O 1
ATOM 2142 N N . GLY A 1 271 ? 17.536 -13.800 -20.333 1.00 87.25 271 GLY A N 1
ATOM 2143 C CA . GLY A 1 271 ? 18.466 -14.598 -19.528 1.00 87.25 271 GLY A CA 1
ATOM 2144 C C . GLY A 1 271 ? 19.337 -13.765 -18.579 1.00 87.25 271 GLY A C 1
ATOM 2145 O O . GLY A 1 271 ? 20.378 -14.239 -18.130 1.00 87.25 271 GLY A O 1
ATOM 2146 N N . VAL A 1 272 ? 18.933 -12.527 -18.267 1.00 82.12 272 VAL A N 1
ATOM 2147 C CA . VAL A 1 272 ? 19.698 -11.596 -17.425 1.00 82.12 272 VAL A CA 1
ATOM 2148 C C . VAL A 1 272 ? 19.048 -11.482 -16.050 1.00 82.12 272 VAL A C 1
ATOM 2150 O O . VAL A 1 272 ? 17.901 -11.050 -15.908 1.00 82.12 272 VAL A O 1
ATOM 2153 N N . VAL A 1 273 ? 19.806 -11.815 -15.004 1.00 82.06 273 VAL A N 1
ATOM 2154 C CA . VAL A 1 273 ? 19.369 -11.646 -13.612 1.00 82.06 273 VAL A CA 1
ATOM 2155 C C . VAL A 1 273 ? 19.563 -10.190 -13.188 1.00 82.06 273 VAL A C 1
ATOM 2157 O O . VAL A 1 273 ? 20.597 -9.809 -12.652 1.00 82.06 273 VAL A O 1
ATOM 2160 N N . GLN A 1 274 ? 18.545 -9.374 -13.445 1.00 80.69 274 GLN A N 1
ATOM 2161 C CA . GLN A 1 274 ? 18.489 -7.962 -13.053 1.00 80.69 274 GLN A CA 1
ATOM 2162 C C . GLN A 1 274 ? 18.016 -7.768 -11.610 1.00 80.69 274 GLN A C 1
ATOM 2164 O O . GLN A 1 274 ? 17.398 -8.662 -11.013 1.00 80.69 274 GLN A O 1
ATOM 2169 N N . ALA A 1 275 ? 18.184 -6.556 -11.073 1.00 80.50 275 ALA A N 1
ATOM 2170 C CA . ALA A 1 275 ? 17.663 -6.208 -9.756 1.00 80.50 275 ALA A CA 1
ATOM 2171 C C . ALA A 1 275 ? 16.137 -6.377 -9.688 1.00 80.50 275 ALA A C 1
ATOM 2173 O O . ALA A 1 275 ? 15.624 -6.807 -8.654 1.00 80.50 275 ALA A O 1
ATOM 2174 N N . ALA A 1 276 ? 15.403 -6.130 -10.780 1.00 84.62 276 ALA A N 1
ATOM 2175 C CA . ALA A 1 276 ? 13.963 -6.394 -10.859 1.00 84.62 276 ALA A CA 1
ATOM 2176 C C . ALA A 1 276 ? 13.615 -7.876 -10.609 1.00 84.62 276 ALA A C 1
ATOM 2178 O O . ALA A 1 276 ? 12.744 -8.176 -9.786 1.00 84.62 276 ALA A O 1
ATOM 2179 N N . VAL A 1 277 ? 14.326 -8.809 -11.253 1.00 88.44 277 VAL A N 1
ATOM 2180 C CA . VAL A 1 277 ? 14.114 -10.260 -11.100 1.00 88.44 277 VAL A CA 1
ATOM 2181 C C . VAL A 1 277 ? 14.402 -10.687 -9.660 1.00 88.44 277 VAL A C 1
ATOM 2183 O O . VAL A 1 277 ? 13.546 -11.291 -9.008 1.00 88.44 277 VAL A O 1
ATOM 2186 N N . VAL A 1 278 ? 15.562 -10.294 -9.123 1.00 87.81 278 VAL A N 1
ATOM 2187 C CA . VAL A 1 278 ? 15.955 -10.583 -7.732 1.00 87.81 278 VAL A CA 1
ATOM 2188 C C . VAL A 1 278 ? 14.930 -10.011 -6.750 1.00 87.81 278 VAL A C 1
ATOM 2190 O O . VAL A 1 278 ? 14.494 -10.685 -5.814 1.00 87.81 278 VAL A O 1
ATOM 2193 N N . HIS A 1 279 ? 14.479 -8.781 -6.987 1.00 86.69 279 HIS A N 1
ATOM 2194 C CA . HIS A 1 279 ? 13.499 -8.112 -6.149 1.00 86.69 279 HIS A CA 1
ATOM 2195 C C . HIS A 1 279 ? 12.138 -8.817 -6.145 1.00 86.69 279 HIS A C 1
ATOM 2197 O O . HIS A 1 279 ? 11.507 -8.922 -5.089 1.00 86.69 279 HIS A O 1
ATOM 2203 N N . TYR A 1 280 ? 11.663 -9.310 -7.290 1.00 91.50 280 TYR A N 1
ATOM 2204 C CA . TYR A 1 280 ? 10.413 -10.066 -7.353 1.00 91.50 280 TYR A CA 1
ATOM 2205 C C . TYR A 1 280 ? 10.544 -11.441 -6.705 1.00 91.50 280 TYR A C 1
ATOM 2207 O O . TYR A 1 280 ? 9.676 -11.807 -5.912 1.00 91.50 280 TYR A O 1
ATOM 2215 N N . LEU A 1 281 ? 11.642 -12.160 -6.941 1.00 92.25 281 LEU A N 1
ATOM 2216 C CA . LEU A 1 281 ? 11.894 -13.440 -6.279 1.00 92.25 281 LEU A CA 1
ATOM 2217 C C . LEU A 1 281 ? 11.895 -13.279 -4.754 1.00 92.25 281 LEU A C 1
ATOM 2219 O O . LEU A 1 281 ? 11.103 -13.916 -4.059 1.00 92.25 281 LEU A O 1
ATOM 2223 N N . ILE A 1 282 ? 12.701 -12.360 -4.221 1.00 90.69 282 ILE A N 1
ATOM 2224 C CA . ILE A 1 282 ? 12.820 -12.177 -2.772 1.00 90.69 282 ILE A CA 1
ATOM 2225 C C . ILE A 1 282 ? 11.545 -11.567 -2.186 1.00 90.69 282 ILE A C 1
ATOM 2227 O O . ILE A 1 282 ? 10.983 -12.112 -1.243 1.00 90.69 282 ILE A O 1
ATOM 2231 N N . ALA A 1 283 ? 11.051 -10.444 -2.709 1.00 89.88 283 ALA A N 1
ATOM 2232 C CA . ALA A 1 283 ? 9.993 -9.683 -2.038 1.00 89.88 283 ALA A CA 1
ATOM 2233 C C . ALA A 1 283 ? 8.563 -10.027 -2.494 1.00 89.88 283 ALA A C 1
ATOM 2235 O O . ALA A 1 283 ? 7.612 -9.573 -1.853 1.00 89.88 283 ALA A O 1
ATOM 2236 N N . LYS A 1 284 ? 8.378 -10.772 -3.594 1.00 92.19 284 LYS A N 1
ATOM 2237 C CA . LYS A 1 284 ? 7.052 -11.124 -4.143 1.00 92.19 284 LYS A CA 1
ATOM 2238 C C . LYS A 1 284 ? 6.813 -12.631 -4.253 1.00 92.19 284 LYS A C 1
ATOM 2240 O O . LYS A 1 284 ? 5.649 -13.030 -4.280 1.00 92.19 284 LYS A O 1
ATOM 2245 N N . ILE A 1 285 ? 7.862 -13.456 -4.236 1.00 93.38 285 ILE A N 1
ATOM 2246 C CA . ILE A 1 285 ? 7.732 -14.918 -4.213 1.00 93.38 285 ILE A CA 1
ATOM 2247 C C . ILE A 1 285 ? 8.041 -15.479 -2.821 1.00 93.38 285 ILE A C 1
ATOM 2249 O O . ILE A 1 285 ? 7.117 -15.906 -2.133 1.00 93.38 285 ILE A O 1
ATOM 2253 N N . PHE A 1 286 ? 9.293 -15.412 -2.360 1.00 94.69 286 PHE A N 1
ATOM 2254 C CA . PHE A 1 286 ? 9.711 -16.031 -1.094 1.00 94.69 286 PHE A CA 1
ATOM 2255 C C . PHE A 1 286 ? 9.282 -15.235 0.145 1.00 94.69 286 PHE A C 1
ATOM 2257 O O . PHE A 1 286 ? 8.744 -15.787 1.102 1.00 94.69 286 PHE A O 1
ATOM 2264 N N . GLY A 1 287 ? 9.456 -13.916 0.125 1.00 93.50 287 GLY A N 1
ATOM 2265 C CA . GLY A 1 287 ? 9.123 -13.026 1.237 1.00 93.50 287 GLY A CA 1
ATOM 2266 C C . GLY A 1 287 ? 7.674 -13.162 1.717 1.00 93.50 287 GLY A C 1
ATOM 2267 O O . GLY A 1 287 ? 7.460 -13.276 2.923 1.00 93.50 287 GLY A O 1
ATOM 2268 N N . PRO A 1 288 ? 6.668 -13.215 0.823 1.00 95.19 288 PRO A N 1
ATOM 2269 C CA . PRO A 1 288 ? 5.280 -13.415 1.229 1.00 95.19 288 PRO A CA 1
ATOM 2270 C C . PRO A 1 288 ? 4.960 -14.771 1.856 1.00 95.19 288 PRO A C 1
ATOM 2272 O O . PRO A 1 288 ? 4.004 -14.850 2.624 1.00 95.19 288 PRO A O 1
ATOM 2275 N N . MET A 1 289 ? 5.753 -15.814 1.604 1.00 95.75 289 MET A N 1
ATOM 2276 C CA . MET A 1 289 ? 5.599 -17.094 2.310 1.00 95.75 289 MET A CA 1
ATOM 2277 C C . MET A 1 289 ? 5.987 -16.970 3.791 1.00 95.75 289 MET A C 1
ATOM 2279 O O . MET A 1 289 ? 5.449 -17.668 4.642 1.00 95.75 289 MET A O 1
ATOM 2283 N N . LEU A 1 290 ? 6.869 -16.033 4.138 1.00 94.38 290 LEU A N 1
ATOM 2284 C CA . LEU A 1 290 ? 7.254 -15.776 5.527 1.00 94.38 290 LEU A CA 1
ATOM 2285 C C . LEU A 1 290 ? 6.389 -14.680 6.155 1.00 94.38 290 LEU A C 1
ATOM 2287 O O . LEU A 1 290 ? 5.790 -14.868 7.212 1.00 94.38 290 LEU A O 1
ATOM 2291 N N . PHE A 1 291 ? 6.294 -13.535 5.483 1.00 95.19 291 PHE A N 1
ATOM 2292 C CA . PHE A 1 291 ? 5.759 -12.296 6.046 1.00 95.19 291 PHE A CA 1
ATOM 2293 C 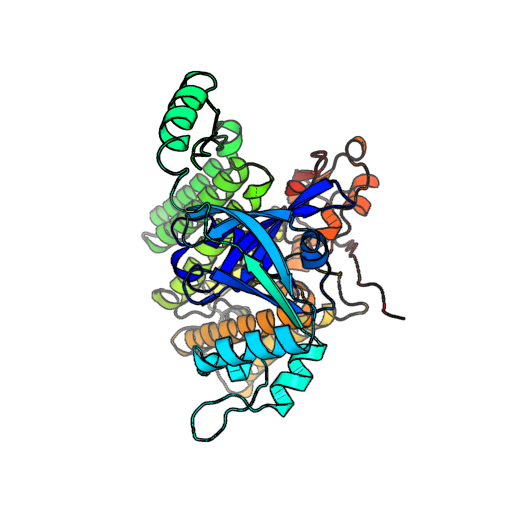C . PHE A 1 291 ? 4.426 -11.863 5.432 1.00 95.19 291 PHE A C 1
ATOM 2295 O O . PHE A 1 291 ? 3.991 -10.735 5.666 1.00 95.19 291 PHE A O 1
ATOM 2302 N N . GLY A 1 292 ? 3.793 -12.705 4.610 1.00 95.19 292 GLY A N 1
ATOM 2303 C CA . GLY A 1 292 ? 2.611 -12.329 3.838 1.00 95.19 292 GLY A CA 1
ATOM 2304 C C . GLY A 1 292 ? 2.857 -11.089 2.975 1.00 95.19 292 GLY A C 1
ATOM 2305 O O . GLY A 1 292 ? 3.976 -10.748 2.592 1.00 95.19 292 GLY A O 1
ATOM 2306 N N . ARG A 1 293 ? 1.805 -10.322 2.694 1.00 95.56 293 ARG A N 1
ATOM 2307 C CA . ARG A 1 293 ? 1.909 -9.133 1.829 1.00 95.56 293 ARG A CA 1
ATOM 2308 C C . ARG A 1 293 ? 2.344 -7.878 2.583 1.00 95.56 293 ARG A C 1
ATOM 2310 O O . ARG A 1 293 ? 1.882 -6.785 2.253 1.00 95.56 293 ARG A O 1
ATOM 2317 N N . ILE A 1 294 ? 3.226 -8.007 3.578 1.00 95.06 294 ILE A N 1
ATOM 2318 C CA . ILE A 1 294 ? 3.692 -6.872 4.392 1.00 95.06 294 ILE A CA 1
ATOM 2319 C C . ILE A 1 294 ? 4.295 -5.752 3.534 1.00 95.06 294 ILE A C 1
ATOM 2321 O O . ILE A 1 294 ? 4.086 -4.575 3.830 1.00 95.06 294 ILE A O 1
ATOM 2325 N N . TRP A 1 295 ? 4.923 -6.099 2.403 1.00 94.75 295 TRP A N 1
ATOM 2326 C CA . TRP A 1 295 ? 5.393 -5.142 1.398 1.00 94.75 295 TRP A CA 1
ATOM 2327 C C . TRP A 1 295 ? 4.291 -4.164 0.957 1.00 94.75 295 TRP A C 1
ATOM 2329 O O . TRP A 1 295 ? 4.484 -2.950 0.972 1.00 94.75 295 TRP A O 1
ATOM 2339 N N . CYS A 1 296 ? 3.094 -4.666 0.635 1.00 95.31 296 CYS A N 1
ATOM 2340 C CA . CYS A 1 296 ? 1.947 -3.846 0.226 1.00 95.31 296 CYS A CA 1
ATOM 2341 C C . CYS A 1 296 ? 1.427 -2.925 1.349 1.00 95.31 296 CYS A C 1
ATOM 2343 O O . CYS A 1 296 ? 0.737 -1.935 1.079 1.00 95.31 296 CYS A O 1
ATOM 2345 N N . GLY A 1 297 ? 1.707 -3.264 2.609 1.00 94.44 297 GLY A N 1
ATOM 2346 C CA . GLY A 1 297 ? 1.330 -2.479 3.781 1.00 94.44 297 GLY A CA 1
ATOM 2347 C C . GLY A 1 297 ? 2.357 -1.418 4.183 1.00 94.44 297 GLY A C 1
ATOM 2348 O O . GLY A 1 297 ? 1.941 -0.365 4.678 1.00 94.44 297 GLY A O 1
ATOM 2349 N N . TRP A 1 298 ? 3.651 -1.688 3.966 1.00 95.50 298 TRP A N 1
ATOM 2350 C CA . TRP A 1 298 ? 4.764 -0.963 4.601 1.00 95.50 298 TRP A CA 1
ATOM 2351 C C . TRP A 1 298 ? 5.851 -0.429 3.658 1.00 95.50 298 TRP A C 1
ATOM 2353 O O . TRP A 1 298 ? 6.535 0.508 4.043 1.00 95.50 298 TRP A O 1
ATOM 2363 N N . ALA A 1 299 ? 6.001 -0.963 2.442 1.00 94.88 299 ALA A N 1
ATOM 2364 C CA . ALA A 1 299 ? 7.128 -0.624 1.555 1.00 94.88 299 ALA A CA 1
ATOM 2365 C C . ALA A 1 299 ? 6.739 -0.314 0.096 1.00 94.88 299 ALA A C 1
ATOM 2367 O O . ALA A 1 299 ? 7.564 0.130 -0.694 1.00 94.88 299 ALA A O 1
ATOM 2368 N N . CYS A 1 300 ? 5.489 -0.554 -0.299 1.00 94.88 300 CYS A N 1
ATOM 2369 C CA . CYS A 1 300 ? 5.050 -0.367 -1.677 1.00 94.88 300 CYS A CA 1
ATOM 2370 C C . CYS A 1 300 ? 4.999 1.118 -2.079 1.00 94.88 300 CYS A C 1
ATOM 2372 O O . CYS A 1 300 ? 4.191 1.885 -1.553 1.00 94.88 300 CYS A O 1
ATOM 2374 N N . TRP A 1 301 ? 5.790 1.487 -3.089 1.00 94.25 301 TRP A N 1
ATOM 2375 C CA . TRP A 1 301 ? 5.837 2.843 -3.643 1.00 94.25 301 TRP A CA 1
ATOM 2376 C C . TRP A 1 301 ? 4.514 3.294 -4.283 1.00 94.25 301 TRP A C 1
ATOM 2378 O O . TRP A 1 301 ? 4.153 4.461 -4.186 1.00 94.25 301 TRP A O 1
ATOM 2388 N N . THR A 1 302 ? 3.704 2.386 -4.842 1.00 95.56 302 THR A N 1
ATOM 2389 C CA . THR A 1 302 ? 2.357 2.748 -5.327 1.00 95.56 302 THR A CA 1
ATOM 2390 C C . THR A 1 302 ? 1.471 3.216 -4.174 1.00 95.56 302 THR A C 1
ATOM 2392 O O . THR A 1 302 ? 0.784 4.232 -4.239 1.00 95.56 302 THR A O 1
ATOM 2395 N N . VAL A 1 303 ? 1.521 2.474 -3.071 1.00 95.81 303 VAL A N 1
ATOM 2396 C CA . VAL A 1 303 ? 0.729 2.743 -1.873 1.00 95.81 303 VAL A CA 1
ATOM 2397 C C . VAL A 1 303 ? 1.199 3.998 -1.148 1.00 95.81 303 VAL A C 1
ATOM 2399 O O . VAL A 1 303 ? 0.362 4.678 -0.561 1.00 95.81 303 VAL A O 1
ATOM 2402 N N . MET A 1 304 ? 2.495 4.321 -1.198 1.00 96.06 304 MET A N 1
ATOM 2403 C CA . MET A 1 304 ? 3.044 5.569 -0.661 1.00 96.06 304 MET A CA 1
ATOM 2404 C C . MET A 1 304 ? 2.227 6.782 -1.122 1.00 96.06 304 MET A C 1
ATOM 2406 O O . MET A 1 304 ? 1.846 7.599 -0.289 1.00 96.06 304 MET A O 1
ATOM 2410 N N . VAL A 1 305 ? 1.906 6.857 -2.418 1.00 96.50 305 VAL A N 1
ATOM 2411 C CA . VAL A 1 305 ? 1.101 7.944 -2.995 1.00 96.50 305 VAL A CA 1
ATOM 2412 C C . VAL A 1 305 ? -0.379 7.771 -2.656 1.00 96.50 305 VAL A C 1
ATOM 2414 O O . VAL A 1 305 ? -1.020 8.692 -2.150 1.00 96.50 305 VAL A O 1
ATOM 2417 N N . LEU A 1 306 ? -0.937 6.577 -2.877 1.00 96.50 306 LEU A N 1
ATOM 2418 C CA . LEU A 1 306 ? -2.377 6.351 -2.711 1.00 96.50 306 LEU A CA 1
ATOM 2419 C C . LEU A 1 306 ? -2.860 6.497 -1.255 1.00 96.50 306 LEU A C 1
ATOM 2421 O O . LEU A 1 306 ? -3.997 6.901 -1.021 1.00 96.50 306 LEU A O 1
ATOM 2425 N N . ASP A 1 307 ? -2.020 6.231 -0.250 1.00 94.12 307 ASP A N 1
ATOM 2426 C CA . ASP A 1 307 ? -2.379 6.418 1.165 1.00 94.12 307 ASP A CA 1
ATOM 2427 C C . ASP A 1 307 ? -2.482 7.904 1.583 1.00 94.12 307 ASP A C 1
ATOM 2429 O O . ASP A 1 307 ? -3.041 8.188 2.656 1.00 94.12 307 ASP A O 1
ATOM 2433 N N . LEU A 1 308 ? -1.983 8.843 0.763 1.00 94.38 308 LEU A N 1
ATOM 2434 C CA . LEU A 1 308 ? -2.114 10.293 0.979 1.00 94.38 308 LEU A CA 1
ATOM 2435 C C . LEU A 1 308 ? -3.507 10.817 0.608 1.00 94.38 308 LEU A C 1
ATOM 2437 O O . LEU A 1 308 ? -3.954 11.820 1.167 1.00 94.38 308 LEU A O 1
ATOM 2441 N N . LEU A 1 309 ? -4.215 10.110 -0.275 1.00 96.00 309 LEU A N 1
ATOM 2442 C CA . LEU A 1 309 ? -5.557 10.470 -0.723 1.00 96.00 309 LEU A CA 1
ATOM 2443 C C . LEU A 1 309 ? -6.578 10.447 0.442 1.00 96.00 309 LEU A C 1
ATOM 2445 O O . LEU A 1 309 ? -6.373 9.768 1.461 1.00 96.00 309 LEU A O 1
ATOM 2449 N N . PRO A 1 310 ? -7.705 11.177 0.341 1.00 95.00 310 PRO A N 1
ATOM 2450 C CA . PRO A 1 310 ? -8.622 11.359 1.469 1.00 95.00 310 PRO A CA 1
ATOM 2451 C C . PRO A 1 310 ? -9.494 10.129 1.789 1.00 95.00 310 PRO A C 1
ATOM 2453 O O . PRO A 1 310 ? -10.070 10.057 2.879 1.00 95.00 310 PRO A O 1
ATOM 2456 N N . PHE A 1 311 ? -9.585 9.135 0.901 1.00 94.25 311 PHE A N 1
ATOM 2457 C CA . PHE A 1 311 ? -10.555 8.037 0.986 1.00 94.25 311 PHE A CA 1
ATOM 2458 C C . PHE A 1 311 ? -10.051 6.839 1.807 1.00 94.25 311 PHE A C 1
ATOM 2460 O O . PHE A 1 311 ? -9.861 5.724 1.321 1.00 94.25 311 PHE A O 1
ATOM 2467 N N . LYS A 1 312 ? -9.838 7.075 3.105 1.00 88.31 312 LYS A N 1
ATOM 2468 C CA . LYS A 1 312 ? -9.261 6.096 4.052 1.00 88.31 312 LYS A CA 1
ATOM 2469 C C . LYS A 1 312 ? -10.257 5.055 4.574 1.00 88.31 312 LYS A C 1
ATOM 2471 O O . LYS A 1 312 ? -9.850 4.130 5.272 1.00 88.31 312 LYS A O 1
ATOM 2476 N N . ARG A 1 313 ? -11.552 5.238 4.310 1.00 90.75 313 ARG A N 1
ATOM 2477 C CA . ARG A 1 313 ? -12.644 4.372 4.775 1.00 90.75 313 ARG A CA 1
ATOM 2478 C C . ARG A 1 313 ? -13.440 3.886 3.564 1.00 90.75 313 ARG A C 1
ATOM 2480 O O . ARG A 1 313 ? -14.324 4.620 3.126 1.00 90.75 313 ARG A O 1
ATOM 2487 N N . PRO A 1 314 ? -13.122 2.705 3.011 1.00 91.00 314 PRO A N 1
ATOM 2488 C CA . PRO A 1 314 ? -13.866 2.171 1.879 1.00 91.00 314 PRO A CA 1
ATOM 2489 C C . PRO A 1 314 ? -15.291 1.786 2.299 1.00 91.00 314 PRO A C 1
ATOM 2491 O O . PRO A 1 314 ? -15.525 1.351 3.432 1.00 91.00 314 PRO A O 1
ATOM 2494 N N . ALA A 1 315 ? -16.239 1.923 1.371 1.00 90.62 315 ALA A N 1
ATOM 2495 C 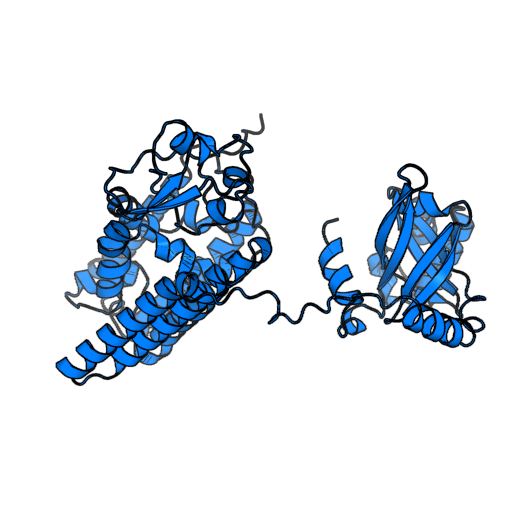CA . ALA A 1 315 ? -17.621 1.471 1.551 1.00 90.62 315 ALA A CA 1
ATOM 2496 C C . ALA A 1 315 ? -17.764 -0.063 1.468 1.00 90.62 315 ALA A C 1
ATOM 2498 O O . ALA A 1 315 ? -18.751 -0.610 1.939 1.00 90.62 315 ALA A O 1
ATOM 2499 N N . GLY A 1 316 ? -16.769 -0.749 0.904 1.00 92.88 316 GLY A N 1
ATOM 2500 C CA . GLY A 1 316 ? -16.816 -2.173 0.585 1.00 92.88 316 GLY A CA 1
ATOM 2501 C C . GLY A 1 316 ? -16.258 -2.440 -0.810 1.00 92.88 316 GLY A C 1
ATOM 2502 O O . GLY A 1 316 ? -16.044 -1.510 -1.608 1.00 92.88 316 GLY A O 1
ATOM 2503 N N . ARG A 1 317 ? -16.051 -3.722 -1.110 1.00 94.00 317 ARG A N 1
ATOM 2504 C CA . ARG A 1 317 ? -15.623 -4.204 -2.424 1.00 94.00 317 ARG A CA 1
ATOM 2505 C C . ARG A 1 317 ? -16.794 -4.178 -3.414 1.00 94.00 317 ARG A C 1
ATOM 2507 O O . ARG A 1 317 ? -17.928 -4.400 -3.016 1.00 94.00 317 ARG A O 1
ATOM 2514 N N . LEU A 1 318 ? -16.545 -3.855 -4.680 1.00 93.88 318 LEU A N 1
ATOM 2515 C CA . LEU A 1 318 ? -17.581 -3.880 -5.713 1.00 93.88 318 LEU A CA 1
ATOM 2516 C C . LEU A 1 318 ? -18.138 -5.306 -5.834 1.00 93.88 318 LEU A C 1
ATOM 2518 O O . LEU A 1 318 ? -17.322 -6.233 -5.866 1.00 93.88 318 LEU A O 1
ATOM 2522 N N . PRO A 1 319 ? -19.470 -5.474 -5.907 1.00 89.88 319 PRO A N 1
ATOM 2523 C CA . PRO A 1 319 ? -20.074 -6.790 -6.060 1.00 89.88 319 PRO A CA 1
ATOM 2524 C C . PRO A 1 319 ? -19.680 -7.408 -7.407 1.00 89.88 319 PRO A C 1
ATOM 2526 O O . PRO A 1 319 ? -19.491 -6.706 -8.405 1.00 89.88 319 PRO A O 1
ATOM 2529 N N . GLY A 1 320 ? -19.547 -8.733 -7.438 1.00 86.88 320 GLY A N 1
ATOM 2530 C CA . GLY A 1 320 ? -19.176 -9.488 -8.635 1.00 86.88 320 GLY A CA 1
ATOM 2531 C C . GLY A 1 320 ? -17.666 -9.675 -8.828 1.00 86.88 320 GLY A C 1
ATOM 2532 O O . GLY A 1 320 ? -16.854 -9.555 -7.912 1.00 86.88 320 GLY A O 1
ATOM 2533 N N . LYS A 1 321 ? -17.257 -10.016 -10.057 1.00 90.56 321 LYS A N 1
ATOM 2534 C CA . LYS A 1 321 ? -15.898 -10.509 -10.358 1.00 90.56 321 LYS A CA 1
ATOM 2535 C C . LYS A 1 321 ? -14.914 -9.419 -10.806 1.00 90.56 321 LYS A C 1
ATOM 2537 O O . LYS A 1 321 ? -13.936 -9.721 -11.481 1.00 90.56 321 LYS A O 1
ATOM 2542 N N . TRP A 1 322 ? -15.085 -8.165 -10.379 1.00 93.62 322 TRP A N 1
ATOM 2543 C CA . TRP A 1 322 ? -14.162 -7.056 -10.707 1.00 93.62 322 TRP A CA 1
ATOM 2544 C C . TRP A 1 322 ? -12.715 -7.311 -10.277 1.00 93.62 322 TRP A C 1
ATOM 2546 O O . TRP A 1 322 ? -11.774 -6.775 -10.856 1.00 93.62 322 TRP A O 1
ATOM 2556 N N . GLY A 1 323 ? -12.517 -8.169 -9.273 1.00 91.81 323 GLY A N 1
ATOM 2557 C CA . GLY A 1 323 ? -11.193 -8.636 -8.882 1.00 91.81 323 GLY A CA 1
ATOM 2558 C C . GLY A 1 323 ? -10.433 -9.367 -9.996 1.00 91.81 323 GLY A C 1
ATOM 2559 O O . GLY A 1 323 ? -9.218 -9.493 -9.857 1.00 91.81 323 GLY A O 1
ATOM 2560 N N . TRP A 1 324 ? -11.099 -9.823 -11.066 1.00 95.00 324 TRP A N 1
ATOM 2561 C CA . TRP A 1 324 ? -10.468 -10.511 -12.195 1.00 95.00 324 TRP A CA 1
ATOM 2562 C C . TRP A 1 324 ? -9.596 -9.568 -13.037 1.00 95.00 324 TRP A C 1
ATOM 2564 O O . TRP A 1 324 ? -8.577 -9.995 -13.566 1.00 95.00 324 TRP A O 1
ATOM 2574 N N . LEU A 1 325 ? -9.907 -8.266 -13.083 1.00 96.81 325 LEU A N 1
ATOM 2575 C CA . LEU A 1 325 ? -9.171 -7.280 -13.891 1.00 96.81 325 LEU A CA 1
ATOM 2576 C C . LEU A 1 325 ? -7.650 -7.290 -13.655 1.00 96.81 325 LEU A C 1
ATOM 2578 O O . LEU A 1 325 ? -6.886 -7.045 -14.581 1.00 96.81 325 LEU A O 1
ATOM 2582 N N . ARG A 1 326 ? -7.181 -7.641 -12.453 1.00 95.94 326 ARG A N 1
ATOM 2583 C CA . ARG A 1 326 ? -5.746 -7.742 -12.147 1.00 95.94 326 ARG A CA 1
ATOM 2584 C C . ARG A 1 326 ? -5.059 -8.901 -12.872 1.00 95.94 326 ARG A C 1
ATOM 2586 O O . ARG A 1 326 ? -3.879 -8.799 -13.181 1.00 95.94 326 ARG A O 1
ATOM 2593 N N . TYR A 1 327 ? -5.781 -9.995 -13.113 1.00 96.88 327 TYR A N 1
ATOM 2594 C CA . TYR A 1 327 ? -5.286 -11.147 -13.865 1.00 96.88 327 TYR A CA 1
ATOM 2595 C C . TYR A 1 327 ? -5.296 -10.838 -15.361 1.00 96.88 327 TYR A C 1
ATOM 2597 O O . TYR A 1 327 ? -4.342 -11.189 -16.046 1.00 96.88 327 TYR A O 1
ATOM 2605 N N . LEU A 1 328 ? -6.308 -10.100 -15.840 1.00 97.25 328 LEU A N 1
ATOM 2606 C CA . LEU A 1 328 ? -6.313 -9.563 -17.202 1.00 97.25 328 LEU A CA 1
ATOM 2607 C C . LEU A 1 328 ? -5.114 -8.632 -17.410 1.00 97.25 328 LEU A C 1
ATOM 2609 O O . LEU A 1 328 ? -4.363 -8.820 -18.354 1.00 97.25 328 LEU A O 1
ATOM 2613 N N . HIS A 1 329 ? -4.880 -7.687 -16.497 1.00 97.25 329 HIS A N 1
ATOM 2614 C CA . HIS A 1 329 ? -3.720 -6.798 -16.557 1.00 97.25 329 HIS A CA 1
ATOM 2615 C C . HIS A 1 329 ? -2.400 -7.577 -16.516 1.00 97.25 329 HIS A C 1
ATOM 2617 O O . HIS A 1 329 ? -1.544 -7.334 -17.352 1.00 97.25 329 HIS A O 1
ATOM 2623 N N . PHE A 1 330 ? -2.247 -8.555 -15.615 1.00 97.56 330 PHE A N 1
ATOM 2624 C CA . PHE A 1 330 ? -1.058 -9.416 -15.586 1.00 97.56 330 PHE A CA 1
ATOM 2625 C C . PHE A 1 330 ? -0.834 -10.134 -16.928 1.00 97.56 330 PHE A C 1
ATOM 2627 O O . PHE A 1 330 ? 0.283 -10.137 -17.440 1.00 97.56 330 PHE A O 1
ATOM 2634 N N . GLY A 1 331 ? -1.894 -10.704 -17.511 1.00 97.88 331 GLY A N 1
ATOM 2635 C CA . GLY A 1 331 ? -1.841 -11.372 -18.810 1.00 97.88 331 GLY A CA 1
ATOM 2636 C C . GLY A 1 331 ? -1.504 -10.418 -19.956 1.00 97.88 331 GLY A C 1
ATOM 2637 O O . GLY A 1 331 ? -0.671 -10.753 -20.788 1.00 97.88 331 GLY A O 1
ATOM 2638 N N . LEU A 1 332 ? -2.085 -9.214 -19.967 1.00 97.38 332 LEU A N 1
ATOM 2639 C CA . LEU A 1 332 ? -1.792 -8.176 -20.958 1.00 97.38 332 LEU A CA 1
ATOM 2640 C C . LEU A 1 332 ? -0.356 -7.658 -20.841 1.00 97.38 332 LEU A C 1
ATOM 2642 O O . LEU A 1 332 ? 0.291 -7.484 -21.866 1.00 97.38 332 LEU A O 1
ATOM 2646 N N . SER A 1 333 ? 0.167 -7.464 -19.625 1.00 96.38 333 SER A N 1
ATOM 2647 C CA . SER A 1 333 ? 1.573 -7.103 -19.404 1.00 96.38 333 SER A CA 1
ATOM 2648 C C . SER A 1 333 ? 2.511 -8.181 -19.952 1.00 96.38 333 SER A C 1
ATOM 2650 O O . SER A 1 333 ? 3.476 -7.858 -20.637 1.00 96.38 333 SER A O 1
ATOM 2652 N N . LEU A 1 334 ? 2.221 -9.463 -19.697 1.00 96.88 334 LEU A N 1
ATOM 2653 C CA . LEU A 1 334 ? 3.014 -10.568 -20.241 1.00 96.88 334 LEU A CA 1
ATOM 2654 C C . LEU A 1 334 ? 2.916 -10.629 -21.770 1.00 96.88 334 LEU A C 1
ATOM 2656 O O . LEU A 1 334 ? 3.935 -10.713 -22.449 1.00 96.88 334 LEU A O 1
ATOM 2660 N N . TRP A 1 335 ? 1.702 -10.549 -22.314 1.00 97.44 335 TRP A N 1
ATOM 2661 C CA . TRP A 1 335 ? 1.460 -10.575 -23.755 1.00 97.44 335 TRP A CA 1
ATOM 2662 C C . TRP A 1 335 ? 2.148 -9.413 -24.477 1.00 97.44 335 TRP A C 1
ATOM 2664 O O . TRP A 1 335 ? 2.782 -9.636 -25.504 1.00 97.44 335 TRP A O 1
ATOM 2674 N N . LEU A 1 336 ? 2.098 -8.201 -23.917 1.00 95.88 336 LEU A N 1
ATOM 2675 C CA . LEU A 1 336 ? 2.777 -7.024 -24.460 1.00 95.88 336 LEU A CA 1
ATOM 2676 C C . LEU A 1 336 ? 4.290 -7.247 -24.556 1.00 95.88 336 LEU A C 1
ATOM 2678 O O . LEU A 1 336 ? 4.885 -6.940 -25.585 1.00 95.88 336 LEU A O 1
ATOM 2682 N N . VAL A 1 337 ? 4.908 -7.803 -23.508 1.00 95.50 337 VAL A N 1
ATOM 2683 C CA . VAL A 1 337 ? 6.347 -8.108 -23.507 1.00 95.50 337 VAL A CA 1
ATOM 2684 C C . VAL A 1 337 ? 6.683 -9.191 -24.532 1.00 95.50 337 VAL A C 1
ATOM 2686 O O . VAL A 1 337 ? 7.646 -9.038 -25.278 1.00 95.50 337 VAL A O 1
ATOM 2689 N N . LEU A 1 338 ? 5.879 -10.254 -24.623 1.00 96.50 338 LEU A N 1
ATOM 2690 C CA . LEU A 1 338 ? 6.080 -11.317 -25.611 1.00 96.50 338 LEU A CA 1
ATOM 2691 C C . LEU A 1 338 ? 5.942 -10.796 -27.048 1.00 96.50 338 LEU A C 1
ATOM 2693 O O . LEU A 1 338 ? 6.763 -11.133 -27.897 1.00 96.50 338 LEU A O 1
ATOM 2697 N N . LEU A 1 339 ? 4.949 -9.946 -27.317 1.00 96.69 339 LEU A N 1
ATOM 2698 C CA . LEU A 1 339 ? 4.759 -9.320 -28.624 1.00 96.69 339 LEU A CA 1
ATOM 2699 C C . LEU A 1 339 ? 5.919 -8.378 -28.968 1.00 96.69 339 LEU A C 1
ATOM 2701 O O . LEU A 1 339 ? 6.438 -8.432 -30.079 1.00 96.69 339 LEU A O 1
ATOM 2705 N N . ALA A 1 340 ? 6.355 -7.545 -28.021 1.00 94.56 340 ALA A N 1
ATOM 2706 C CA . ALA A 1 340 ? 7.510 -6.671 -28.207 1.00 94.56 340 ALA A CA 1
ATOM 2707 C C . ALA A 1 340 ? 8.774 -7.486 -28.529 1.00 94.56 340 ALA A C 1
ATOM 2709 O O . ALA A 1 340 ? 9.473 -7.183 -29.494 1.00 94.56 340 ALA A O 1
ATOM 2710 N N . TRP A 1 341 ? 9.021 -8.559 -27.773 1.00 95.25 341 TRP A N 1
ATOM 2711 C CA . TRP A 1 341 ? 10.207 -9.400 -27.915 1.00 95.25 341 TRP A CA 1
ATOM 2712 C C . TRP A 1 341 ? 10.217 -10.217 -29.212 1.00 95.25 341 TRP A C 1
ATOM 2714 O O . TRP A 1 341 ? 11.173 -10.140 -29.981 1.00 95.25 341 TRP A O 1
ATOM 2724 N N . PHE A 1 342 ? 9.168 -11.007 -29.460 1.00 96.06 342 PHE A N 1
ATOM 2725 C CA . PHE A 1 342 ? 9.115 -11.953 -30.579 1.00 96.06 342 PHE A CA 1
ATOM 2726 C C . PHE A 1 342 ? 8.533 -11.349 -31.859 1.00 96.06 342 PHE A C 1
ATOM 2728 O O . PHE A 1 342 ? 8.936 -11.747 -32.946 1.00 96.06 342 PHE A O 1
ATOM 2735 N N . GLY A 1 343 ? 7.596 -10.404 -31.747 1.00 95.31 343 GLY A N 1
ATOM 2736 C CA . GLY A 1 343 ? 6.942 -9.777 -32.898 1.00 95.31 343 GLY A CA 1
ATOM 2737 C C . GLY A 1 343 ? 7.736 -8.611 -33.484 1.00 95.31 343 GLY A C 1
ATOM 2738 O O . GLY A 1 343 ? 7.829 -8.491 -34.700 1.00 95.31 343 GLY A O 1
ATOM 2739 N N . PHE A 1 344 ? 8.333 -7.775 -32.629 1.00 94.25 344 PHE A N 1
ATOM 2740 C CA . PHE A 1 344 ? 9.052 -6.565 -33.054 1.00 94.25 344 PHE A CA 1
ATOM 2741 C C . PHE A 1 344 ? 10.566 -6.618 -32.810 1.00 94.25 344 PHE A C 1
ATOM 2743 O O . PHE A 1 344 ? 11.269 -5.661 -33.125 1.00 94.25 344 PHE A O 1
ATOM 2750 N N . GLY A 1 345 ? 11.088 -7.707 -32.235 1.00 90.81 345 GLY A N 1
ATOM 2751 C CA . GLY A 1 345 ? 12.515 -7.837 -31.925 1.00 90.81 345 GLY A CA 1
ATOM 2752 C C . GLY A 1 345 ? 13.014 -6.866 -30.847 1.00 90.81 345 GLY A C 1
ATOM 2753 O O . GLY A 1 345 ? 14.221 -6.663 -30.718 1.00 90.81 345 GLY A O 1
ATOM 2754 N N . PHE A 1 346 ? 12.114 -6.258 -30.068 1.00 90.88 346 PHE A N 1
ATOM 2755 C CA . PHE A 1 346 ? 12.448 -5.257 -29.061 1.00 90.88 346 PHE A CA 1
ATOM 2756 C C . PHE A 1 346 ? 13.018 -5.913 -27.797 1.00 90.88 346 PHE A C 1
ATOM 2758 O O . PHE A 1 346 ? 12.285 -6.474 -26.980 1.00 90.88 346 PHE A O 1
ATOM 2765 N N . LYS A 1 347 ? 14.341 -5.821 -27.620 1.00 86.56 347 LYS A N 1
ATOM 2766 C CA . LYS A 1 347 ? 15.072 -6.407 -26.475 1.00 86.56 347 LYS A CA 1
ATOM 2767 C C . LYS A 1 347 ? 15.565 -5.372 -25.460 1.00 86.56 347 LYS A C 1
ATOM 2769 O O . LYS A 1 347 ? 15.941 -5.726 -24.341 1.00 86.56 347 LYS A O 1
ATOM 2774 N N . GLU A 1 348 ? 15.509 -4.092 -25.817 1.00 83.50 348 GLU A N 1
ATOM 2775 C CA . GLU A 1 348 ? 16.010 -2.963 -25.018 1.00 83.50 348 GLU A CA 1
ATOM 2776 C C . GLU A 1 348 ? 15.170 -2.671 -23.760 1.00 83.50 348 GLU A C 1
ATOM 2778 O O . GLU A 1 348 ? 15.544 -1.850 -22.930 1.00 83.50 348 GLU A O 1
ATOM 2783 N N . GLY A 1 349 ? 14.054 -3.380 -23.553 1.00 80.12 349 GLY A N 1
ATOM 2784 C CA . GLY A 1 349 ? 13.261 -3.306 -22.317 1.00 80.12 349 GLY A CA 1
ATOM 2785 C C . GLY A 1 349 ? 13.954 -3.907 -21.087 1.00 80.12 349 GLY A C 1
ATOM 2786 O O . GLY A 1 349 ? 13.435 -3.804 -19.977 1.00 80.12 349 GLY A O 1
ATOM 2787 N N . THR A 1 350 ? 15.112 -4.535 -21.294 1.00 76.44 350 THR A N 1
ATOM 2788 C CA . THR A 1 350 ? 15.910 -5.252 -20.295 1.00 76.44 350 THR A CA 1
ATOM 2789 C C . THR A 1 350 ? 16.719 -4.273 -19.436 1.00 76.44 350 THR A C 1
ATOM 2791 O O . THR A 1 350 ? 16.566 -4.258 -18.223 1.00 76.44 350 THR A O 1
ATOM 2794 N N . THR A 1 351 ? 17.538 -3.413 -20.043 1.00 81.56 351 THR A N 1
ATOM 2795 C CA . THR A 1 351 ? 18.389 -2.432 -19.346 1.00 81.56 351 THR A CA 1
ATOM 2796 C C . THR A 1 351 ? 18.583 -1.181 -20.206 1.00 81.56 351 THR A C 1
ATOM 2798 O O . THR A 1 351 ? 18.354 -1.198 -21.413 1.00 81.56 351 THR A O 1
ATOM 2801 N N . GLY A 1 352 ? 19.024 -0.083 -19.593 1.00 84.44 352 GLY A N 1
ATOM 2802 C CA . GLY A 1 352 ? 19.333 1.170 -20.281 1.00 84.44 352 GLY A CA 1
ATOM 2803 C C . GLY A 1 352 ? 18.162 2.156 -20.325 1.00 84.44 352 GLY A C 1
ATOM 2804 O O . GLY A 1 352 ? 17.178 2.040 -19.593 1.00 84.44 352 GLY A O 1
ATOM 2805 N N . GLN A 1 353 ? 18.275 3.154 -21.204 1.00 86.06 353 GLN A N 1
ATOM 2806 C CA . GLN A 1 353 ? 17.333 4.280 -21.260 1.00 86.06 353 GLN A CA 1
ATOM 2807 C C . GLN A 1 353 ? 15.905 3.836 -21.586 1.00 86.06 353 GLN A C 1
ATOM 2809 O O . GLN A 1 353 ? 14.951 4.341 -20.999 1.00 86.06 353 GLN A O 1
ATOM 2814 N N . ALA A 1 354 ? 15.741 2.856 -22.476 1.00 88.56 354 ALA A N 1
ATOM 2815 C CA . ALA A 1 354 ? 14.426 2.336 -22.824 1.00 88.56 354 ALA A CA 1
ATOM 2816 C C . ALA A 1 354 ? 13.736 1.656 -21.626 1.00 88.56 354 ALA A C 1
ATOM 2818 O O . ALA A 1 354 ? 12.556 1.906 -21.370 1.00 88.56 354 ALA A O 1
ATOM 2819 N N . ALA A 1 355 ? 14.475 0.872 -20.834 1.00 88.06 355 ALA A N 1
ATOM 2820 C CA . ALA A 1 355 ? 13.968 0.284 -19.595 1.00 88.06 355 ALA A CA 1
ATOM 2821 C C . ALA A 1 355 ? 13.577 1.361 -18.565 1.00 88.06 355 ALA A C 1
ATOM 2823 O O . ALA A 1 355 ? 12.526 1.249 -17.925 1.00 88.06 355 ALA A O 1
ATOM 2824 N N . LEU A 1 356 ? 14.363 2.439 -18.447 1.00 88.44 356 LEU A N 1
ATOM 2825 C CA . LEU A 1 356 ? 14.037 3.575 -17.582 1.00 88.44 356 LEU A CA 1
ATOM 2826 C C . LEU A 1 356 ? 12.772 4.318 -18.042 1.00 88.44 356 LEU A C 1
ATOM 2828 O O . LEU A 1 356 ? 11.912 4.628 -17.216 1.00 88.44 356 LEU A O 1
ATOM 2832 N N . VAL A 1 357 ? 12.619 4.578 -19.343 1.00 90.12 357 VAL A N 1
ATOM 2833 C CA . VAL A 1 357 ? 11.405 5.196 -19.904 1.00 90.12 357 VAL A CA 1
ATOM 2834 C C . VAL A 1 357 ? 10.186 4.330 -19.606 1.00 90.12 357 VAL A C 1
ATOM 2836 O O . VAL A 1 357 ? 9.159 4.849 -19.164 1.00 90.12 357 VAL A O 1
ATOM 2839 N N . TRP A 1 358 ? 10.311 3.010 -19.765 1.00 90.75 358 TRP A N 1
ATOM 2840 C CA . TRP A 1 358 ? 9.235 2.077 -19.444 1.00 90.75 358 TRP A CA 1
ATOM 2841 C C . TRP A 1 358 ? 8.870 2.124 -17.960 1.00 90.75 358 TRP A C 1
ATOM 2843 O O . TRP A 1 358 ? 7.692 2.226 -17.621 1.00 90.75 358 TRP A O 1
ATOM 2853 N N . TYR A 1 359 ? 9.875 2.134 -17.083 1.00 91.00 359 TYR A N 1
ATOM 2854 C CA . TYR A 1 359 ? 9.698 2.239 -15.638 1.00 91.00 359 TYR A CA 1
ATOM 2855 C C . TYR A 1 359 ? 8.988 3.533 -15.225 1.00 91.00 359 TYR A C 1
ATOM 2857 O O . TYR A 1 359 ? 8.027 3.506 -14.449 1.00 91.00 359 TYR A O 1
ATOM 2865 N N . VAL A 1 360 ? 9.449 4.680 -15.728 1.00 91.38 360 VAL A N 1
ATOM 2866 C CA . VAL A 1 360 ? 8.873 5.993 -15.407 1.00 91.38 360 VAL A CA 1
ATOM 2867 C C . VAL A 1 360 ? 7.456 6.092 -15.966 1.00 91.38 360 VAL A C 1
ATOM 2869 O O . VAL A 1 360 ? 6.526 6.405 -15.219 1.00 91.38 360 VAL A O 1
ATOM 2872 N N . GLY A 1 361 ? 7.267 5.760 -17.245 1.00 93.56 361 GLY A N 1
ATOM 2873 C CA . GLY A 1 361 ? 5.966 5.791 -17.911 1.00 93.56 361 GLY A CA 1
ATOM 2874 C C . GLY A 1 361 ? 4.950 4.860 -17.252 1.00 93.56 361 GLY A C 1
ATOM 2875 O O . GLY A 1 361 ? 3.823 5.267 -16.963 1.00 93.56 361 GLY A O 1
ATOM 2876 N N . GLY A 1 362 ? 5.351 3.634 -16.919 1.00 93.75 362 GLY A N 1
ATOM 2877 C CA . GLY A 1 362 ? 4.477 2.677 -16.254 1.00 93.75 362 GLY A CA 1
ATOM 2878 C C . GLY A 1 362 ? 4.134 3.076 -14.816 1.00 93.75 362 GLY A C 1
ATOM 2879 O O . GLY A 1 362 ? 2.992 2.880 -14.395 1.00 93.75 362 GLY A O 1
ATOM 2880 N N . ASN A 1 363 ? 5.051 3.697 -14.063 1.00 94.50 363 ASN A N 1
ATOM 2881 C CA . ASN A 1 363 ? 4.714 4.249 -12.746 1.00 94.50 363 ASN A CA 1
ATOM 2882 C C . ASN A 1 363 ? 3.755 5.440 -12.854 1.00 94.50 363 ASN A C 1
ATOM 2884 O O . ASN A 1 363 ? 2.793 5.495 -12.088 1.00 94.50 363 ASN A O 1
ATOM 2888 N N . ILE A 1 364 ? 3.963 6.355 -13.811 1.00 95.62 364 ILE A N 1
ATOM 2889 C CA . ILE A 1 364 ? 3.023 7.454 -14.090 1.00 95.62 364 ILE A CA 1
ATOM 2890 C C . ILE A 1 364 ? 1.631 6.885 -14.378 1.00 95.62 364 ILE A C 1
ATOM 2892 O O . ILE A 1 364 ? 0.656 7.321 -13.764 1.00 95.62 364 ILE A O 1
ATOM 2896 N N . LEU A 1 365 ? 1.539 5.858 -15.228 1.00 96.00 365 LEU A N 1
ATOM 2897 C CA . LEU A 1 365 ? 0.279 5.185 -15.540 1.00 96.00 365 LEU A CA 1
ATOM 2898 C C . LEU A 1 365 ? -0.358 4.544 -14.297 1.00 96.00 365 LEU A C 1
ATOM 2900 O O . LEU A 1 365 ? -1.551 4.728 -14.052 1.00 96.00 365 LEU A O 1
ATOM 2904 N N . TYR A 1 366 ? 0.419 3.827 -13.479 1.00 96.56 366 TYR A N 1
ATOM 2905 C CA . TYR A 1 366 ? -0.082 3.202 -12.249 1.00 96.56 366 TYR A CA 1
ATOM 2906 C C . TYR A 1 366 ? -0.591 4.244 -11.247 1.00 96.56 366 TYR A C 1
ATOM 2908 O O . TYR A 1 366 ? -1.636 4.033 -10.624 1.00 96.56 366 TYR A O 1
ATOM 2916 N N . TYR A 1 367 ? 0.107 5.373 -11.092 1.00 97.25 367 TYR A N 1
ATOM 2917 C CA . TYR A 1 367 ? -0.336 6.466 -10.229 1.00 97.25 367 TYR A CA 1
ATOM 2918 C C . TYR A 1 367 ? -1.595 7.134 -10.768 1.00 97.25 367 TYR A C 1
ATOM 2920 O O . TYR A 1 367 ? -2.554 7.285 -10.011 1.00 97.25 367 TYR A O 1
ATOM 2928 N N . ALA A 1 368 ? -1.631 7.479 -12.056 1.00 98.00 368 ALA A N 1
ATOM 2929 C CA . ALA A 1 368 ? -2.793 8.091 -12.689 1.00 98.00 368 ALA A CA 1
ATOM 2930 C C . ALA A 1 368 ? -4.031 7.199 -12.534 1.00 98.00 368 ALA A C 1
ATOM 2932 O O . ALA A 1 368 ? -5.043 7.627 -11.977 1.00 98.00 368 ALA A O 1
ATOM 2933 N N . LEU A 1 369 ? -3.922 5.924 -12.918 1.00 97.81 369 LEU A N 1
ATOM 2934 C CA . LEU A 1 369 ? -5.013 4.962 -12.805 1.00 97.81 369 LEU A CA 1
ATOM 2935 C C . LEU A 1 369 ? -5.427 4.739 -11.347 1.00 97.81 369 LEU A C 1
ATOM 2937 O O . LEU A 1 369 ? -6.616 4.683 -11.036 1.00 97.81 369 LEU A O 1
ATOM 2941 N N . GLY A 1 370 ? -4.464 4.649 -10.429 1.00 97.62 370 GLY A N 1
ATOM 2942 C CA . GLY A 1 370 ? -4.758 4.487 -9.012 1.00 97.62 370 GLY A CA 1
ATOM 2943 C C . GLY A 1 370 ? -5.474 5.686 -8.395 1.00 97.62 370 GLY A C 1
ATOM 2944 O O . GLY A 1 370 ? -6.413 5.490 -7.622 1.00 97.62 370 GLY A O 1
ATOM 2945 N N . ILE A 1 371 ? -5.089 6.909 -8.765 1.00 98.06 371 ILE A N 1
ATOM 2946 C CA . ILE A 1 371 ? -5.755 8.142 -8.333 1.00 98.06 371 ILE A CA 1
ATOM 2947 C C . ILE A 1 371 ? -7.171 8.201 -8.915 1.00 98.06 371 ILE A C 1
ATOM 2949 O O . ILE A 1 371 ? -8.121 8.404 -8.157 1.00 98.06 371 ILE A O 1
ATOM 2953 N N . ILE A 1 372 ? -7.340 7.950 -10.217 1.00 98.12 372 ILE A N 1
ATOM 2954 C CA . ILE A 1 372 ? -8.654 7.928 -10.882 1.00 98.12 372 ILE A CA 1
ATOM 2955 C C . ILE A 1 372 ? -9.589 6.938 -10.180 1.00 98.12 372 ILE A C 1
ATOM 2957 O O . ILE A 1 372 ? -10.681 7.314 -9.748 1.00 98.12 372 ILE A O 1
ATOM 2961 N N . LEU A 1 373 ? -9.141 5.695 -9.975 1.00 97.50 373 LEU A N 1
ATOM 2962 C CA . LEU A 1 373 ? -9.924 4.669 -9.285 1.00 97.50 373 LEU A CA 1
ATOM 2963 C C . LEU A 1 373 ? -10.244 5.057 -7.839 1.00 97.50 373 LEU A C 1
ATOM 2965 O O . LEU A 1 373 ? -11.361 4.820 -7.377 1.00 97.50 373 LEU A O 1
ATOM 2969 N N . ALA A 1 374 ? -9.303 5.674 -7.123 1.00 97.25 374 ALA A N 1
ATOM 2970 C CA . ALA A 1 374 ? -9.539 6.118 -5.755 1.00 97.25 374 ALA A CA 1
ATOM 2971 C C . ALA A 1 374 ? -10.624 7.199 -5.674 1.00 97.25 374 ALA A C 1
ATOM 2973 O O . ALA A 1 374 ? -11.463 7.145 -4.773 1.00 97.25 374 ALA A O 1
ATOM 2974 N N . TYR A 1 375 ? -10.657 8.143 -6.619 1.00 97.38 375 TYR A N 1
ATOM 2975 C CA . TYR A 1 375 ? -11.690 9.179 -6.681 1.00 97.38 375 TYR A CA 1
ATOM 2976 C C . TYR A 1 375 ? -13.044 8.651 -7.150 1.00 97.38 375 TYR A C 1
ATOM 2978 O O . TYR A 1 375 ? -14.063 9.048 -6.569 1.00 97.38 375 TYR A O 1
ATOM 2986 N N . ALA A 1 376 ? -13.050 7.765 -8.148 1.00 96.06 376 ALA A N 1
ATOM 2987 C CA . ALA A 1 376 ? -14.255 7.146 -8.691 1.00 96.06 376 ALA A CA 1
ATOM 2988 C C . ALA A 1 376 ? -14.932 6.238 -7.655 1.00 96.06 376 ALA A C 1
ATOM 2990 O O . ALA A 1 376 ? -16.134 6.329 -7.425 1.00 96.06 376 ALA A O 1
ATOM 2991 N N . LEU A 1 377 ? -14.148 5.406 -6.964 1.00 95.19 377 LEU A N 1
ATOM 2992 C CA . LEU A 1 377 ? -14.668 4.416 -6.022 1.00 95.19 377 LEU A CA 1
ATOM 2993 C C . LEU A 1 377 ? -14.646 4.879 -4.563 1.00 95.19 377 LEU A C 1
ATOM 2995 O O . LEU A 1 377 ? -15.124 4.137 -3.705 1.00 95.19 377 LEU A O 1
ATOM 2999 N N . LYS A 1 378 ? -14.123 6.075 -4.266 1.00 96.19 378 LYS A N 1
ATOM 3000 C CA . LYS A 1 378 ? -13.921 6.584 -2.894 1.00 96.19 378 LYS A CA 1
ATOM 3001 C C . LYS A 1 378 ? -13.144 5.585 -2.033 1.00 96.19 378 LYS A C 1
ATOM 3003 O O . LYS A 1 378 ? -13.522 5.275 -0.903 1.00 96.19 378 LYS A O 1
ATOM 3008 N N . ASP A 1 379 ? -12.051 5.073 -2.586 1.00 96.31 379 ASP A N 1
ATOM 3009 C CA . ASP A 1 379 ? -11.265 4.000 -1.985 1.00 96.31 379 ASP A CA 1
ATOM 3010 C C . ASP A 1 379 ? -9.798 4.074 -2.416 1.00 96.31 379 ASP A C 1
ATOM 3012 O O . ASP A 1 379 ? -9.442 3.681 -3.527 1.00 96.31 379 ASP A O 1
ATOM 3016 N N . ASN A 1 380 ? -8.921 4.509 -1.507 1.00 96.62 380 ASN A N 1
ATOM 3017 C CA . ASN A 1 380 ? -7.481 4.623 -1.768 1.00 96.62 380 ASN A CA 1
ATOM 3018 C C . ASN A 1 380 ? -6.827 3.304 -2.217 1.00 96.62 380 ASN A C 1
ATOM 3020 O O . ASN A 1 380 ? -5.713 3.305 -2.732 1.00 96.62 380 ASN A O 1
ATOM 3024 N N . ARG A 1 381 ? -7.470 2.157 -1.983 1.00 96.44 381 ARG A N 1
ATOM 3025 C CA . ARG A 1 381 ? -6.913 0.831 -2.266 1.00 96.44 381 ARG A CA 1
ATOM 3026 C C . ARG A 1 381 ? -7.588 0.151 -3.447 1.00 96.44 381 ARG A C 1
ATOM 3028 O O . ARG A 1 381 ? -7.270 -1.004 -3.723 1.00 96.44 381 ARG A O 1
ATOM 3035 N N . ALA A 1 382 ? -8.434 0.868 -4.186 1.00 97.19 382 ALA A N 1
ATOM 3036 C CA . ALA A 1 382 ? -9.094 0.373 -5.388 1.00 97.19 382 ALA A CA 1
ATOM 3037 C C . ALA A 1 382 ? -8.105 -0.235 -6.401 1.00 97.19 382 ALA A C 1
ATOM 3039 O O . ALA A 1 382 ? -8.298 -1.367 -6.840 1.00 97.19 382 ALA A O 1
ATOM 3040 N N . PHE A 1 383 ? -6.990 0.445 -6.696 1.00 97.62 383 PHE A N 1
ATOM 3041 C CA . PHE A 1 383 ? -5.954 -0.097 -7.586 1.00 97.62 383 PHE A CA 1
ATOM 3042 C C . PHE A 1 383 ? -5.415 -1.449 -7.101 1.00 97.62 383 PHE A C 1
ATOM 3044 O O . PHE A 1 383 ? -5.354 -2.414 -7.861 1.00 97.62 383 PHE A O 1
ATOM 3051 N N . CYS A 1 384 ? -5.080 -1.552 -5.812 1.00 96.62 384 CYS A N 1
ATOM 3052 C CA . CYS A 1 384 ? -4.579 -2.788 -5.208 1.00 96.62 384 CYS A CA 1
ATOM 3053 C C . CYS A 1 384 ? -5.621 -3.919 -5.206 1.00 96.62 384 CYS A C 1
ATOM 3055 O O . CYS A 1 384 ? -5.245 -5.090 -5.222 1.00 96.62 384 CYS A O 1
ATOM 3057 N N . LYS A 1 385 ? -6.915 -3.579 -5.154 1.00 96.25 385 LYS A N 1
ATOM 3058 C CA . LYS A 1 385 ? -8.027 -4.539 -5.120 1.00 96.25 385 LYS A CA 1
ATOM 3059 C C . LYS A 1 385 ? -8.374 -5.110 -6.486 1.00 96.25 385 LYS A C 1
ATOM 3061 O O . LYS A 1 385 ? -8.778 -6.272 -6.540 1.00 96.25 385 LYS A O 1
ATOM 3066 N N . TYR A 1 386 ? -8.269 -4.302 -7.540 1.00 97.25 386 TYR A N 1
ATOM 3067 C CA . TYR A 1 386 ? -8.837 -4.648 -8.844 1.00 97.25 386 TYR A CA 1
ATOM 3068 C C . TYR A 1 386 ? -7.825 -4.696 -9.978 1.00 97.25 386 TYR A C 1
ATOM 3070 O O . TYR A 1 386 ? -8.026 -5.498 -10.872 1.00 97.25 386 TYR A O 1
ATOM 3078 N N . VAL A 1 387 ? -6.749 -3.903 -9.958 1.00 97.25 387 VAL A N 1
ATOM 3079 C CA . VAL A 1 387 ? -5.908 -3.710 -11.156 1.00 97.25 387 VAL A CA 1
ATOM 3080 C C . VAL A 1 387 ? -4.453 -4.132 -10.969 1.00 97.25 387 VAL A C 1
ATOM 3082 O O . VAL A 1 387 ? -3.836 -4.592 -11.919 1.00 97.25 387 VAL A O 1
ATOM 3085 N N . CYS A 1 388 ? -3.881 -4.004 -9.773 1.00 97.06 388 CYS A N 1
ATOM 3086 C CA . CYS A 1 388 ? -2.455 -4.245 -9.541 1.00 97.06 388 CYS A CA 1
ATOM 3087 C C . CYS A 1 388 ? -2.019 -5.675 -9.951 1.00 97.06 388 CYS A C 1
ATOM 3089 O O . CYS A 1 388 ? -2.379 -6.628 -9.246 1.00 97.06 388 CYS A O 1
ATOM 3091 N N . PRO A 1 389 ? -1.187 -5.840 -11.001 1.00 96.75 389 PRO A N 1
ATOM 3092 C CA . PRO A 1 389 ? -0.867 -7.156 -11.563 1.00 96.75 389 PRO A CA 1
ATOM 3093 C C . PRO A 1 389 ? 0.088 -7.935 -10.655 1.00 96.75 389 PRO A C 1
ATOM 3095 O O . PRO A 1 389 ? -0.007 -9.152 -10.538 1.00 96.75 389 PRO A O 1
ATOM 3098 N N . VAL A 1 390 ? 0.914 -7.227 -9.877 1.00 95.88 390 VAL A N 1
ATOM 3099 C CA . VAL A 1 390 ? 1.793 -7.798 -8.840 1.00 95.88 390 VAL A CA 1
ATOM 3100 C C . VAL A 1 390 ? 1.004 -8.584 -7.785 1.00 95.88 390 VAL A C 1
ATOM 3102 O O . VAL A 1 390 ? 1.536 -9.476 -7.129 1.00 95.88 390 VAL A O 1
ATOM 3105 N N . THR A 1 391 ? -0.290 -8.292 -7.618 1.00 94.81 391 THR A N 1
ATOM 3106 C CA . THR A 1 391 ? -1.138 -9.042 -6.687 1.00 94.81 391 THR A CA 1
ATOM 3107 C C . THR A 1 391 ? -1.327 -10.500 -7.114 1.00 94.81 391 THR A C 1
ATOM 3109 O O . THR A 1 391 ? -1.542 -11.336 -6.244 1.00 94.81 391 THR A O 1
ATOM 3112 N N . VAL A 1 392 ? -1.218 -10.827 -8.405 1.00 95.31 392 VAL A N 1
ATOM 3113 C CA . VAL A 1 392 ? -1.410 -12.193 -8.919 1.00 95.31 392 VAL A CA 1
ATOM 3114 C C . VAL A 1 392 ? -0.407 -13.183 -8.303 1.00 95.31 392 VAL A C 1
ATOM 3116 O O . VAL A 1 392 ? -0.859 -14.071 -7.573 1.00 95.31 392 VAL A O 1
ATOM 3119 N N . PRO A 1 393 ? 0.924 -13.018 -8.466 1.00 95.12 393 PRO A N 1
ATOM 3120 C CA . PRO A 1 393 ? 1.891 -13.911 -7.822 1.00 95.12 393 PRO A CA 1
ATOM 3121 C C . PRO A 1 393 ? 1.852 -13.805 -6.291 1.00 95.12 393 PRO A C 1
ATOM 3123 O O . PRO A 1 393 ? 1.961 -14.814 -5.596 1.00 95.12 393 PRO A O 1
ATOM 3126 N N . LEU A 1 394 ? 1.608 -12.606 -5.745 1.00 94.94 394 LEU A N 1
ATOM 3127 C CA . LEU A 1 394 ? 1.527 -12.398 -4.297 1.00 94.94 394 LEU A CA 1
ATOM 3128 C C . LEU A 1 394 ? 0.391 -13.186 -3.641 1.00 94.94 394 LEU A C 1
ATOM 3130 O O . LEU A 1 394 ? 0.574 -13.699 -2.538 1.00 94.94 394 LEU A O 1
ATOM 3134 N N . LYS A 1 395 ? -0.794 -13.264 -4.263 1.00 94.12 395 LYS A N 1
ATOM 3135 C CA . LYS A 1 395 ? -1.922 -14.020 -3.694 1.00 94.12 395 LYS A CA 1
ATOM 3136 C C . LYS A 1 395 ? -1.583 -15.498 -3.583 1.00 94.12 395 LYS A C 1
ATOM 3138 O O . LYS A 1 395 ? -1.924 -16.095 -2.568 1.00 94.12 395 LYS A O 1
ATOM 3143 N N . LEU A 1 396 ? -0.901 -16.057 -4.584 1.00 94.69 396 LEU A N 1
ATOM 3144 C CA . LEU A 1 396 ? -0.499 -17.461 -4.594 1.00 94.69 396 LEU A CA 1
ATOM 3145 C C . LEU A 1 396 ? 0.442 -17.773 -3.425 1.00 94.69 396 LEU A C 1
ATOM 3147 O O . LEU A 1 396 ? 0.158 -18.665 -2.631 1.00 94.69 396 LEU A O 1
ATOM 3151 N N . THR A 1 397 ? 1.513 -16.997 -3.270 1.00 95.25 397 THR A N 1
ATOM 3152 C CA . THR A 1 397 ? 2.540 -17.252 -2.247 1.00 95.25 397 THR A CA 1
ATOM 3153 C C . THR A 1 397 ? 2.082 -16.896 -0.834 1.00 95.25 397 THR A C 1
ATOM 3155 O O . THR A 1 397 ? 2.433 -17.579 0.125 1.00 95.25 397 THR A O 1
ATOM 3158 N N . THR A 1 398 ? 1.201 -15.901 -0.688 1.00 95.75 398 THR A N 1
ATOM 3159 C CA . THR A 1 398 ? 0.626 -15.507 0.615 1.00 95.75 398 THR A CA 1
ATOM 3160 C C . THR A 1 398 ? -0.262 -16.590 1.230 1.00 95.75 398 THR A C 1
ATOM 3162 O O . THR A 1 398 ? -0.468 -16.585 2.443 1.00 95.75 398 THR A O 1
ATOM 3165 N N . ARG A 1 399 ? -0.763 -17.558 0.448 1.00 95.81 399 ARG A N 1
ATOM 3166 C CA . ARG A 1 399 ? -1.486 -18.717 1.007 1.00 95.81 399 ARG A CA 1
ATOM 3167 C C . ARG A 1 399 ? -0.637 -19.470 2.030 1.00 95.81 399 ARG A C 1
ATOM 3169 O O . ARG A 1 399 ? -1.175 -19.945 3.021 1.00 95.81 399 ARG A O 1
ATOM 3176 N N . PHE A 1 400 ? 0.677 -19.500 1.834 1.00 96.44 400 PHE A N 1
ATOM 3177 C CA . PHE A 1 400 ? 1.624 -20.194 2.702 1.00 96.44 400 PHE A CA 1
ATOM 3178 C C . PHE A 1 400 ? 2.245 -19.285 3.776 1.00 96.44 400 PHE A C 1
ATOM 3180 O O . PHE A 1 400 ? 3.130 -19.725 4.500 1.00 96.44 400 PHE A O 1
ATOM 3187 N N . ALA A 1 401 ? 1.782 -18.032 3.904 1.00 96.88 401 ALA A N 1
ATOM 3188 C CA . ALA A 1 401 ? 2.355 -17.037 4.812 1.00 96.88 401 ALA A CA 1
ATOM 3189 C C . ALA A 1 401 ? 2.409 -17.520 6.273 1.00 96.88 401 ALA A C 1
ATOM 3191 O O . ALA A 1 401 ? 1.365 -17.825 6.854 1.00 96.88 401 ALA A O 1
ATOM 3192 N N . LEU A 1 402 ? 3.587 -17.505 6.901 1.00 96.94 402 LEU A N 1
ATOM 3193 C CA . LEU A 1 402 ? 3.721 -17.824 8.329 1.00 96.94 402 LEU A CA 1
ATOM 3194 C C . LEU A 1 402 ? 3.179 -16.706 9.229 1.00 96.94 402 LEU A C 1
ATOM 3196 O O . LEU A 1 402 ? 2.512 -16.963 10.234 1.00 96.94 402 LEU A O 1
ATOM 3200 N N . LEU A 1 403 ? 3.452 -15.452 8.867 1.00 96.88 403 LEU A N 1
ATOM 3201 C CA . LEU A 1 403 ? 2.961 -14.284 9.585 1.00 96.88 403 LEU A CA 1
ATOM 3202 C C . LEU A 1 403 ? 1.527 -13.953 9.162 1.00 96.88 403 LEU A C 1
ATOM 3204 O O . LEU A 1 403 ? 1.277 -13.515 8.037 1.00 96.88 403 LEU A O 1
ATOM 3208 N N . LYS A 1 404 ? 0.585 -14.088 10.095 1.00 97.31 404 LYS A N 1
ATOM 3209 C CA . LYS A 1 404 ? -0.823 -13.711 9.910 1.00 97.31 404 LYS A CA 1
ATOM 3210 C C . LYS A 1 404 ? -1.329 -12.881 11.090 1.00 97.31 404 LYS A C 1
ATOM 3212 O O . LYS A 1 404 ? -0.672 -12.750 12.123 1.00 97.31 404 LYS A O 1
ATOM 3217 N N . ILE A 1 405 ? -2.513 -12.293 10.930 1.00 97.75 405 ILE A N 1
ATOM 3218 C CA . ILE A 1 405 ? -3.239 -11.674 12.046 1.00 97.75 405 ILE A CA 1
ATOM 3219 C C . ILE A 1 405 ? -4.006 -12.779 12.768 1.00 97.75 405 ILE A C 1
ATOM 3221 O O . ILE A 1 405 ? -4.765 -13.508 12.136 1.00 97.75 405 ILE A O 1
ATOM 3225 N N . ALA A 1 406 ? -3.820 -12.877 14.077 1.00 97.44 406 ALA A N 1
ATOM 3226 C CA . ALA A 1 406 ? -4.596 -13.734 14.963 1.00 97.44 406 ALA A CA 1
ATOM 3227 C C . ALA A 1 406 ? -5.412 -12.871 15.928 1.00 97.44 406 ALA A C 1
ATOM 3229 O O . ALA A 1 406 ? -5.125 -11.680 16.107 1.00 97.44 406 ALA A O 1
ATOM 3230 N N . GLY A 1 407 ? -6.406 -13.473 16.569 1.00 95.56 407 GLY A N 1
ATOM 3231 C CA . GLY A 1 407 ? -7.145 -12.816 17.632 1.00 95.56 407 GLY A CA 1
ATOM 3232 C C . GLY A 1 407 ? -7.534 -13.758 18.756 1.00 95.56 407 GLY A C 1
ATOM 3233 O O . GLY A 1 407 ? -7.467 -14.971 18.605 1.00 95.56 407 GLY A O 1
ATOM 3234 N N . GLU A 1 408 ? -7.903 -13.165 19.883 1.00 95.88 408 GLU A N 1
ATOM 3235 C CA . GLU A 1 408 ? -8.415 -13.854 21.067 1.00 95.88 408 GLU A CA 1
ATOM 3236 C C . GLU A 1 408 ? -9.947 -13.692 21.075 1.00 95.88 408 GLU A C 1
ATOM 3238 O O . GLU A 1 408 ? -10.415 -12.570 21.311 1.00 95.88 408 GLU A O 1
ATOM 3243 N N . PRO A 1 409 ? -10.725 -14.758 20.774 1.00 94.62 409 PRO A N 1
ATOM 3244 C CA . PRO A 1 409 ? -12.179 -14.675 20.598 1.00 94.62 409 PRO A CA 1
ATOM 3245 C C . PRO A 1 409 ? -12.876 -14.045 21.804 1.00 94.62 409 PRO A C 1
ATOM 3247 O O . PRO A 1 409 ? -13.717 -13.169 21.643 1.00 94.62 409 PRO A O 1
ATOM 3250 N N . GLU A 1 410 ? -12.436 -14.405 23.007 1.00 95.69 410 GLU A N 1
ATOM 3251 C CA . GLU A 1 410 ? -13.043 -13.982 24.274 1.00 95.69 410 GLU A CA 1
ATOM 3252 C C . GLU A 1 410 ? -12.903 -12.482 24.562 1.00 95.69 410 GLU A C 1
ATOM 3254 O O . GLU A 1 410 ? -13.708 -11.889 25.274 1.00 95.69 410 GLU A O 1
ATOM 3259 N N . LYS A 1 411 ? -11.896 -11.826 23.973 1.00 95.25 411 LYS A N 1
ATOM 3260 C CA . LYS A 1 411 ? -11.730 -10.368 24.071 1.00 95.25 411 LYS A CA 1
ATOM 3261 C C . LYS A 1 411 ? -12.538 -9.619 23.012 1.00 95.25 411 LYS A C 1
ATOM 3263 O O . LYS A 1 411 ? -12.705 -8.399 23.113 1.00 95.25 411 LYS A O 1
ATOM 3268 N 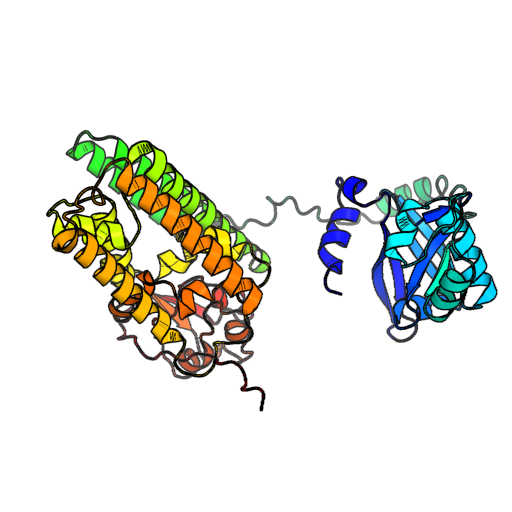N . CYS A 1 412 ? -12.985 -10.301 21.960 1.00 95.50 412 CYS A N 1
ATOM 3269 C CA . CYS A 1 412 ? -13.711 -9.695 20.855 1.00 95.50 412 CYS A CA 1
ATOM 3270 C C . CYS A 1 412 ? -15.191 -9.524 21.213 1.00 95.50 412 CYS A C 1
ATOM 3272 O O . CYS A 1 412 ? -15.849 -10.454 21.651 1.00 95.50 412 CYS A O 1
ATOM 3274 N N . ASN A 1 413 ? -15.738 -8.334 20.966 1.00 94.88 413 ASN A N 1
ATOM 3275 C CA . ASN A 1 413 ? -17.152 -8.020 21.197 1.00 94.88 413 ASN A CA 1
ATOM 3276 C C . ASN A 1 413 ? -17.939 -7.781 19.893 1.00 94.88 413 ASN A C 1
ATOM 3278 O O . ASN A 1 413 ? -18.893 -7.011 19.895 1.00 94.88 413 ASN A O 1
ATOM 3282 N N . ASP A 1 414 ? -17.453 -8.316 18.768 1.00 94.62 414 ASP A N 1
ATOM 3283 C CA . ASP A 1 414 ? -17.977 -8.132 17.401 1.00 94.62 414 ASP A CA 1
ATOM 3284 C C . ASP A 1 414 ? -18.410 -6.691 17.031 1.00 94.62 414 ASP A C 1
ATOM 3286 O O . ASP A 1 414 ? -19.350 -6.459 16.280 1.00 94.62 414 ASP A O 1
ATOM 3290 N N . CYS A 1 415 ? -17.693 -5.662 17.501 1.00 95.25 415 CYS A N 1
ATOM 3291 C CA . CYS A 1 415 ? -18.023 -4.268 17.154 1.00 95.25 415 CYS A CA 1
ATOM 3292 C C . CYS A 1 415 ? -17.754 -3.891 15.678 1.00 95.25 415 CYS A C 1
ATOM 3294 O O . CYS A 1 415 ? -18.011 -2.757 15.269 1.00 95.25 415 CYS A O 1
ATOM 3296 N N . ARG A 1 416 ? -17.140 -4.790 14.892 1.00 95.00 416 ARG A N 1
ATOM 3297 C CA . ARG A 1 416 ? -16.778 -4.640 13.462 1.00 95.00 416 ARG A CA 1
ATOM 3298 C C . ARG A 1 416 ? -15.983 -3.383 13.076 1.00 95.00 416 ARG A C 1
ATOM 3300 O O . ARG A 1 416 ? -15.825 -3.077 11.890 1.00 95.00 416 ARG A O 1
ATOM 3307 N N . ALA A 1 417 ? -15.371 -2.691 14.040 1.00 95.38 417 ALA A N 1
ATOM 3308 C CA . ALA A 1 417 ? -14.503 -1.540 13.780 1.00 95.38 417 ALA A CA 1
ATOM 3309 C C . ALA A 1 417 ? -13.312 -1.897 12.869 1.00 95.38 417 ALA A C 1
ATOM 3311 O O . ALA A 1 417 ? -12.924 -1.109 12.003 1.00 95.38 417 ALA A O 1
ATOM 3312 N N . CYS A 1 418 ? -12.763 -3.107 13.025 1.00 96.12 418 CYS A N 1
ATOM 3313 C CA . CYS A 1 418 ? -11.693 -3.639 12.183 1.00 96.12 418 CYS A CA 1
ATOM 3314 C C . CYS A 1 418 ? -12.117 -3.809 10.717 1.00 96.12 418 CYS A C 1
ATOM 3316 O O . CYS A 1 418 ? -11.308 -3.521 9.841 1.00 96.12 418 CYS A O 1
ATOM 3318 N N . VAL A 1 419 ? -13.369 -4.197 10.448 1.00 96.25 419 VAL A N 1
ATOM 3319 C CA . VAL A 1 419 ? -13.919 -4.348 9.090 1.00 96.25 419 VAL A CA 1
ATOM 3320 C C . VAL A 1 419 ? -14.099 -2.980 8.441 1.00 96.25 419 VAL A C 1
ATOM 3322 O O . VAL A 1 419 ? -13.594 -2.739 7.348 1.00 96.25 419 VAL A O 1
ATOM 3325 N N . LYS A 1 420 ? -14.735 -2.038 9.153 1.00 93.81 420 LYS A N 1
ATOM 3326 C CA . LYS A 1 420 ? -14.999 -0.675 8.653 1.00 93.81 420 LYS A CA 1
ATOM 3327 C C . LYS A 1 420 ? -13.726 0.104 8.315 1.00 93.81 420 LYS A C 1
ATOM 3329 O O . LYS A 1 420 ? -13.743 0.976 7.449 1.00 93.81 420 LYS A O 1
ATOM 3334 N N . MET A 1 421 ? -12.635 -0.185 9.019 1.00 94.56 421 MET A N 1
ATOM 3335 C CA . MET A 1 421 ? -11.340 0.465 8.827 1.00 94.56 421 MET A CA 1
ATOM 3336 C C . MET A 1 421 ? -10.366 -0.368 7.985 1.00 94.56 421 MET A C 1
ATOM 3338 O O . MET A 1 421 ? -9.250 0.092 7.750 1.00 94.56 421 MET A O 1
ATOM 3342 N N . CYS A 1 422 ? -10.738 -1.577 7.547 1.00 96.69 422 CYS A N 1
ATOM 3343 C CA . CYS A 1 422 ? -9.852 -2.424 6.759 1.00 96.69 422 CYS A CA 1
ATOM 3344 C C . CYS A 1 422 ? -9.718 -1.869 5.333 1.00 96.69 422 CYS A C 1
ATOM 3346 O O . CYS A 1 422 ? -10.690 -1.900 4.579 1.00 96.69 422 CYS A O 1
ATOM 3348 N N . PRO A 1 423 ? -8.518 -1.435 4.903 1.00 95.88 423 PRO A N 1
ATOM 3349 C CA . PRO A 1 423 ? -8.317 -0.939 3.545 1.00 95.88 423 PRO A CA 1
ATOM 3350 C C . PRO A 1 423 ? -8.630 -1.971 2.459 1.00 95.88 423 PRO A C 1
ATOM 3352 O O . PRO A 1 423 ? -8.908 -1.581 1.335 1.00 95.88 423 PRO A O 1
ATOM 3355 N N . MET A 1 424 ? -8.556 -3.266 2.778 1.00 96.88 424 MET A N 1
ATOM 3356 C CA . MET A 1 424 ? -8.768 -4.379 1.844 1.00 96.88 424 MET A CA 1
ATOM 3357 C C . MET A 1 424 ? -10.150 -5.036 1.990 1.00 96.88 424 MET A C 1
ATOM 3359 O O . MET A 1 424 ? -10.400 -6.044 1.336 1.00 96.88 424 MET A O 1
ATOM 3363 N N . ASP A 1 425 ? -11.029 -4.463 2.823 1.00 96.69 425 ASP A N 1
ATOM 3364 C CA . ASP A 1 425 ? -12.389 -4.951 3.093 1.00 96.69 425 ASP A CA 1
ATOM 3365 C C . ASP A 1 425 ? -12.453 -6.389 3.635 1.00 96.69 425 ASP A C 1
ATOM 3367 O O . ASP A 1 425 ? -13.323 -7.160 3.262 1.00 96.69 425 ASP A O 1
ATOM 3371 N N . ILE A 1 426 ? -11.539 -6.773 4.527 1.00 97.56 426 ILE A N 1
ATOM 3372 C CA . ILE A 1 426 ? -11.526 -8.118 5.134 1.00 97.56 426 ILE A CA 1
ATOM 3373 C C . ILE A 1 426 ? -12.454 -8.169 6.348 1.00 97.56 426 ILE A C 1
ATOM 3375 O O . ILE A 1 426 ? -12.360 -7.319 7.243 1.00 97.56 426 ILE A O 1
ATOM 3379 N N . ARG A 1 427 ? -13.291 -9.207 6.418 1.00 97.50 427 ARG A N 1
ATOM 3380 C CA . ARG A 1 427 ? -14.163 -9.511 7.558 1.00 97.50 427 ARG A CA 1
ATOM 3381 C C . ARG A 1 427 ? -13.385 -10.244 8.651 1.00 97.50 427 ARG A C 1
ATOM 3383 O O . ARG A 1 427 ? -13.452 -11.453 8.794 1.00 97.50 427 ARG A O 1
ATOM 3390 N N . VAL A 1 428 ? -12.569 -9.496 9.395 1.00 97.69 428 VAL A N 1
ATOM 3391 C CA . VAL A 1 428 ? -11.676 -10.051 10.433 1.00 97.69 428 VAL A CA 1
ATOM 3392 C C . VAL A 1 428 ? -12.412 -10.858 11.525 1.00 97.69 428 VAL A C 1
ATOM 3394 O O . VAL A 1 428 ? -11.903 -11.930 11.855 1.00 97.69 428 VAL A O 1
ATOM 3397 N N . PRO A 1 429 ? -13.554 -10.400 12.091 1.00 96.94 429 PRO A N 1
ATOM 3398 C CA . PRO A 1 429 ? -14.263 -11.130 13.150 1.00 96.94 429 PRO A CA 1
ATOM 3399 C C . PRO A 1 429 ? -14.684 -12.540 12.733 1.00 96.94 429 PRO A C 1
ATOM 3401 O O . PRO A 1 429 ? -14.515 -13.468 13.517 1.00 96.94 429 PRO A O 1
ATOM 3404 N N . ASP A 1 430 ? -15.113 -12.704 11.479 1.00 97.12 430 ASP A N 1
ATOM 3405 C CA . ASP A 1 430 ? -15.567 -13.973 10.904 1.00 97.12 430 ASP A CA 1
ATOM 3406 C C . ASP A 1 430 ? -14.481 -15.065 10.946 1.00 97.12 430 ASP A C 1
ATOM 3408 O O . ASP A 1 430 ? -14.802 -16.247 10.987 1.00 97.12 430 ASP A O 1
ATOM 3412 N N . TYR A 1 431 ? -13.193 -14.703 10.993 1.00 97.62 431 TYR A N 1
ATOM 3413 C CA . TYR A 1 431 ? -12.117 -15.671 11.238 1.00 97.62 431 TYR A CA 1
ATOM 3414 C C . TYR A 1 431 ? -11.911 -15.925 12.727 1.00 97.62 431 TYR A C 1
ATOM 3416 O O . TYR A 1 431 ? -11.949 -17.067 13.180 1.00 97.62 431 TYR A O 1
ATOM 3424 N N . ILE A 1 432 ? -11.672 -14.852 13.488 1.00 96.19 432 ILE A N 1
ATOM 3425 C CA . ILE A 1 432 ? -11.160 -14.977 14.856 1.00 96.19 432 ILE A CA 1
ATOM 3426 C C . ILE A 1 432 ? -12.196 -15.558 15.813 1.00 96.19 432 ILE A C 1
ATOM 3428 O O . ILE A 1 432 ? -11.816 -16.291 16.713 1.00 96.19 432 ILE A O 1
ATOM 3432 N N . LEU A 1 433 ? -13.489 -15.284 15.612 1.00 95.19 433 LEU A N 1
ATOM 3433 C CA . LEU A 1 433 ? -14.558 -15.863 16.430 1.00 95.19 433 LEU A CA 1
ATOM 3434 C C . LEU A 1 433 ? -14.736 -17.362 16.159 1.00 95.19 433 LEU A C 1
ATOM 3436 O O . LEU A 1 433 ? -15.189 -18.087 17.032 1.00 95.19 433 LEU A O 1
ATOM 3440 N N . ASN A 1 434 ? -14.298 -17.832 14.989 1.00 95.12 434 ASN A N 1
ATOM 3441 C CA . ASN A 1 434 ? -14.251 -19.246 14.623 1.00 95.12 434 ASN A CA 1
ATOM 3442 C C . ASN A 1 434 ? -12.893 -19.898 14.950 1.00 95.12 434 ASN A C 1
ATOM 3444 O O . ASN A 1 434 ? -12.544 -20.926 14.375 1.00 95.12 434 ASN A O 1
ATOM 3448 N N . GLY A 1 435 ? -12.076 -19.277 15.812 1.00 94.00 435 GLY A N 1
ATOM 3449 C CA . GLY A 1 435 ? -10.767 -19.807 16.211 1.00 94.00 435 GLY A CA 1
ATOM 3450 C C . GLY A 1 435 ? -9.706 -19.808 15.102 1.00 94.00 435 GLY A C 1
ATOM 3451 O O . GLY A 1 435 ? -8.627 -20.366 15.288 1.00 94.00 435 GLY A O 1
ATOM 3452 N N . LYS A 1 436 ? -9.971 -19.175 13.952 1.00 96.69 436 LYS A N 1
ATOM 3453 C CA . LYS A 1 436 ? -9.035 -19.106 12.823 1.00 96.69 436 LYS A CA 1
ATOM 3454 C C . LYS A 1 436 ? -8.211 -17.820 12.862 1.00 96.69 436 LYS A C 1
ATOM 3456 O O . LYS A 1 436 ? -8.693 -16.741 13.220 1.00 96.69 436 LYS A O 1
ATOM 3461 N N . ARG A 1 437 ? -6.963 -17.893 12.391 1.00 97.19 437 ARG A N 1
ATOM 3462 C CA . ARG A 1 437 ? -6.216 -16.691 11.980 1.00 97.19 437 ARG A CA 1
ATOM 3463 C C . ARG A 1 437 ? -6.842 -16.105 10.712 1.00 97.19 437 ARG A C 1
ATOM 3465 O O . ARG A 1 437 ? -7.623 -16.753 10.027 1.00 97.19 437 ARG A O 1
ATOM 3472 N N . VAL A 1 438 ? -6.505 -14.866 10.367 1.00 97.81 438 VAL A N 1
ATOM 3473 C CA . VAL A 1 438 ? -6.992 -14.234 9.132 1.00 97.81 438 VAL A CA 1
ATOM 3474 C C . VAL A 1 438 ? -6.335 -14.907 7.923 1.00 97.81 438 VAL A C 1
ATOM 3476 O O . VAL A 1 438 ? -5.189 -14.601 7.592 1.00 97.81 438 VAL A O 1
ATOM 3479 N N . LEU A 1 439 ? -7.070 -15.807 7.262 1.00 97.50 439 LEU A N 1
ATOM 3480 C CA . LEU A 1 439 ? -6.595 -16.625 6.132 1.00 97.50 439 LEU A CA 1
ATOM 3481 C C . LEU A 1 439 ? -6.729 -15.947 4.756 1.00 97.50 439 LEU A C 1
ATOM 3483 O O . LEU A 1 439 ? -6.361 -16.540 3.738 1.00 97.50 439 LEU A O 1
ATOM 3487 N N . SER A 1 440 ? -7.220 -14.703 4.717 1.00 97.25 440 SER A N 1
ATOM 3488 C CA . SER A 1 440 ? -7.390 -13.962 3.466 1.00 97.25 440 SER A CA 1
ATOM 3489 C C . SER A 1 440 ? -6.052 -13.615 2.806 1.00 97.25 440 SER A C 1
ATOM 3491 O O . SER A 1 440 ? -5.197 -12.933 3.377 1.00 97.25 440 SER A O 1
ATOM 3493 N N . THR A 1 441 ? -5.927 -13.984 1.534 1.00 96.44 441 THR A N 1
ATOM 3494 C CA . THR A 1 441 ? -4.807 -13.636 0.644 1.00 96.44 441 THR A CA 1
ATOM 3495 C C . THR A 1 441 ? -4.866 -12.182 0.149 1.00 96.44 441 THR A C 1
ATOM 3497 O O . THR A 1 441 ? -3.899 -11.638 -0.395 1.00 96.44 441 THR A O 1
ATOM 3500 N N . GLU A 1 442 ? -5.988 -11.495 0.376 1.00 96.12 442 GLU A N 1
ATOM 3501 C CA . GLU A 1 442 ? -6.126 -10.051 0.168 1.00 96.12 442 GLU A CA 1
ATOM 3502 C C . GLU A 1 442 ? -5.497 -9.223 1.301 1.00 96.12 442 GLU A C 1
ATOM 3504 O O . GLU A 1 442 ? -5.315 -8.013 1.146 1.00 96.12 442 GLU A O 1
ATOM 3509 N N . CYS A 1 443 ? -5.129 -9.840 2.430 1.00 97.19 443 CYS A N 1
ATOM 3510 C CA . CYS A 1 443 ? -4.540 -9.131 3.563 1.00 97.19 443 CYS A CA 1
ATOM 3511 C C . CYS A 1 443 ? -3.191 -8.504 3.203 1.00 97.19 443 CYS A C 1
ATOM 3513 O O . CYS A 1 443 ? -2.215 -9.196 2.939 1.00 97.19 443 CYS A O 1
ATOM 3515 N N . SER A 1 444 ? -3.120 -7.171 3.262 1.00 96.31 444 SER A N 1
ATOM 3516 C CA . SER A 1 444 ? -1.891 -6.399 3.035 1.00 96.31 444 SER A CA 1
ATOM 3517 C C . SER A 1 444 ? -1.017 -6.231 4.284 1.00 96.31 444 SER A C 1
ATOM 3519 O O . SER A 1 444 ? -0.064 -5.457 4.257 1.00 96.31 444 SER A O 1
ATOM 3521 N N . LEU A 1 445 ? -1.374 -6.875 5.405 1.00 96.38 445 LEU A N 1
ATOM 3522 C CA . LEU A 1 445 ? -0.682 -6.772 6.701 1.00 96.38 445 LEU A CA 1
ATOM 3523 C C . LEU A 1 445 ? -0.348 -5.324 7.125 1.00 96.38 445 LEU A C 1
ATOM 3525 O O . LEU A 1 445 ? 0.652 -5.041 7.782 1.00 96.38 445 LEU A O 1
ATOM 3529 N N . CYS A 1 446 ? -1.239 -4.383 6.799 1.00 95.44 446 CYS A N 1
ATOM 3530 C CA . CYS A 1 446 ? -1.105 -2.973 7.180 1.00 95.44 446 CYS A CA 1
ATOM 3531 C C . CYS A 1 446 ? -1.371 -2.705 8.674 1.00 95.44 446 CYS A C 1
ATOM 3533 O O . CYS A 1 446 ? -1.211 -1.573 9.123 1.00 95.44 446 CYS A O 1
ATOM 3535 N N . GLN A 1 447 ? -1.848 -3.716 9.416 1.00 95.69 447 GLN A N 1
ATOM 3536 C CA . GLN A 1 447 ? -2.138 -3.688 10.859 1.00 95.69 447 GLN A CA 1
ATOM 3537 C C . GLN A 1 447 ? -3.154 -2.623 11.318 1.00 95.69 447 GLN A C 1
ATOM 3539 O O . GLN A 1 447 ? -3.287 -2.338 12.511 1.00 95.69 447 GLN A O 1
ATOM 3544 N N . THR A 1 448 ? -3.934 -2.059 10.390 1.00 95.31 448 THR A N 1
ATOM 3545 C CA . THR A 1 448 ? -4.969 -1.072 10.735 1.00 95.31 448 THR A CA 1
ATOM 3546 C C . THR A 1 448 ? -6.025 -1.684 11.659 1.00 95.31 448 THR A C 1
ATOM 3548 O O . THR A 1 448 ? -6.410 -1.041 12.629 1.00 95.31 448 THR A O 1
ATOM 3551 N N . CYS A 1 449 ? -6.423 -2.942 11.430 1.00 96.06 449 CYS A N 1
ATOM 3552 C CA . CYS A 1 449 ? -7.356 -3.673 12.294 1.00 96.06 449 CYS A CA 1
ATOM 3553 C C . CYS A 1 449 ? -6.854 -3.806 13.743 1.00 96.06 449 CYS A C 1
ATOM 3555 O O . CYS A 1 449 ? -7.624 -3.557 14.666 1.00 96.06 449 CYS A O 1
ATOM 3557 N N . ILE A 1 450 ? -5.566 -4.117 13.937 1.00 95.94 450 ILE A N 1
ATOM 3558 C CA . ILE A 1 450 ? -4.930 -4.202 15.260 1.00 95.94 450 ILE A CA 1
ATOM 3559 C C . ILE A 1 450 ? -4.985 -2.832 15.943 1.00 95.94 450 ILE A C 1
ATOM 3561 O O . ILE A 1 450 ? -5.412 -2.716 17.085 1.00 95.94 450 ILE A O 1
ATOM 3565 N N . THR A 1 451 ? -4.617 -1.772 15.218 1.00 94.44 451 THR A N 1
ATOM 3566 C CA . THR A 1 451 ? -4.560 -0.409 15.769 1.00 94.44 451 THR A CA 1
ATOM 3567 C C . THR A 1 451 ? -5.925 0.111 16.230 1.00 94.44 451 THR A C 1
ATOM 3569 O O . THR A 1 451 ? -6.002 0.807 17.243 1.00 94.44 451 THR A O 1
ATOM 3572 N N . VAL A 1 452 ? -6.997 -0.191 15.489 1.00 94.75 452 VAL A N 1
ATOM 3573 C CA . VAL A 1 452 ? -8.351 0.308 15.795 1.00 94.75 452 VAL A CA 1
ATOM 3574 C C . VAL A 1 452 ? -9.103 -0.555 16.808 1.00 94.75 452 VAL A C 1
ATOM 3576 O O . VAL A 1 452 ? -10.166 -0.147 17.270 1.00 94.75 452 VAL A O 1
ATOM 3579 N N . CYS A 1 453 ? -8.584 -1.735 17.158 1.00 95.19 453 CYS A N 1
ATOM 3580 C CA . CYS A 1 453 ? -9.220 -2.610 18.133 1.00 95.19 453 CYS A CA 1
ATOM 3581 C C . CYS A 1 453 ? -9.156 -1.979 19.534 1.00 95.19 453 CYS A C 1
ATOM 3583 O O . CYS A 1 453 ? -8.084 -1.824 20.129 1.00 95.19 453 CYS A O 1
ATOM 3585 N N . ALA A 1 454 ? -10.320 -1.615 20.076 1.00 92.94 454 ALA A N 1
ATOM 3586 C CA . ALA A 1 454 ? -10.425 -1.039 21.415 1.00 92.94 454 ALA A CA 1
ATOM 3587 C C . ALA A 1 454 ? -10.121 -2.065 22.519 1.00 92.94 454 ALA A C 1
ATOM 3589 O O . ALA A 1 454 ? -9.599 -1.687 23.560 1.00 92.94 454 ALA A O 1
ATOM 3590 N N . LYS A 1 455 ? -10.418 -3.347 22.267 1.00 94.38 455 LYS A N 1
ATOM 3591 C CA . LYS A 1 455 ? -10.249 -4.460 23.213 1.00 94.38 455 LYS A CA 1
ATOM 3592 C C . LYS A 1 455 ? -8.882 -5.150 23.141 1.00 94.38 455 LYS A C 1
ATOM 3594 O O . LYS A 1 455 ? -8.664 -6.112 23.864 1.00 94.38 455 LYS A O 1
ATOM 3599 N N . ASP A 1 456 ? -7.994 -4.702 22.247 1.00 94.25 456 ASP A N 1
ATOM 3600 C CA . ASP A 1 456 ? -6.691 -5.342 21.996 1.00 94.25 456 ASP A CA 1
ATOM 3601 C C . ASP A 1 456 ? -6.794 -6.855 21.719 1.00 94.25 456 ASP A C 1
ATOM 3603 O O . ASP A 1 456 ? -5.898 -7.630 22.034 1.00 94.25 456 ASP A O 1
ATOM 3607 N N . ALA A 1 457 ? -7.892 -7.273 21.085 1.00 96.50 457 ALA A N 1
ATOM 3608 C CA . ALA A 1 457 ? -8.171 -8.671 20.770 1.00 96.50 457 ALA A CA 1
ATOM 3609 C C . ALA A 1 457 ? -7.380 -9.194 19.559 1.00 96.50 457 ALA A C 1
ATOM 3611 O O . ALA A 1 457 ? -7.508 -10.364 19.230 1.00 96.50 457 ALA A O 1
ATOM 3612 N N . LEU A 1 458 ? -6.614 -8.349 18.857 1.00 97.31 458 LEU A N 1
ATOM 3613 C CA . LEU A 1 458 ? -5.915 -8.692 17.614 1.00 97.31 458 LEU A CA 1
ATOM 3614 C C . LEU A 1 458 ? -4.405 -8.506 17.763 1.00 97.31 458 LEU A C 1
ATOM 3616 O O . LEU A 1 458 ? -3.951 -7.472 18.253 1.00 97.31 458 LEU A O 1
ATOM 3620 N N . LYS A 1 459 ? -3.625 -9.460 17.251 1.00 96.00 459 LYS A N 1
ATOM 3621 C CA . LYS A 1 459 ? -2.156 -9.431 17.262 1.00 96.00 459 LYS A CA 1
ATOM 3622 C C . LYS A 1 459 ? -1.563 -10.061 16.005 1.00 96.00 459 LYS A C 1
ATOM 3624 O O . LYS A 1 459 ? -2.242 -10.763 15.258 1.00 96.00 459 LYS A O 1
ATOM 3629 N N . LEU A 1 460 ? -0.284 -9.795 15.764 1.00 95.31 460 LEU A N 1
ATOM 3630 C CA . LEU A 1 460 ? 0.494 -10.580 14.810 1.00 95.31 460 LEU A CA 1
ATOM 3631 C C . LEU A 1 460 ? 0.843 -11.931 15.436 1.00 95.31 460 LEU A C 1
ATOM 3633 O O . LEU A 1 460 ? 1.137 -12.005 16.627 1.00 95.31 460 LEU A O 1
ATOM 3637 N N . SER A 1 461 ? 0.807 -12.983 14.630 1.00 95.69 461 SER A N 1
ATOM 3638 C CA . SER A 1 461 ? 1.125 -14.342 15.051 1.00 95.69 461 SER A CA 1
ATOM 3639 C C . SER A 1 461 ? 1.871 -15.064 13.936 1.00 95.69 461 SER A C 1
ATOM 3641 O O . SER A 1 461 ? 1.481 -14.987 12.767 1.00 95.69 461 SER A O 1
ATOM 3643 N N . PHE A 1 462 ? 2.937 -15.762 14.319 1.00 96.38 462 PHE A N 1
ATOM 3644 C CA . PHE A 1 462 ? 3.669 -16.684 13.460 1.00 96.38 462 PHE A CA 1
ATOM 3645 C C . PHE A 1 462 ? 3.140 -18.106 13.643 1.00 96.38 462 PHE A C 1
ATOM 3647 O O . PHE A 1 462 ? 2.885 -18.534 14.764 1.00 96.38 462 PHE A O 1
ATOM 3654 N N . GLY A 1 463 ? 2.984 -18.822 12.534 1.00 94.88 463 GLY A N 1
ATOM 3655 C CA . GLY A 1 463 ? 2.563 -20.222 12.493 1.00 94.88 463 GLY A CA 1
ATOM 3656 C C . GLY A 1 463 ? 2.139 -20.609 11.081 1.00 94.88 463 GLY A C 1
ATOM 3657 O O . GLY A 1 463 ? 1.843 -19.730 10.268 1.00 94.88 463 GLY A O 1
ATOM 3658 N N . PHE A 1 464 ? 2.019 -21.894 10.776 1.00 95.00 464 PHE A N 1
ATOM 3659 C CA . PHE A 1 464 ? 1.601 -22.346 9.448 1.00 95.00 464 PHE A CA 1
ATOM 3660 C C . PHE A 1 464 ? 0.103 -22.682 9.405 1.00 95.00 464 PHE A C 1
ATOM 3662 O O . PHE A 1 464 ? -0.339 -23.563 10.123 1.00 95.00 464 PHE A O 1
ATOM 3669 N N . ASP A 1 465 ? -0.646 -21.989 8.538 1.00 93.44 465 ASP A N 1
ATOM 3670 C CA . ASP A 1 465 ? -2.014 -22.360 8.137 1.00 93.44 465 ASP A CA 1
ATOM 3671 C C . ASP A 1 465 ? -2.105 -22.203 6.619 1.00 93.44 465 ASP A C 1
ATOM 3673 O O . ASP A 1 465 ? -1.570 -21.224 6.079 1.00 93.44 465 ASP A O 1
ATOM 3677 N N . LEU A 1 466 ? -2.847 -23.073 5.938 1.00 94.94 466 LEU A N 1
ATOM 3678 C CA . LEU A 1 466 ? -3.124 -22.881 4.520 1.00 94.94 466 LEU A CA 1
ATOM 3679 C C . LEU A 1 466 ? -4.182 -21.782 4.329 1.00 94.94 466 LEU A C 1
ATOM 3681 O O . LEU A 1 466 ? -5.341 -21.927 4.707 1.00 94.94 466 LEU A O 1
ATOM 3685 N N . GLY A 1 467 ? -3.767 -20.659 3.747 1.00 92.62 467 GLY A N 1
ATOM 3686 C CA . GLY A 1 467 ? -4.642 -19.548 3.388 1.00 92.62 467 GLY A CA 1
ATOM 3687 C C . GLY A 1 467 ? -5.400 -19.766 2.075 1.00 92.62 467 GLY A C 1
ATOM 3688 O O . GLY A 1 467 ? -5.159 -20.714 1.321 1.00 92.62 467 GLY A O 1
ATOM 3689 N N . GLY A 1 468 ? -6.286 -18.824 1.755 1.00 92.44 468 GLY A N 1
ATOM 3690 C CA . GLY A 1 468 ? -7.090 -18.851 0.524 1.00 92.44 468 GLY A CA 1
ATOM 3691 C C . GLY A 1 468 ? -8.583 -18.642 0.752 1.00 92.44 468 GLY A C 1
ATOM 3692 O O . GLY A 1 468 ? -9.299 -18.329 -0.192 1.00 92.44 468 GLY A O 1
ATOM 3693 N N . GLU A 1 469 ? -9.045 -18.748 1.996 1.00 94.12 469 GLU A N 1
ATOM 3694 C CA . GLU A 1 469 ? -10.399 -18.365 2.387 1.00 94.12 469 GLU A CA 1
ATOM 3695 C C . GLU A 1 469 ? -10.468 -16.831 2.450 1.00 94.12 469 GLU A C 1
ATOM 3697 O O . GLU A 1 469 ? -10.013 -16.234 3.423 1.00 94.12 469 GLU A O 1
ATOM 3702 N N . ASP A 1 470 ? -10.961 -16.175 1.394 1.00 95.50 470 ASP A N 1
ATOM 3703 C CA . ASP A 1 470 ? -11.103 -14.713 1.292 1.00 95.50 470 ASP A CA 1
ATOM 3704 C C . ASP A 1 470 ? -12.518 -14.259 1.722 1.00 95.50 470 ASP A C 1
ATOM 3706 O O . ASP A 1 470 ? -13.424 -14.121 0.903 1.00 95.50 470 ASP A O 1
ATOM 3710 N N . LEU A 1 471 ? -12.711 -13.972 3.014 1.00 96.25 471 LEU A N 1
ATOM 3711 C CA . LEU A 1 471 ? -13.945 -13.411 3.573 1.00 96.25 471 LEU A CA 1
ATOM 3712 C C . LEU A 1 471 ? -13.905 -11.885 3.463 1.00 96.25 471 LEU A C 1
ATOM 3714 O O . LEU A 1 471 ? -13.338 -11.177 4.304 1.00 96.25 471 LEU A O 1
ATOM 3718 N N . LEU A 1 472 ? -14.498 -11.371 2.389 1.00 95.69 472 LEU A N 1
ATOM 3719 C CA . LEU A 1 472 ? -14.484 -9.950 2.050 1.00 95.69 472 LEU A CA 1
ATOM 3720 C C . LEU A 1 472 ? -15.850 -9.310 2.309 1.00 95.69 472 LEU A C 1
ATOM 3722 O O . LEU A 1 472 ? -16.879 -9.978 2.262 1.00 95.69 472 LEU A O 1
ATOM 3726 N N . ARG A 1 473 ? -15.850 -8.015 2.624 1.00 95.12 473 ARG A N 1
ATOM 3727 C CA . ARG A 1 473 ? -17.044 -7.178 2.722 1.00 95.12 473 ARG A CA 1
ATOM 3728 C C . ARG A 1 473 ? -17.299 -6.544 1.362 1.00 95.12 473 ARG A C 1
ATOM 3730 O O . ARG A 1 473 ? -16.507 -5.716 0.905 1.00 95.12 473 ARG A O 1
ATOM 3737 N N . GLU A 1 474 ? -18.416 -6.896 0.753 1.00 93.38 474 GLU A N 1
ATOM 3738 C CA . GLU A 1 474 ? -18.900 -6.262 -0.470 1.00 93.38 474 GLU A CA 1
ATOM 3739 C C . GLU A 1 474 ? -19.742 -5.023 -0.143 1.00 93.38 474 GLU A C 1
ATOM 3741 O O . GLU A 1 474 ? -20.169 -4.825 0.997 1.00 93.38 474 GLU A O 1
ATOM 3746 N N . ARG A 1 475 ? -19.909 -4.137 -1.125 1.00 89.94 475 ARG A N 1
ATOM 3747 C CA . ARG A 1 475 ? -20.878 -3.044 -1.044 1.00 89.94 475 ARG A CA 1
ATOM 3748 C C . ARG A 1 475 ? -22.268 -3.652 -1.083 1.00 89.94 475 ARG A C 1
ATOM 3750 O O . ARG A 1 475 ? -22.503 -4.589 -1.840 1.00 89.94 475 ARG A O 1
ATOM 3757 N N . GLU A 1 476 ? -23.175 -3.080 -0.307 1.00 79.06 476 GLU A N 1
ATOM 3758 C CA . GLU A 1 476 ? -24.597 -3.350 -0.473 1.00 79.06 476 GLU A CA 1
ATOM 3759 C C . GLU A 1 476 ? -24.958 -3.030 -1.929 1.00 79.06 476 GLU A C 1
ATOM 3761 O O . GLU A 1 476 ? -24.611 -1.957 -2.436 1.00 79.06 476 GLU A O 1
ATOM 3766 N N . ALA A 1 477 ? -25.552 -3.997 -2.633 1.00 58.91 477 ALA A N 1
ATOM 3767 C CA . ALA A 1 477 ? -26.102 -3.739 -3.951 1.00 58.91 477 ALA A CA 1
ATOM 3768 C C . ALA A 1 477 ? -27.172 -2.664 -3.755 1.00 58.91 477 ALA A C 1
ATOM 3770 O O . ALA A 1 477 ? -28.123 -2.875 -3.005 1.00 58.91 477 ALA A O 1
ATOM 3771 N N . HIS A 1 478 ? -26.977 -1.490 -4.353 1.00 49.28 478 HIS A N 1
ATOM 3772 C CA . HIS A 1 478 ? -28.074 -0.547 -4.487 1.00 49.28 478 HIS A CA 1
ATOM 3773 C C . HIS A 1 478 ? -29.122 -1.261 -5.346 1.00 49.28 478 HIS A C 1
ATOM 3775 O O . HIS A 1 478 ? -28.866 -1.497 -6.527 1.00 49.28 478 HIS A O 1
ATOM 3781 N N . ALA A 1 479 ? -30.190 -1.725 -4.692 1.00 33.09 479 ALA A N 1
ATOM 3782 C CA . ALA A 1 479 ? -31.378 -2.272 -5.333 1.00 33.09 479 ALA A CA 1
ATOM 3783 C C . ALA A 1 479 ? -32.050 -1.203 -6.197 1.00 33.09 479 ALA A C 1
ATOM 3785 O O . ALA A 1 479 ? -32.020 -0.019 -5.776 1.00 33.09 479 ALA A O 1
#

Secondary structure (DSSP, 8-state):
---HHHHHHHHHSGGGGGTTTTEEEEEEE-TTT--EEEEEEE-EEETTEEEEEEETT-SGGGGGTTTEEEEEEETTEEEEEEEEEE--HHHHHHHHHHHHHH-GGGHHHHT--B-TTSPBPHHHHHHHHHHEEEEEE--TTTTTTTTTHHHHHHHHHHHS--------GGGG----HHHHHHHHHHHHHHHHHHHHHHHHH--SHHHHHHHHHHHHHHHHHHHHHHS-TTTTHHHHHHHHHHHHHHHHHHIIIII-B--SHHHHHHHHHTT---HHHHHHIIIIIIHHHHHTTHHHHHT-HHHHHHTTSS--S---BPSSSGGGHHHHHHHHHHHHHHIIIIIS---TTSBSHHHHHHHHHHHHHHHHHHHHHHHHHT-TTHHHHHT-TTHHHHHHHHTT-SEEEEE-GGG-----HHHHT-TT-B-HHHHHTTT-----TT-----HHHHH-TT--EEEEE---------B-BPPP--

Sequence (479 aa):
MWFNPMIKTLLKSPLHFFASGSTLLLTYRGIKSGHTYTTPVSYFDIAGTLYTISSRDRVWWRNLRQGAQVELRVAGKEICTHASVIEDREQVRSALAEYLRRAPGRARYFGVKLDPNGNPMSEDLYQLAKDKVVVTFDHDAVQSQSRSNQREAKDVQRKYPTTERRGHFAADLDLKPRKLALPAIVMLTFLTLGTLIWRSTGVITPLFFFGYIGLSVGVGLGLYAALPKKKKPLGRRLSLILVGLFLIGFAAIQGQENMQIEGVFFGLLGGVVQAAVVHYLIAKIFGPMLFGRIWCGWACWTVMVLDLLPFKRPAGRLPGKWGWLRYLHFGLSLWLVLLAWFGFGFKEGTTGQAALVWYVGGNILYYALGIILAYALKDNRAFCKYVCPVTVPLKLTTRFALLKIAGEPEKCNDCRACVKMCPMDIRVPDYILNGKRVLSTECSLCQTCITVCAKDALKLSFGFDLGGEDLLREREAHA

pLDDT: mean 85.55, std 14.86, range [33.09, 98.12]

Foldseek 3Di:
DPPWPPLVVCCQDPNVVVPLVFKKWKWFAAPVPRDIDIGIFTWDDDPQKIKTKDWPPDDPCVSQCVQGWIWMRHPNDIDTWTKHKDLDLVVQLVVVQVVCQVPVVCCVVLVFDADPVSGTDSVSSSVSSVTMMMMITDRPRPPPCPVVCVVVVVVVCVVDVPPPVPPPVVPQFDQPCVLLVVLVVQLVVLQVVLVVCCVVPVDNVSNVLSNQLSVLLSQLSSCLSGHALVCNLVSLLSLQQSLLVCVLVCCVPPALAALDPLLLLLCVVVVHDGPSVVCCCCQLAVVCLAAALLCLQRRDNLLNLLVVDPLQFFLFAAPDDLQCQLVVLLVVSNVVSCCCCVVVVNNPCNGHNVVVCCNVVVSVVSNVVLVVQCVVRSASCRCVRHHNNSLVSSLVSNQNYQKFKEFDLVLDPPPCQLQRRPSQQASQNVAHVVVHTRQASSDNVNCRSCSRDPSNGMDIGGDTDRHDPGRGGHRDPPD